Protein 2OMZ (pdb70)

Sequence (569 aa):
PLGSATITQDDTPINQIFTDTTALAEEKMKTVLGKTTNNVTDTVSQTDLDQVTTLQADRLGIKSIDGVVEYLNNLTQINFSNNQQLTDITPLKNLTKLVVDILMNNNQIADITTPLANLTNLTGLTLFNNQITDIDPLKNLTNLNNRLELSSNTISDISSALSGLTSLQQLSFGNQQVTTDLKPLANLTTLERLDISSNKKVSDISVLAKLTNLESLIATNNNQISDITPLGILTNNLDELSLNGNQLKDIGTLASLTNNLTDLDLANNNQISNLAPLSGLTKLTELKLGANQISNISPLAGLTALTNLELNENQQLEEDISPISNLKNLTYLTLYFNNISSDISPVSSLTKLQQRLFFANNKKVSSDVSSLANNLTTNINNWLSAGHNQISDLTPLANLTRITQLGLNDQAWTNAPVNYKANVSIPNTVKNVTGALIAPATISDGGSYTEPDITWNLPSYTNNEVSYTFSQPVTIGKGTTTFSGTVTQPLKGGPLGSWVIPPISCPENEKGPFPKKNLVQIIKSNKDKEGKKVFYSITGQGADTPPVVGVFIIERRETGWLKVTEPLDRREERRIATTYTLFSHAVSSNGNNAVEDPMEIILITVTD

Organism: Listeria monocytogenes serovar 1/2a (strain ATCC BAA-679 / EGD-e) (NCBI:txid169963)

Structure (mmCIF, N/CA/C/O backbone):
data_2OMZ
#
_entry.id   2OMZ
#
_cell.length_a   55.323
_cell.length_b   84.741
_cell.length_c   108.416
_cell.angle_alpha   90.000
_cell.angle_beta   90.000
_cell.angle_gamma   90.000
#
_symmetry.space_group_name_H-M   'P 21 21 21'
#
loop_
_entity.id
_entity.type
_entity.pdbx_description
1 polymer Internalin-A
2 polymer Epithelial-cadherin
3 water water
#
loop_
_atom_site.group_PDB
_atom_site.id
_atom_site.type_symbol
_atom_site.label_atom_id
_atom_site.label_alt_id
_atom_site.label_comp_id
_atom_site.label_asym_id
_atom_site.label_entity_id
_atom_site.label_seq_id
_atom_site.pdbx_PDB_ins_code
_atom_site.Cartn_x
_atom_site.Cartn_y
_atom_site.Cartn_z
_atom_site.occupancy
_atom_site.B_iso_or_equiv
_atom_site.auth_seq_id
_atom_site.auth_comp_id
_atom_site.auth_asym_id
_atom_site.auth_atom_id
_atom_site.pdbx_PDB_model_num
ATOM 1 N N . PRO A 1 1 ? 71.733 45.234 41.641 1.00 34.11 32 PRO A N 1
ATOM 2 C CA . PRO A 1 1 ? 72.769 44.946 42.715 1.00 31.48 32 PRO A CA 1
ATOM 3 C C . PRO A 1 1 ? 73.513 43.588 42.482 1.00 33.23 32 PRO A C 1
ATOM 4 O O . PRO A 1 1 ? 72.988 42.726 41.776 1.00 26.56 32 PRO A O 1
ATOM 8 N N . LEU A 1 2 ? 74.767 43.484 42.984 1.00 34.02 33 LEU A N 1
ATOM 9 C CA . LEU A 1 2 ? 75.631 42.269 42.805 1.00 37.94 33 LEU A CA 1
ATOM 10 C C . LEU A 1 2 ? 75.042 41.123 43.613 1.00 38.03 33 LEU A C 1
ATOM 11 O O . LEU A 1 2 ? 74.730 41.305 44.797 1.00 43.77 33 LEU A O 1
ATOM 16 N N . GLY A 1 3 ? 74.803 39.976 42.941 1.00 39.82 34 GLY A N 1
ATOM 17 C CA . GLY A 1 3 ? 74.172 38.802 43.552 1.00 40.14 34 GLY A CA 1
ATOM 18 C C . GLY A 1 3 ? 72.629 38.810 43.440 1.00 37.06 34 GLY A C 1
ATOM 19 O O . GLY A 1 3 ? 72.024 37.734 43.381 1.00 38.68 34 GLY A O 1
ATOM 20 N N . SER A 1 4 ? 72.011 40.015 43.410 1.00 31.00 35 SER A N 1
ATOM 21 C CA . SER A 1 4 ? 70.565 40.186 43.309 1.00 25.77 35 SER A CA 1
ATOM 22 C C . SER A 1 4 ? 69.939 39.713 41.987 1.00 21.07 35 SER A C 1
ATOM 23 O O . SER A 1 4 ? 70.583 39.752 40.927 1.00 25.92 35 SER A O 1
ATOM 26 N N . ALA A 1 5 ? 68.675 39.282 42.088 1.00 17.89 36 ALA A N 1
ATOM 27 C CA . ALA A 1 5 ? 67.868 38.830 40.946 1.00 15.02 36 ALA A CA 1
ATOM 28 C C . ALA A 1 5 ? 66.935 39.959 40.595 1.00 17.97 36 ALA A C 1
ATOM 29 O O . ALA A 1 5 ? 66.266 40.493 41.482 1.00 15.37 36 ALA A O 1
ATOM 31 N N . THR A 1 6 ? 66.963 40.412 39.332 1.00 13.11 37 THR A N 1
ATOM 32 C CA . THR A 1 6 ? 66.071 41.449 38.838 1.00 10.30 37 THR A CA 1
ATOM 33 C C . THR A 1 6 ? 65.472 41.128 37.473 1.00 11.71 37 THR A C 1
ATOM 34 O O . THR A 1 6 ? 66.090 40.464 36.661 1.00 15.66 37 THR A O 1
ATOM 38 N N . ILE A 1 7 ? 64.252 41.613 37.255 1.00 11.19 38 ILE A N 1
ATOM 39 C CA . ILE A 1 7 ? 63.556 41.516 35.978 1.00 10.13 38 ILE A CA 1
ATOM 40 C C . ILE A 1 7 ? 63.932 42.816 35.213 1.00 10.20 38 ILE A C 1
ATOM 41 O O . ILE A 1 7 ? 64.009 43.910 35.819 1.00 17.09 38 ILE A O 1
ATOM 46 N N . THR A 1 8 ? 64.320 42.660 33.965 1.00 11.71 39 THR A N 1
ATOM 47 C CA . THR A 1 8 ? 64.703 43.795 33.085 1.00 13.34 39 THR A CA 1
ATOM 48 C C . THR A 1 8 ? 63.519 44.349 32.281 1.00 11.91 39 THR A C 1
ATOM 49 O O . THR A 1 8 ? 63.554 45.494 31.842 1.00 13.38 39 THR A O 1
ATOM 53 N N . GLN A 1 9 ? 62.505 43.501 32.041 1.00 12.39 40 GLN A N 1
ATOM 54 C CA . GLN A 1 9 ? 61.269 43.866 31.336 1.00 10.11 40 GLN A CA 1
ATOM 55 C C . GLN A 1 9 ? 60.100 43.612 32.275 1.00 11.21 40 GLN A C 1
ATOM 56 O O . GLN A 1 9 ? 60.182 42.708 33.150 1.00 11.69 40 GLN A O 1
ATOM 62 N N A ASP A 1 10 ? 59.005 44.380 32.086 0.50 10.79 41 ASP A N 1
ATOM 63 N N B ASP A 1 10 ? 59.016 44.399 32.117 0.50 10.33 41 ASP A N 1
ATOM 64 C CA A ASP A 1 10 ? 57.780 44.250 32.893 0.50 10.57 41 ASP A CA 1
ATOM 65 C CA B ASP A 1 10 ? 57.802 44.255 32.932 0.50 9.61 41 ASP A CA 1
ATOM 66 C C A ASP A 1 10 ? 57.229 42.834 32.629 0.50 9.58 41 ASP A C 1
ATOM 67 C C B ASP A 1 10 ? 57.207 42.857 32.640 0.50 10.14 41 ASP A C 1
ATOM 68 O O A ASP A 1 10 ? 57.108 42.415 31.471 0.50 13.31 41 ASP A O 1
ATOM 69 O O B ASP A 1 10 ? 57.007 42.487 31.478 0.50 16.25 41 ASP A O 1
ATOM 78 N N . THR A 1 11 ? 57.013 42.096 33.711 1.00 7.76 42 THR A N 1
ATOM 79 C CA . THR A 1 11 ? 56.594 40.702 33.673 1.00 9.20 42 THR A CA 1
ATOM 80 C C . THR A 1 11 ? 55.365 40.433 34.468 1.00 9.30 42 THR A C 1
ATOM 81 O O . THR A 1 11 ? 55.229 40.995 35.561 1.00 8.54 42 THR A O 1
ATOM 85 N N . PRO A 1 12 ? 54.452 39.575 33.972 1.00 7.94 43 PRO A N 1
ATOM 86 C CA . PRO A 1 12 ? 53.280 39.195 34.777 1.00 8.44 43 PRO A CA 1
ATOM 87 C C . PRO A 1 12 ? 53.670 38.625 36.158 1.00 7.16 43 PRO A C 1
ATOM 88 O O . PRO A 1 12 ? 54.665 37.878 36.271 1.00 9.45 43 PRO A O 1
ATOM 92 N N . ILE A 1 13 ? 52.908 38.999 37.182 1.00 9.37 44 ILE A N 1
ATOM 93 C CA . ILE A 1 13 ? 53.115 38.547 38.570 1.00 7.37 44 ILE A CA 1
ATOM 94 C C . ILE A 1 13 ? 53.145 37.009 38.657 1.00 7.34 44 ILE A C 1
ATOM 95 O O . ILE A 1 13 ? 54.020 36.483 39.279 1.00 9.82 44 ILE A O 1
ATOM 100 N N . ASN A 1 14 ? 52.255 36.332 37.931 1.00 9.14 45 ASN A N 1
ATOM 101 C CA . ASN A 1 14 ? 52.160 34.847 37.941 1.00 9.02 45 ASN A CA 1
ATOM 102 C C . ASN A 1 14 ? 53.336 34.096 37.239 1.00 12.59 45 ASN A C 1
ATOM 103 O O . ASN A 1 14 ? 53.433 32.873 37.361 1.00 13.59 45 ASN A O 1
ATOM 108 N N . GLN A 1 15 ? 54.142 34.836 36.444 1.00 11.18 46 GLN A N 1
ATOM 109 C CA . GLN A 1 15 ? 55.380 34.315 35.818 1.00 10.23 46 GLN A CA 1
ATOM 110 C C . GLN A 1 15 ? 56.613 34.492 36.758 1.00 11.34 46 GLN A C 1
ATOM 111 O O . GLN A 1 15 ? 57.618 33.811 36.574 1.00 18.03 46 GLN A O 1
ATOM 117 N N . ILE A 1 16 ? 56.537 35.429 37.724 1.00 9.24 47 ILE A N 1
ATOM 118 C CA . ILE A 1 16 ? 57.607 35.658 38.735 1.00 9.25 47 ILE A CA 1
ATOM 119 C C . ILE A 1 16 ? 57.381 34.660 39.922 1.00 10.54 47 ILE A C 1
ATOM 120 O O . ILE A 1 16 ? 58.275 33.861 40.288 1.00 10.03 47 ILE A O 1
ATOM 125 N N . PHE A 1 17 ? 56.182 34.748 40.502 1.00 9.75 48 PHE A N 1
ATOM 126 C CA . PHE A 1 17 ? 55.717 33.947 41.642 1.00 7.77 48 PHE A CA 1
ATOM 127 C C . PHE A 1 17 ? 54.886 32.819 41.075 1.00 10.27 48 PHE A C 1
ATOM 128 O O . PHE A 1 17 ? 53.680 32.982 40.811 1.00 10.25 48 PHE A O 1
ATOM 136 N N . THR A 1 18 ? 55.557 31.689 40.820 1.00 9.02 49 THR A N 1
ATOM 137 C CA . THR A 1 18 ? 54.907 30.493 40.179 1.00 12.60 49 THR A CA 1
ATOM 138 C C . THR A 1 18 ? 53.921 29.708 41.041 1.00 14.37 49 THR A C 1
ATOM 139 O O . THR A 1 18 ? 53.126 28.953 40.510 1.00 14.07 49 THR A O 1
ATOM 143 N N . ASP A 1 19 ? 53.981 29.896 42.363 1.00 9.20 50 ASP A N 1
ATOM 144 C CA . ASP A 1 19 ? 53.069 29.258 43.315 1.00 9.81 50 ASP A CA 1
ATOM 145 C C . ASP A 1 19 ? 51.795 30.072 43.203 1.00 9.34 50 ASP A C 1
ATOM 146 O O . ASP A 1 19 ? 51.859 31.270 43.328 1.00 11.86 50 ASP A O 1
ATOM 151 N N A THR A 1 20 ? 50.655 29.391 43.072 0.50 7.64 51 THR A N 1
ATOM 152 N N B THR A 1 20 ? 50.635 29.418 43.010 0.50 7.97 51 THR A N 1
ATOM 153 C CA A THR A 1 20 ? 49.350 30.056 42.860 0.50 7.84 51 THR A CA 1
ATOM 154 C CA B THR A 1 20 ? 49.342 30.153 42.839 0.50 8.35 51 THR A CA 1
ATOM 155 C C A THR A 1 20 ? 48.884 30.921 44.051 0.50 11.76 51 THR A C 1
ATOM 156 C C B THR A 1 20 ? 48.904 30.969 44.058 0.50 11.89 51 THR A C 1
ATOM 157 O O A THR A 1 20 ? 48.396 32.045 43.851 0.50 10.92 51 THR A O 1
ATOM 158 O O B THR A 1 20 ? 48.437 32.112 43.891 0.50 9.21 51 THR A O 1
ATOM 165 N N . ALA A 1 21 ? 49.104 30.417 45.268 1.00 7.15 52 ALA A N 1
ATOM 166 C CA . ALA A 1 21 ? 48.754 31.137 46.518 1.00 8.71 52 ALA A CA 1
ATOM 167 C C . ALA A 1 21 ? 49.665 32.370 46.743 1.00 5.54 52 ALA A C 1
ATOM 168 O O . ALA A 1 21 ? 49.163 33.422 47.094 1.00 8.67 52 ALA A O 1
ATOM 170 N N . LEU A 1 22 ? 50.980 32.242 46.467 1.00 7.92 53 LEU A N 1
ATOM 171 C CA . LEU A 1 22 ? 51.904 33.363 46.618 1.00 5.44 53 LEU A CA 1
ATOM 172 C C . LEU A 1 22 ? 51.638 34.416 45.521 1.00 8.00 53 LEU A C 1
ATOM 173 O O . LEU A 1 22 ? 51.777 35.554 45.773 1.00 9.42 53 LEU A O 1
ATOM 178 N N . ALA A 1 23 ? 51.237 34.004 44.317 1.00 9.12 54 ALA A N 1
ATOM 179 C CA . ALA A 1 23 ? 50.926 34.973 43.202 1.00 9.25 54 ALA A CA 1
ATOM 180 C C . ALA A 1 23 ? 49.749 35.858 43.595 1.00 9.08 54 ALA A C 1
ATOM 181 O O . ALA A 1 23 ? 49.802 37.048 43.350 1.00 8.16 54 ALA A O 1
ATOM 183 N N A GLU A 1 24 ? 48.704 35.252 44.201 0.50 8.68 55 GLU A N 1
ATOM 184 N N B GLU A 1 24 ? 48.697 35.262 44.216 0.50 9.02 55 GLU A N 1
ATOM 185 C CA A GLU A 1 24 ? 47.483 35.979 44.689 0.50 8.29 55 GLU A CA 1
ATOM 186 C CA B GLU A 1 24 ? 47.495 36.026 44.700 0.50 9.47 55 GLU A CA 1
ATOM 187 C C A GLU A 1 24 ? 47.842 36.979 45.824 0.50 9.44 55 GLU A C 1
ATOM 188 C C B GLU A 1 24 ? 47.876 37.008 45.808 0.50 8.77 55 GLU A C 1
ATOM 189 O O A GLU A 1 24 ? 47.297 38.082 45.870 0.50 13.01 55 GLU A O 1
ATOM 190 O O B GLU A 1 24 ? 47.367 38.120 45.844 0.50 9.41 55 GLU A O 1
ATOM 201 N N . LYS A 1 25 ? 48.727 36.554 46.741 1.00 7.83 56 LYS A N 1
ATOM 202 C CA . LYS A 1 25 ? 49.222 37.399 47.865 1.00 6.53 56 LYS A CA 1
ATOM 203 C C . LYS A 1 25 ? 50.002 38.592 47.303 1.00 6.10 56 LYS A C 1
ATOM 204 O O . LYS A 1 25 ? 49.760 39.709 47.670 1.00 9.34 56 LYS A O 1
ATOM 210 N N . MET A 1 26 ? 50.908 38.315 46.370 1.00 8.90 57 MET A N 1
ATOM 211 C CA . MET A 1 26 ? 51.739 39.357 45.732 1.00 7.49 57 MET A CA 1
ATOM 212 C C . MET A 1 26 ? 50.955 40.329 44.886 1.00 8.77 57 MET A C 1
ATOM 213 O O . MET A 1 26 ? 51.317 41.468 44.813 1.00 8.53 57 MET A O 1
ATOM 218 N N . LYS A 1 27 ? 49.830 39.893 44.315 1.00 9.01 58 LYS A N 1
ATOM 219 C CA . LYS A 1 27 ? 48.935 40.777 43.549 1.00 7.21 58 LYS A CA 1
ATOM 220 C C . LYS A 1 27 ? 48.385 41.852 44.515 1.00 9.59 58 LYS A C 1
ATOM 221 O O . LYS A 1 27 ? 48.428 42.994 44.191 1.00 7.67 58 LYS A O 1
ATOM 227 N N . THR A 1 28 ? 47.934 41.449 45.709 1.00 9.53 59 THR A N 1
ATOM 228 C CA . THR A 1 28 ? 47.409 42.378 46.742 1.00 6.72 59 THR A CA 1
ATOM 229 C C . THR A 1 28 ? 48.516 43.316 47.287 1.00 7.71 59 THR A C 1
ATOM 230 O O . THR A 1 28 ? 48.298 44.514 47.437 1.00 10.55 59 THR A O 1
ATOM 234 N N . VAL A 1 29 ? 49.684 42.747 47.586 1.00 8.29 60 VAL A N 1
ATOM 235 C CA . VAL A 1 29 ? 50.829 43.500 48.111 1.00 4.99 60 VAL A CA 1
ATOM 236 C C . VAL A 1 29 ? 51.266 44.587 47.139 1.00 8.33 60 VAL A C 1
ATOM 237 O O . VAL A 1 29 ? 51.479 45.724 47.538 1.00 12.27 60 VAL A O 1
ATOM 241 N N . LEU A 1 30 ? 51.295 44.236 45.855 1.00 8.48 61 LEU A N 1
ATOM 242 C CA . LEU A 1 30 ? 51.716 45.116 44.778 1.00 5.10 61 LEU A CA 1
ATOM 243 C C . LEU A 1 30 ? 50.591 46.028 44.279 1.00 7.74 61 LEU A C 1
ATOM 244 O O . LEU A 1 30 ? 50.824 46.783 43.417 1.00 11.69 61 LEU A O 1
ATOM 249 N N . GLY A 1 31 ? 49.365 45.923 44.804 1.00 10.13 62 GLY A N 1
ATOM 250 C CA . GLY A 1 31 ? 48.268 46.804 44.385 1.00 7.44 62 GLY A CA 1
ATOM 251 C C . GLY A 1 31 ? 47.734 46.606 42.986 1.00 12.13 62 GLY A C 1
ATOM 252 O O . GLY A 1 31 ? 47.319 47.577 42.352 1.00 9.70 62 GLY A O 1
ATOM 253 N N . LYS A 1 32 ? 47.815 45.378 42.481 1.00 7.41 63 LYS A N 1
ATOM 254 C CA . LYS A 1 32 ? 47.302 44.991 41.181 1.00 6.94 63 LYS A CA 1
ATOM 255 C C . LYS A 1 32 ? 45.921 44.343 41.314 1.00 9.56 63 LYS A C 1
ATOM 256 O O . LYS A 1 32 ? 45.518 43.938 42.407 1.00 10.90 63 LYS A O 1
ATOM 262 N N A THR A 1 33 ? 45.257 44.177 40.166 0.50 10.81 64 THR A N 1
ATOM 263 N N B THR A 1 33 ? 45.168 44.266 40.220 0.50 14.33 64 THR A N 1
ATOM 264 C CA A THR A 1 33 ? 43.848 43.760 40.035 0.50 8.50 64 THR A CA 1
ATOM 265 C CA B THR A 1 33 ? 43.788 43.672 40.240 0.50 15.81 64 THR A CA 1
ATOM 266 C C A THR A 1 33 ? 43.800 42.269 39.726 0.50 6.52 64 THR A C 1
ATOM 267 C C B THR A 1 33 ? 43.725 42.316 39.579 0.50 10.94 64 THR A C 1
ATOM 268 O O A THR A 1 33 ? 42.970 41.527 40.259 0.50 2.90 64 THR A O 1
ATOM 269 O O B THR A 1 33 ? 42.685 41.691 39.535 0.50 11.48 64 THR A O 1
ATOM 276 N N A ASN A 1 34 ? 44.735 41.821 38.852 0.50 9.94 65 ASN A N 1
ATOM 277 N N B ASN A 1 34 ? 44.871 41.843 39.133 0.50 8.44 65 ASN A N 1
ATOM 278 C CA A ASN A 1 34 ? 44.856 40.413 38.499 0.50 8.52 65 ASN A CA 1
ATOM 279 C CA B ASN A 1 34 ? 44.959 40.525 38.470 0.50 8.60 65 ASN A CA 1
ATOM 280 C C A ASN A 1 34 ? 46.311 39.907 38.596 0.50 6.07 65 ASN A C 1
ATOM 281 C C B ASN A 1 34 ? 46.364 39.923 38.581 0.50 6.77 65 ASN A C 1
ATOM 282 O O A ASN A 1 34 ? 47.275 40.695 38.492 0.50 11.43 65 ASN A O 1
ATOM 283 O O B ASN A 1 34 ? 47.365 40.665 38.467 0.50 9.68 65 ASN A O 1
ATOM 292 N N . VAL A 1 35 ? 46.454 38.590 38.768 1.00 7.92 66 VAL A N 1
ATOM 293 C CA . VAL A 1 35 ? 47.789 37.909 38.860 1.00 8.08 66 VAL A CA 1
ATOM 294 C C . VAL A 1 35 ? 48.576 37.919 37.528 1.00 10.10 66 VAL A C 1
ATOM 295 O O . VAL A 1 35 ? 49.744 37.720 37.542 1.00 11.99 66 VAL A O 1
ATOM 299 N N . THR A 1 36 ? 47.890 38.130 36.402 1.00 9.54 67 THR A N 1
ATOM 300 C CA . THR A 1 36 ? 48.526 38.277 35.056 1.00 10.28 67 THR A CA 1
ATOM 301 C C . THR A 1 36 ? 49.089 39.706 34.771 1.00 11.28 67 THR A C 1
ATOM 302 O O . THR A 1 36 ? 49.761 39.902 33.763 1.00 14.56 67 THR A O 1
ATOM 306 N N . ASP A 1 37 ? 48.705 40.704 35.575 1.00 13.42 68 ASP A N 1
ATOM 307 C CA . ASP A 1 37 ? 49.193 42.096 35.406 1.00 9.80 68 ASP A CA 1
ATOM 308 C C . ASP A 1 37 ? 50.704 42.161 35.557 1.00 8.48 68 ASP A C 1
ATOM 309 O O . ASP A 1 37 ? 51.250 41.534 36.452 1.00 9.01 68 ASP A O 1
ATOM 314 N N . THR A 1 38 ? 51.343 42.922 34.684 1.00 9.54 69 THR A N 1
ATOM 315 C CA . THR A 1 38 ? 52.787 43.085 34.714 1.00 10.36 69 THR A CA 1
ATOM 316 C C . THR A 1 38 ? 53.212 44.077 35.782 1.00 10.17 69 THR A C 1
ATOM 317 O O . THR A 1 38 ? 52.465 45.018 36.110 1.00 10.58 69 THR A O 1
ATOM 321 N N . VAL A 1 39 ? 54.402 43.830 36.325 1.00 9.23 70 VAL A N 1
ATOM 322 C CA . VAL A 1 39 ? 55.111 44.700 37.275 1.00 7.45 70 VAL A CA 1
ATOM 323 C C . VAL A 1 39 ? 56.560 44.854 36.823 1.00 7.92 70 VAL A C 1
ATOM 324 O O . VAL A 1 39 ? 57.066 44.021 36.126 1.00 9.18 70 VAL A O 1
ATOM 328 N N . SER A 1 40 ? 57.200 45.932 37.239 1.00 9.91 71 SER A N 1
ATOM 329 C CA . SER A 1 40 ? 58.594 46.245 36.932 1.00 12.12 71 SER A CA 1
ATOM 330 C C . SER A 1 40 ? 59.409 45.932 38.140 1.00 7.13 71 SER A C 1
ATOM 331 O O . SER A 1 40 ? 58.890 45.698 39.191 1.00 7.57 71 SER A O 1
ATOM 334 N N . GLN A 1 41 ? 60.727 45.976 37.979 1.00 6.38 72 GLN A N 1
ATOM 335 C CA . GLN A 1 41 ? 61.624 45.781 39.093 1.00 5.93 72 GLN A CA 1
ATOM 336 C C . GLN A 1 41 ? 61.471 46.902 40.129 1.00 6.79 72 GLN A C 1
ATOM 337 O O . GLN A 1 41 ? 61.584 46.632 41.304 1.00 7.50 72 GLN A O 1
ATOM 343 N N . THR A 1 42 ? 61.176 48.142 39.683 1.00 7.19 73 THR A N 1
ATOM 344 C CA . THR A 1 42 ? 60.946 49.264 40.598 1.00 6.71 73 THR A CA 1
ATOM 345 C C . THR A 1 42 ? 59.761 48.914 41.533 1.00 5.99 73 THR A C 1
ATOM 346 O O . THR A 1 42 ? 59.850 49.176 42.724 1.00 9.58 73 THR A O 1
ATOM 350 N N . ASP A 1 43 ? 58.696 48.290 40.963 1.00 6.74 74 ASP A N 1
ATOM 351 C CA . ASP A 1 43 ? 57.518 47.855 41.750 1.00 8.53 74 ASP A CA 1
ATOM 352 C C . ASP A 1 43 ? 57.938 46.839 42.806 1.00 7.92 74 ASP A C 1
ATOM 353 O O . ASP A 1 43 ? 57.579 46.977 43.961 1.00 8.76 74 ASP A O 1
ATOM 358 N N . LEU A 1 44 ? 58.734 45.84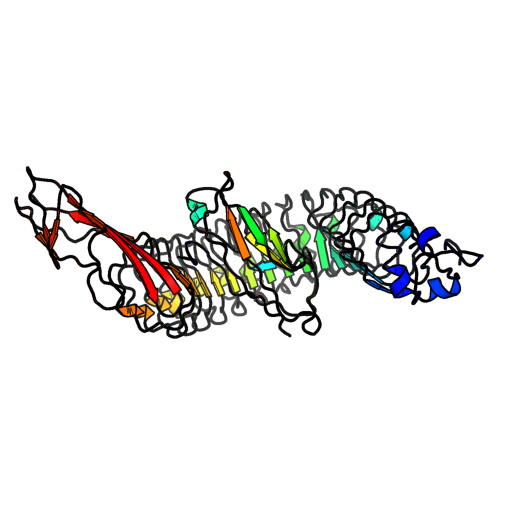1 42.392 1.00 6.21 75 LEU A N 1
ATOM 359 C CA . LEU A 1 44 ? 59.202 44.767 43.314 1.00 6.26 75 LEU A CA 1
ATOM 360 C C . LEU A 1 44 ? 60.146 45.292 44.396 1.00 6.88 75 LEU A C 1
ATOM 361 O O . LEU A 1 44 ? 60.111 44.805 45.544 1.00 8.76 75 LEU A O 1
ATOM 366 N N . ASP A 1 45 ? 60.913 46.362 44.081 1.00 7.87 76 ASP A N 1
ATOM 367 C CA . ASP A 1 45 ? 61.839 46.980 45.034 1.00 8.60 76 ASP A CA 1
ATOM 368 C C . ASP A 1 45 ? 61.157 47.717 46.189 1.00 8.51 76 ASP A C 1
ATOM 369 O O . ASP A 1 45 ? 61.825 48.037 47.168 1.00 9.54 76 ASP A O 1
ATOM 374 N N . GLN A 1 46 ? 59.848 48.026 46.052 1.00 10.60 77 GLN A N 1
ATOM 375 C CA . GLN A 1 46 ? 59.064 48.680 47.128 1.00 9.62 77 GLN A CA 1
ATOM 376 C C . GLN A 1 46 ? 58.684 47.762 48.274 1.00 8.42 77 GLN A C 1
ATOM 377 O O . GLN A 1 46 ? 58.318 48.256 49.332 1.00 10.90 77 GLN A O 1
ATOM 383 N N . VAL A 1 47 ? 58.770 46.432 48.071 1.00 8.26 78 VAL A N 1
ATOM 384 C CA . VAL A 1 47 ? 58.378 45.459 49.081 1.00 5.88 78 VAL A CA 1
ATOM 385 C C . VAL A 1 47 ? 59.545 45.203 50.063 1.00 8.59 78 VAL A C 1
ATOM 386 O O . VAL A 1 47 ? 60.522 44.610 49.702 1.00 10.70 78 VAL A O 1
ATOM 390 N N . THR A 1 48 ? 59.396 45.703 51.288 1.00 7.77 79 THR A N 1
ATOM 391 C CA . THR A 1 48 ? 60.392 45.526 52.391 1.00 9.40 79 THR A CA 1
ATOM 392 C C . THR A 1 48 ? 59.947 44.559 53.487 1.00 11.68 79 THR A C 1
ATOM 393 O O . THR A 1 48 ? 60.768 44.136 54.268 1.00 10.47 79 THR A O 1
ATOM 397 N N . THR A 1 49 ? 58.642 44.342 53.636 1.00 8.66 80 THR A N 1
ATOM 398 C CA . THR A 1 49 ? 58.079 43.360 54.575 1.00 8.48 80 THR A CA 1
ATOM 399 C C . THR A 1 49 ? 57.044 42.502 53.876 1.00 7.98 80 THR A C 1
ATOM 400 O O . THR A 1 49 ? 56.400 42.930 52.903 1.00 10.42 80 THR A O 1
ATOM 404 N N . LEU A 1 50 ? 56.849 41.289 54.376 1.00 10.56 81 LEU A N 1
ATOM 405 C CA . LEU A 1 50 ? 55.901 40.351 53.796 1.00 9.69 81 LEU A CA 1
ATOM 406 C C . LEU A 1 50 ? 55.333 39.422 54.877 1.00 14.01 81 LEU A C 1
ATOM 407 O O . LEU A 1 50 ? 56.090 38.708 55.504 1.00 13.27 81 LEU A O 1
ATOM 412 N N . GLN A 1 51 ? 54.026 39.542 55.173 1.00 11.59 82 GLN A N 1
ATOM 413 C CA . GLN A 1 51 ? 53.318 38.700 56.152 1.00 11.08 82 GLN A CA 1
ATOM 414 C C . GLN A 1 51 ? 52.474 37.728 55.308 1.00 15.93 82 GLN A C 1
ATOM 415 O O . GLN A 1 51 ? 51.353 38.044 54.896 1.00 14.99 82 GLN A O 1
ATOM 421 N N . ALA A 1 52 ? 53.117 36.621 54.932 1.00 11.58 83 ALA A N 1
ATOM 422 C CA . ALA A 1 52 ? 52.548 35.532 54.085 1.00 11.94 83 ALA A CA 1
ATOM 423 C C . ALA A 1 52 ? 52.346 34.168 54.784 1.00 9.96 83 ALA A C 1
ATOM 424 O O . ALA A 1 52 ? 52.429 33.093 54.152 1.00 11.72 83 ALA A O 1
ATOM 426 N N . ASP A 1 53 ? 52.084 34.230 56.093 1.00 9.84 84 ASP A N 1
ATOM 427 C CA . ASP A 1 53 ? 51.775 33.041 56.890 1.00 9.69 84 ASP A CA 1
ATOM 428 C C . ASP A 1 53 ? 50.369 32.495 56.610 1.00 13.77 84 ASP A C 1
ATOM 429 O O . ASP A 1 53 ? 49.486 33.259 56.279 1.00 11.66 84 ASP A O 1
ATOM 434 N N . ARG A 1 54 ? 50.210 31.162 56.723 1.00 11.95 85 ARG A N 1
ATOM 435 C CA . ARG A 1 54 ? 48.887 30.482 56.651 1.00 11.34 85 ARG A CA 1
ATOM 436 C C . ARG A 1 54 ? 48.130 30.686 55.318 1.00 10.30 85 ARG A C 1
ATOM 437 O O . ARG A 1 54 ? 46.916 30.942 55.307 1.00 13.22 85 ARG A O 1
ATOM 445 N N . LEU A 1 55 ? 48.867 30.552 54.222 1.00 9.31 86 LEU A N 1
ATOM 446 C CA . LEU A 1 55 ? 48.329 30.708 52.821 1.00 9.52 86 LEU A CA 1
ATOM 447 C C . LEU A 1 55 ? 48.435 29.475 51.884 1.00 14.21 86 LEU A C 1
ATOM 448 O O . LEU A 1 55 ? 48.087 29.584 50.724 1.00 15.46 86 LEU A O 1
ATOM 453 N N . GLY A 1 56 ? 48.904 28.322 52.380 1.00 14.05 87 GLY A N 1
ATOM 454 C CA . GLY A 1 56 ? 49.054 27.103 51.581 1.00 15.93 87 GLY A CA 1
ATOM 455 C C . GLY A 1 56 ? 50.126 27.182 50.476 1.00 13.08 87 GLY A C 1
ATOM 456 O O . GLY A 1 56 ? 49.981 26.546 49.427 1.00 17.30 87 GLY A O 1
ATOM 457 N N . ILE A 1 57 ? 51.190 27.953 50.741 1.00 13.08 88 ILE A N 1
ATOM 458 C CA . ILE A 1 57 ? 52.291 28.173 49.810 1.00 12.11 88 ILE A CA 1
ATOM 459 C C . ILE A 1 57 ? 53.254 26.995 49.846 1.00 12.84 88 ILE A C 1
ATOM 460 O O . ILE A 1 57 ? 53.745 26.659 50.888 1.00 11.77 88 ILE A O 1
ATOM 465 N N . LYS A 1 58 ? 53.503 26.381 48.697 1.00 10.70 89 LYS A N 1
ATOM 466 C CA . LYS A 1 58 ? 54.488 25.275 48.521 1.00 13.25 89 LYS A CA 1
ATOM 467 C C . LYS A 1 58 ? 55.853 25.725 47.991 1.00 14.17 89 LYS A C 1
ATOM 468 O O . LYS A 1 58 ? 56.842 25.000 48.160 1.00 16.52 89 LYS A O 1
ATOM 474 N N . SER A 1 59 ? 55.890 26.867 47.271 1.00 9.87 90 SER A N 1
ATOM 475 C CA . SER A 1 59 ? 57.104 27.426 46.702 1.00 13.62 90 SER A CA 1
ATOM 476 C C . SER A 1 59 ? 57.167 28.960 46.866 1.00 8.42 90 SER A C 1
ATOM 477 O O . SER A 1 59 ? 56.175 29.644 46.673 1.00 10.84 90 SER A O 1
ATOM 480 N N . ILE A 1 60 ? 58.334 29.444 47.305 1.00 7.71 91 ILE A N 1
ATOM 481 C CA . ILE A 1 60 ? 58.638 30.885 47.377 1.00 9.74 91 ILE A CA 1
ATOM 482 C C . ILE A 1 60 ? 59.442 31.336 46.151 1.00 10.59 91 ILE A C 1
ATOM 483 O O . ILE A 1 60 ? 60.064 32.344 46.204 1.00 8.89 91 ILE A O 1
ATOM 488 N N . ASP A 1 61 ? 59.431 30.573 45.034 1.00 8.57 92 ASP A N 1
ATOM 489 C CA . ASP A 1 61 ? 60.064 30.998 43.758 1.00 10.77 92 ASP A CA 1
ATOM 490 C C . ASP A 1 61 ? 59.475 32.392 43.421 1.00 10.46 92 ASP A C 1
ATOM 491 O O . ASP A 1 61 ? 58.273 32.611 43.563 1.00 11.17 92 ASP A O 1
ATOM 496 N N . GLY A 1 62 ? 60.358 33.319 43.054 1.00 10.27 93 GLY A N 1
ATOM 497 C CA . GLY A 1 62 ? 60.020 34.722 42.804 1.00 8.63 93 GLY A CA 1
ATOM 498 C C . GLY A 1 62 ? 60.404 35.715 43.913 1.00 5.80 93 GLY A C 1
ATOM 499 O O . GLY A 1 62 ? 60.599 36.891 43.610 1.00 9.00 93 GLY A O 1
ATOM 500 N N A VAL A 1 63 ? 60.481 35.249 45.170 0.50 7.99 94 VAL A N 1
ATOM 501 N N B VAL A 1 63 ? 60.491 35.272 45.193 0.50 6.28 94 VAL A N 1
ATOM 502 C CA A VAL A 1 63 ? 60.852 36.088 46.336 0.50 9.41 94 VAL A CA 1
ATOM 503 C CA B VAL A 1 63 ? 60.892 36.187 46.308 0.50 5.74 94 VAL A CA 1
ATOM 504 C C A VAL A 1 63 ? 62.318 36.640 46.213 0.50 8.67 94 VAL A C 1
ATOM 505 C C B VAL A 1 63 ? 62.321 36.702 46.159 0.50 5.62 94 VAL A C 1
ATOM 506 O O A VAL A 1 63 ? 62.658 37.635 46.854 0.50 11.94 94 VAL A O 1
ATOM 507 O O B VAL A 1 63 ? 62.673 37.700 46.768 0.50 3.08 94 VAL A O 1
ATOM 514 N N . GLU A 1 64 ? 63.153 35.986 45.383 1.00 6.69 95 GLU A N 1
ATOM 515 C CA . GLU A 1 64 ? 64.548 36.441 45.090 1.00 7.14 95 GLU A CA 1
ATOM 516 C C . GLU A 1 64 ? 64.599 37.850 44.414 1.00 7.19 95 GLU A C 1
ATOM 517 O O . GLU A 1 64 ? 65.586 38.547 44.527 1.00 9.58 95 GLU A O 1
ATOM 523 N N . TYR A 1 65 ? 63.522 38.193 43.682 1.00 8.31 96 TYR A N 1
ATOM 524 C CA . TYR A 1 65 ? 63.362 39.505 43.052 1.00 4.15 96 TYR A CA 1
ATOM 525 C C . TYR A 1 65 ? 62.990 40.635 44.018 1.00 6.62 96 TYR A C 1
ATOM 526 O O . TYR A 1 65 ? 63.014 41.772 43.625 1.00 7.41 96 TYR A O 1
ATOM 535 N N . LEU A 1 66 ? 62.519 40.282 45.222 1.00 7.02 97 LEU A N 1
ATOM 536 C CA . LEU A 1 66 ? 62.152 41.236 46.294 1.00 6.34 97 LEU A CA 1
ATOM 537 C C . LEU A 1 66 ? 63.468 41.504 47.048 1.00 6.56 97 LEU A C 1
ATOM 538 O O . LEU A 1 66 ? 63.586 41.200 48.214 1.00 6.82 97 LEU A O 1
ATOM 543 N N . ASN A 1 67 ? 64.378 42.225 46.377 1.00 7.86 98 ASN A N 1
ATOM 544 C CA . ASN A 1 67 ? 65.758 42.468 46.893 1.00 9.14 98 ASN A CA 1
ATOM 545 C C . ASN A 1 67 ? 65.827 43.239 48.190 1.00 11.08 98 ASN A C 1
ATOM 546 O O . ASN A 1 67 ? 66.772 43.070 48.947 1.00 8.59 98 ASN A O 1
ATOM 551 N N . ASN A 1 68 ? 64.841 44.120 48.404 1.00 7.94 99 ASN A N 1
ATOM 552 C CA . ASN A 1 68 ? 64.754 44.964 49.623 1.00 8.11 99 ASN A CA 1
ATOM 553 C C . ASN A 1 68 ? 64.027 44.411 50.834 1.00 5.65 99 ASN A C 1
ATOM 554 O O . ASN A 1 68 ? 63.820 45.141 51.822 1.00 8.89 99 ASN A O 1
ATOM 559 N N . LEU A 1 69 ? 63.695 43.102 50.817 1.00 6.18 100 LEU A N 1
ATOM 560 C CA . LEU A 1 69 ? 63.042 42.480 51.962 1.00 6.68 100 LEU A CA 1
ATOM 561 C C . LEU A 1 69 ? 63.960 42.475 53.207 1.00 7.84 100 LEU A C 1
ATOM 562 O O . LEU A 1 69 ? 65.130 42.129 53.117 1.00 8.14 100 LEU A O 1
ATOM 567 N N . THR A 1 70 ? 63.424 42.966 54.321 1.00 8.67 101 THR A N 1
ATOM 568 C CA . THR A 1 70 ? 64.068 42.945 55.650 1.00 7.08 101 THR A CA 1
ATOM 569 C C . THR A 1 70 ? 63.346 42.022 56.629 1.00 10.79 101 THR A C 1
ATOM 570 O O . THR A 1 70 ? 63.919 41.609 57.569 1.00 10.47 101 THR A O 1
ATOM 574 N N . GLN A 1 71 ? 62.059 41.782 56.456 1.00 7.10 102 GLN A N 1
ATOM 575 C CA . GLN A 1 71 ? 61.298 40.948 57.386 1.00 10.66 102 GLN A CA 1
ATOM 576 C C . GLN A 1 71 ? 60.260 40.136 56.633 1.00 8.70 102 GLN A C 1
ATOM 577 O O . GLN A 1 71 ? 59.532 40.681 55.847 1.00 11.36 102 GLN A O 1
ATOM 583 N N . ILE A 1 72 ? 60.303 38.803 56.789 1.00 7.50 103 ILE A N 1
ATOM 584 C CA . ILE A 1 72 ? 59.346 37.899 56.179 1.00 7.76 103 ILE A CA 1
ATOM 585 C C . ILE A 1 72 ? 58.727 36.980 57.195 1.00 9.56 103 ILE A C 1
ATOM 586 O O . ILE A 1 72 ? 59.378 36.585 58.178 1.00 8.50 103 ILE A O 1
ATOM 591 N N . ASN A 1 73 ? 57.510 36.564 56.900 1.00 8.20 104 ASN A N 1
ATOM 592 C CA . ASN A 1 73 ? 56.760 35.602 57.706 1.00 9.00 104 ASN A CA 1
ATOM 593 C C . ASN A 1 73 ? 56.105 34.622 56.725 1.00 9.70 104 ASN A C 1
ATOM 594 O O . ASN A 1 73 ? 55.173 34.993 56.039 1.00 10.60 104 ASN A O 1
ATOM 599 N N . PHE A 1 74 ? 56.744 33.461 56.540 1.00 8.82 105 PHE A N 1
ATOM 600 C CA . PHE A 1 74 ? 56.209 32.340 55.739 1.00 7.72 105 PHE A CA 1
ATOM 601 C C . PHE A 1 74 ? 55.884 31.133 56.651 1.00 8.40 105 PHE A C 1
ATOM 602 O O . PHE A 1 74 ? 55.850 29.990 56.193 1.00 9.03 105 PHE A O 1
ATOM 610 N N . SER A 1 75 ? 55.541 31.407 57.914 1.00 7.45 106 SER A N 1
ATOM 611 C CA . SER A 1 75 ? 55.208 30.344 58.889 1.00 8.69 106 SER A CA 1
ATOM 612 C C . SER A 1 75 ? 53.899 29.698 58.539 1.00 9.70 106 SER A C 1
ATOM 613 O O . SER A 1 75 ? 53.065 30.339 57.913 1.00 10.53 106 SER A O 1
ATOM 616 N N . ASN A 1 76 ? 53.712 28.448 58.937 1.00 8.71 107 ASN A N 1
ATOM 617 C CA . ASN A 1 76 ? 52.455 27.722 58.732 1.00 8.75 107 ASN A CA 1
ATOM 618 C C . ASN A 1 76 ? 52.057 27.597 57.243 1.00 10.74 107 ASN A C 1
ATOM 619 O O . ASN A 1 76 ? 50.990 27.999 56.850 1.00 12.89 107 ASN A O 1
ATOM 624 N N . ASN A 1 77 ? 53.020 27.172 56.434 1.00 11.44 108 ASN A N 1
ATOM 625 C CA . ASN A 1 77 ? 52.830 26.901 54.997 1.00 12.49 108 ASN A CA 1
ATOM 626 C C . ASN A 1 77 ? 53.317 25.427 54.758 1.00 12.60 108 ASN A C 1
ATOM 627 O O . ASN A 1 77 ? 53.332 24.633 55.701 1.00 12.06 108 ASN A O 1
ATOM 632 N N A GLN A 1 78 ? 53.602 25.088 53.503 0.70 12.09 109 GLN A N 1
ATOM 633 N N B GLN A 1 78 ? 53.574 25.068 53.501 0.30 13.33 109 GLN A N 1
ATOM 634 C CA A GLN A 1 78 ? 54.097 23.778 53.059 0.70 12.84 109 GLN A CA 1
ATOM 635 C CA B GLN A 1 78 ? 54.106 23.751 53.087 0.30 14.28 109 GLN A CA 1
ATOM 636 C C A GLN A 1 78 ? 55.464 23.904 52.309 0.70 11.19 109 GLN A C 1
ATOM 637 C C B GLN A 1 78 ? 55.458 23.903 52.303 0.30 12.75 109 GLN A C 1
ATOM 638 O O A GLN A 1 78 ? 55.729 23.185 51.337 0.70 12.64 109 GLN A O 1
ATOM 639 O O B GLN A 1 78 ? 55.696 23.214 51.296 0.30 13.51 109 GLN A O 1
ATOM 650 N N . LEU A 1 79 ? 56.346 24.789 52.799 1.00 11.56 110 LEU A N 1
ATOM 651 C CA . LEU A 1 79 ? 57.668 25.017 52.174 1.00 12.95 110 LEU A CA 1
ATOM 652 C C . LEU A 1 79 ? 58.637 23.893 52.472 1.00 12.02 110 LEU A C 1
ATOM 653 O O . LEU A 1 79 ? 58.628 23.354 53.554 1.00 12.19 110 LEU A O 1
ATOM 658 N N . THR A 1 80 ? 59.428 23.528 51.479 1.00 11.53 111 THR A N 1
ATOM 659 C CA . THR A 1 80 ? 60.509 22.553 51.589 1.00 9.82 111 THR A CA 1
ATOM 660 C C . THR A 1 80 ? 61.789 23.294 51.156 1.00 14.41 111 THR A C 1
ATOM 661 O O . THR A 1 80 ? 62.595 23.681 51.997 1.00 15.18 111 THR A O 1
ATOM 665 N N . ASP A 1 81 ? 61.875 23.611 49.869 1.00 14.23 112 ASP A N 1
ATOM 666 C CA . ASP A 1 81 ? 62.997 24.298 49.260 1.00 10.63 112 ASP A CA 1
ATOM 667 C C . ASP A 1 81 ? 62.880 25.805 49.560 1.00 14.16 112 ASP A C 1
ATOM 668 O O . ASP A 1 81 ? 61.870 26.414 49.240 1.00 16.71 112 ASP A O 1
ATOM 673 N N . ILE A 1 82 ? 63.924 26.374 50.175 1.00 12.67 113 ILE A N 1
ATOM 674 C CA . ILE A 1 82 ? 64.022 27.827 50.490 1.00 11.51 113 ILE A CA 1
ATOM 675 C C . ILE A 1 82 ? 65.218 28.492 49.790 1.00 10.94 113 ILE A C 1
ATOM 676 O O . ILE A 1 82 ? 65.644 29.551 50.185 1.00 10.74 113 ILE A O 1
ATOM 681 N N . THR A 1 83 ? 65.628 27.923 48.634 1.00 9.76 114 THR A N 1
ATOM 682 C CA . THR A 1 83 ? 66.717 28.436 47.813 1.00 9.16 114 THR A CA 1
ATOM 683 C C . THR A 1 83 ? 66.498 29.906 47.375 1.00 9.07 114 THR A C 1
ATOM 684 O O . THR A 1 83 ? 67.463 30.616 47.297 1.00 10.75 114 THR A O 1
ATOM 688 N N . PRO A 1 84 ? 65.244 30.343 47.071 1.00 9.12 115 PRO A N 1
ATOM 689 C CA . PRO A 1 84 ? 65.006 31.766 46.711 1.00 8.13 115 PRO A CA 1
ATOM 690 C C . PRO A 1 84 ? 65.452 32.836 47.738 1.00 7.14 115 PRO A C 1
ATOM 691 O O . PRO A 1 84 ? 65.591 33.976 47.333 1.00 8.80 115 PRO A O 1
ATOM 695 N N . LEU A 1 85 ? 65.611 32.462 49.016 1.00 7.22 116 LEU A N 1
ATOM 696 C CA . LEU A 1 85 ? 66.118 33.379 50.059 1.00 8.65 116 LEU A CA 1
ATOM 697 C C . LEU A 1 85 ? 67.652 33.600 50.038 1.00 9.56 116 LEU A C 1
ATOM 698 O O . LEU A 1 85 ? 68.100 34.478 50.700 1.00 8.97 116 LEU A O 1
ATOM 703 N N . LYS A 1 86 ? 68.413 32.801 49.262 1.00 9.13 117 LYS A N 1
ATOM 704 C CA . LYS A 1 86 ? 69.922 32.775 49.288 1.00 10.81 117 LYS A CA 1
ATOM 705 C C . LYS A 1 86 ? 70.661 34.098 49.236 1.00 7.31 117 LYS A C 1
ATOM 706 O O . LYS A 1 86 ? 71.618 34.318 50.001 1.00 12.60 117 LYS A O 1
ATOM 712 N N . ASN A 1 87 ? 70.188 34.983 48.364 1.00 8.85 118 ASN A N 1
ATOM 713 C CA . ASN A 1 87 ? 70.797 36.305 48.124 1.00 10.14 118 ASN A CA 1
ATOM 714 C C . ASN A 1 87 ? 70.049 37.537 48.703 1.00 10.58 118 ASN A C 1
ATOM 715 O O . ASN A 1 87 ? 70.403 38.663 48.387 1.00 10.50 118 ASN A O 1
ATOM 720 N N . LEU A 1 88 ? 69.047 37.306 49.561 1.00 9.83 119 LEU A N 1
ATOM 721 C CA . LEU A 1 88 ? 68.248 38.382 50.202 1.00 9.78 119 LEU A CA 1
ATOM 722 C C . LEU A 1 88 ? 69.004 38.756 51.484 1.00 7.34 119 LEU A C 1
ATOM 723 O O . LEU A 1 88 ? 68.530 38.560 52.602 1.00 8.21 119 LEU A O 1
ATOM 728 N N . THR A 1 89 ? 70.154 39.405 51.292 1.00 10.24 120 THR A N 1
ATOM 729 C CA . THR A 1 89 ? 71.058 39.735 52.411 1.00 9.62 120 THR A CA 1
ATOM 730 C C . THR A 1 89 ? 70.604 40.864 53.294 1.00 9.69 120 THR A C 1
ATOM 731 O O . THR A 1 89 ? 71.202 41.068 54.345 1.00 13.06 120 THR A O 1
ATOM 735 N N . LYS A 1 90 ? 69.568 41.609 52.878 1.00 7.79 121 LYS A N 1
ATOM 736 C CA . LYS A 1 90 ? 68.957 42.650 53.731 1.00 8.56 121 LYS A CA 1
ATOM 737 C C . LYS A 1 90 ? 67.993 42.073 54.811 1.00 8.43 121 LYS A C 1
ATOM 738 O O . LYS A 1 90 ? 67.535 42.818 55.676 1.00 11.37 121 LYS A O 1
ATOM 744 N N . LEU A 1 91 ? 67.710 40.735 54.767 1.00 7.38 122 LEU A N 1
ATOM 745 C CA . LEU A 1 91 ? 66.846 40.105 55.713 1.00 8.44 122 LEU A CA 1
ATOM 746 C C . LEU A 1 91 ? 67.458 40.134 57.124 1.00 6.66 122 LEU A C 1
ATOM 747 O O . LEU A 1 91 ? 68.613 39.734 57.320 1.00 7.83 122 LEU A O 1
ATOM 752 N N A VAL A 1 92 ? 66.685 40.691 58.043 0.50 8.43 123 VAL A N 1
ATOM 753 N N B VAL A 1 92 ? 66.699 40.714 58.059 0.50 8.18 123 VAL A N 1
ATOM 754 C CA A VAL A 1 92 ? 66.977 40.817 59.459 0.50 7.38 123 VAL A CA 1
ATOM 755 C CA B VAL A 1 92 ? 67.018 40.750 59.492 0.50 6.11 123 VAL A CA 1
ATOM 756 C C A VAL A 1 92 ? 66.131 39.823 60.295 0.50 8.29 123 VAL A C 1
ATOM 757 C C B VAL A 1 92 ? 66.130 39.814 60.324 0.50 7.80 123 VAL A C 1
ATOM 758 O O A VAL A 1 92 ? 66.608 39.345 61.282 0.50 8.88 123 VAL A O 1
ATOM 759 O O B VAL A 1 92 ? 66.548 39.402 61.368 0.50 7.80 123 VAL A O 1
ATOM 766 N N . ASP A 1 93 ? 64.894 39.523 59.882 1.00 7.25 124 ASP A N 1
ATOM 767 C CA . ASP A 1 93 ? 63.991 38.629 60.616 1.00 8.68 124 ASP A CA 1
ATOM 768 C C . ASP A 1 93 ? 63.217 37.705 59.709 1.00 9.71 124 ASP A C 1
ATOM 769 O O . ASP A 1 93 ? 62.654 38.141 58.761 1.00 7.97 124 ASP A O 1
ATOM 774 N N . ILE A 1 94 ? 63.215 36.420 60.038 1.00 6.94 125 ILE A N 1
ATOM 775 C CA . ILE A 1 94 ? 62.519 35.382 59.311 1.00 7.73 125 ILE A CA 1
ATOM 776 C C . ILE A 1 94 ? 61.693 34.546 60.288 1.00 8.68 125 ILE A C 1
ATOM 777 O O . ILE A 1 94 ? 62.231 33.983 61.184 1.00 8.65 125 ILE A O 1
ATOM 782 N N . LEU A 1 95 ? 60.388 34.456 60.032 1.00 8.33 126 LEU A N 1
ATOM 783 C CA . LEU A 1 95 ? 59.451 33.612 60.786 1.00 8.54 126 LEU A CA 1
ATOM 784 C C . LEU A 1 95 ? 59.069 32.545 59.768 1.00 8.44 126 LEU A C 1
ATOM 785 O O . LEU A 1 95 ? 58.480 32.838 58.744 1.00 8.40 126 LEU A O 1
ATOM 790 N N . MET A 1 96 ? 59.509 31.315 60.002 1.00 8.44 127 MET A N 1
ATOM 791 C CA . MET A 1 96 ? 59.308 30.184 59.088 1.00 9.46 127 MET A CA 1
ATOM 792 C C . MET A 1 96 ? 59.057 28.842 59.775 1.00 8.41 127 MET A C 1
ATOM 793 O O . MET A 1 96 ? 59.333 27.779 59.225 1.00 9.91 127 MET A O 1
ATOM 798 N N . ASN A 1 97 ? 58.509 28.913 61.000 1.00 8.12 128 ASN A N 1
ATOM 799 C CA . ASN A 1 97 ? 58.068 27.720 61.747 1.00 7.30 128 ASN A CA 1
ATOM 800 C C . ASN A 1 97 ? 56.925 27.046 61.027 1.00 11.63 128 ASN A C 1
ATOM 801 O O . ASN A 1 97 ? 56.277 27.669 60.229 1.00 10.57 128 ASN A O 1
ATOM 806 N N . ASN A 1 98 ? 56.678 25.778 61.331 1.00 9.91 129 ASN A N 1
ATOM 807 C CA . ASN A 1 98 ? 55.548 25.021 60.762 1.00 10.23 129 ASN A CA 1
ATOM 808 C C . ASN A 1 98 ? 55.518 24.906 59.232 1.00 9.95 129 ASN A C 1
ATOM 809 O O . ASN A 1 98 ? 54.605 25.383 58.574 1.00 11.15 129 ASN A O 1
ATOM 814 N N . ASN A 1 99 ? 56.616 24.406 58.708 1.00 7.55 130 ASN A N 1
ATOM 815 C CA . ASN A 1 99 ? 56.791 24.075 57.299 1.00 12.39 130 ASN A CA 1
ATOM 816 C C . ASN A 1 99 ? 57.378 22.636 57.229 1.00 9.88 130 ASN A C 1
ATOM 817 O O . ASN A 1 99 ? 57.280 21.881 58.221 1.00 12.39 130 ASN A O 1
ATOM 822 N N . GLN A 1 100 ? 57.878 22.247 56.072 1.00 11.66 131 GLN A N 1
ATOM 823 C CA . GLN A 1 100 ? 58.511 20.926 55.812 1.00 10.64 131 GLN A CA 1
ATOM 824 C C . GLN A 1 100 ? 59.989 21.077 55.338 1.00 9.01 131 GLN A C 1
ATOM 825 O O . GLN A 1 100 ? 60.492 20.325 54.510 1.00 12.49 131 GLN A O 1
ATOM 831 N N . ILE A 1 101 ? 60.701 22.029 55.958 1.00 9.63 132 ILE A N 1
ATOM 832 C CA . ILE A 1 101 ? 62.066 22.371 55.595 1.00 8.53 132 ILE A CA 1
ATOM 833 C C . ILE A 1 101 ? 63.066 21.449 56.270 1.00 7.98 132 ILE A C 1
ATOM 834 O O . ILE A 1 101 ? 63.074 21.348 57.467 1.00 11.56 132 ILE A O 1
ATOM 839 N N . ALA A 1 102 ? 63.971 20.887 55.479 1.00 11.31 133 ALA A N 1
ATOM 840 C CA . ALA A 1 102 ? 65.078 20.041 55.953 1.00 14.20 133 ALA A CA 1
ATOM 841 C C . ALA A 1 102 ? 66.461 20.681 55.682 1.00 13.21 133 ALA A C 1
ATOM 842 O O . ALA A 1 102 ? 67.341 20.619 56.521 1.00 17.57 133 ALA A O 1
ATOM 844 N N . ASP A 1 103 ? 66.626 21.285 54.501 1.00 11.94 134 ASP A N 1
ATOM 845 C CA . ASP A 1 103 ? 67.845 21.893 54.017 1.00 10.11 134 ASP A CA 1
ATOM 846 C C . ASP A 1 103 ? 67.830 23.426 54.228 1.00 10.93 134 ASP A C 1
ATOM 847 O O . ASP A 1 103 ? 67.168 24.144 53.483 1.00 12.19 134 ASP A O 1
ATOM 852 N N . ILE A 1 104 ? 68.546 23.898 55.273 1.00 12.12 135 ILE A N 1
ATOM 853 C CA . ILE A 1 104 ? 68.681 25.358 55.571 1.00 10.04 135 ILE A CA 1
ATOM 854 C C . ILE A 1 104 ? 69.977 26.009 55.050 1.00 7.56 135 ILE A C 1
ATOM 855 O O . ILE A 1 104 ? 70.346 27.106 55.494 1.00 10.70 135 ILE A O 1
ATOM 860 N N A THR A 1 105 ? 70.679 25.324 54.093 0.70 9.62 136 THR A N 1
ATOM 861 N N B THR A 1 105 ? 70.627 25.347 54.076 0.30 10.92 136 THR A N 1
ATOM 862 C CA A THR A 1 105 ? 71.860 25.890 53.443 0.70 10.96 136 THR A CA 1
ATOM 863 C CA B THR A 1 105 ? 71.831 25.840 53.404 0.30 10.56 136 THR A CA 1
ATOM 864 C C A THR A 1 105 ? 71.624 27.263 52.793 0.70 6.33 136 THR A C 1
ATOM 865 C C B THR A 1 105 ? 71.627 27.237 52.767 0.30 9.36 136 THR A C 1
ATOM 866 O O A THR A 1 105 ? 72.521 28.059 52.821 0.70 9.18 136 THR A O 1
ATOM 867 O O B THR A 1 105 ? 72.564 28.010 52.770 0.30 11.83 136 THR A O 1
ATOM 874 N N . PRO A 1 106 ? 70.416 27.550 52.215 1.00 9.58 137 PRO A N 1
ATOM 875 C CA . PRO A 1 106 ? 70.142 28.891 51.662 1.00 10.26 137 PRO A CA 1
ATOM 876 C C . PRO A 1 106 ? 70.184 30.065 52.700 1.00 8.33 137 PRO A C 1
ATOM 877 O O . PRO A 1 106 ? 70.255 31.177 52.290 1.00 10.01 137 PRO A O 1
ATOM 881 N N . LEU A 1 107 ? 70.148 29.784 54.008 1.00 7.84 138 LEU A N 1
ATOM 882 C CA . LEU A 1 107 ? 70.269 30.842 55.043 1.00 6.28 138 LEU A CA 1
ATOM 883 C C . LEU A 1 107 ? 71.704 31.220 55.417 1.00 9.14 138 LEU A C 1
ATOM 884 O O . LEU A 1 107 ? 71.889 32.193 56.079 1.00 9.07 138 LEU A O 1
ATOM 889 N N . ALA A 1 108 ? 72.702 30.546 54.865 1.00 8.59 139 ALA A N 1
ATOM 890 C CA . ALA A 1 108 ? 74.105 30.676 55.338 1.00 8.55 139 ALA A CA 1
ATOM 891 C C . ALA A 1 108 ? 74.783 32.000 55.228 1.00 10.44 139 ALA A C 1
ATOM 892 O O . ALA A 1 108 ? 75.537 32.377 56.100 1.00 10.63 139 ALA A O 1
ATOM 894 N N . ASN A 1 109 ? 74.490 32.703 54.154 1.00 10.04 140 ASN A N 1
ATOM 895 C CA . ASN A 1 109 ? 75.045 34.032 53.848 1.00 10.79 140 ASN A CA 1
ATOM 896 C C . ASN A 1 109 ? 74.124 35.239 54.237 1.00 9.00 140 ASN A C 1
ATOM 897 O O . ASN A 1 109 ? 74.403 36.351 53.839 1.00 13.77 140 ASN A O 1
ATOM 902 N N . LEU A 1 110 ? 73.124 35.012 55.120 1.00 8.63 141 LEU A N 1
ATOM 903 C CA . LEU A 1 110 ? 72.170 36.060 55.555 1.00 8.50 141 LEU A CA 1
ATOM 904 C C . LEU A 1 110 ? 72.722 36.598 56.866 1.00 9.94 141 LEU A C 1
ATOM 905 O O . LEU A 1 110 ? 72.101 36.485 57.904 1.00 9.06 141 LEU A O 1
ATOM 910 N N . THR A 1 111 ? 73.860 37.289 56.749 1.00 12.33 142 THR A N 1
ATOM 911 C CA . THR A 1 111 ? 74.625 37.812 57.936 1.00 20.73 142 THR A CA 1
ATOM 912 C C . THR A 1 111 ? 73.955 38.843 58.773 1.00 14.25 142 THR A C 1
ATOM 913 O O . THR A 1 111 ? 74.320 39.006 59.914 1.00 13.80 142 THR A O 1
ATOM 917 N N . ASN A 1 112 ? 73.023 39.580 58.180 1.00 11.56 143 ASN A N 1
ATOM 918 C CA . ASN A 1 112 ? 72.229 40.604 58.895 1.00 9.02 143 ASN A CA 1
ATOM 919 C C . ASN A 1 112 ? 71.074 40.052 59.721 1.00 7.33 143 ASN A C 1
ATOM 920 O O . ASN A 1 112 ? 70.424 40.815 60.410 1.00 10.26 143 ASN A O 1
ATOM 925 N N . LEU A 1 113 ? 70.836 38.716 59.672 1.00 6.41 144 LEU A N 1
ATOM 926 C CA . LEU A 1 113 ? 69.787 38.103 60.473 1.00 7.14 144 LEU A CA 1
ATOM 927 C C . LEU A 1 113 ? 70.035 38.220 61.993 1.00 8.32 144 LEU A C 1
ATOM 928 O O . LEU A 1 113 ? 71.098 37.858 62.482 1.00 10.13 144 LEU A O 1
ATOM 933 N N . THR A 1 114 ? 69.124 38.907 62.643 1.00 7.76 145 THR A N 1
ATOM 934 C CA . THR A 1 114 ? 69.046 39.014 64.118 1.00 6.95 145 THR A CA 1
ATOM 935 C C . THR A 1 114 ? 67.896 38.123 64.715 1.00 9.97 145 THR A C 1
ATOM 936 O O . THR A 1 114 ? 67.865 37.911 65.891 1.00 10.63 145 THR A O 1
ATOM 940 N N . GLY A 1 115 ? 66.974 37.608 63.889 1.00 7.56 146 GLY A N 1
ATOM 941 C CA . GLY A 1 115 ? 65.855 36.772 64.344 1.00 6.85 146 GLY A CA 1
ATOM 942 C C . GLY A 1 115 ? 65.579 35.668 63.348 1.00 6.01 146 GLY A C 1
ATOM 943 O O . GLY A 1 115 ? 65.375 35.953 62.192 1.00 7.90 146 GLY A O 1
ATOM 944 N N . LEU A 1 116 ? 65.486 34.418 63.820 1.00 6.46 147 LEU A N 1
ATOM 945 C CA . LEU A 1 116 ? 65.275 33.266 62.963 1.00 6.03 147 LEU A CA 1
ATOM 946 C C . LEU A 1 116 ? 64.435 32.209 63.699 1.00 8.78 147 LEU A C 1
ATOM 947 O O . LEU A 1 116 ? 64.901 31.606 64.604 1.00 6.94 147 LEU A O 1
ATOM 952 N N . THR A 1 117 ? 63.212 32.004 63.238 1.00 7.07 148 THR A N 1
ATOM 953 C CA . THR A 1 117 ? 62.220 31.092 63.811 1.00 5.98 148 THR A CA 1
ATOM 954 C C . THR A 1 117 ? 62.004 29.943 62.818 1.00 8.07 148 THR A C 1
ATOM 955 O O . THR A 1 117 ? 61.507 30.146 61.735 1.00 8.44 148 THR A O 1
ATOM 959 N N . LEU A 1 118 ? 62.433 28.753 63.202 1.00 7.07 149 LEU A N 1
ATOM 960 C CA . LEU A 1 118 ? 62.370 27.527 62.387 1.00 7.41 149 LEU A CA 1
ATOM 961 C C . LEU A 1 118 ? 61.845 26.312 63.136 1.00 6.74 149 LEU A C 1
ATOM 962 O O . LEU A 1 118 ? 62.045 25.171 62.663 1.00 7.46 149 LEU A O 1
ATOM 967 N N . PHE A 1 119 ? 61.124 26.530 64.257 1.00 7.76 150 PHE A N 1
ATOM 968 C CA . PHE A 1 119 ? 60.576 25.396 65.023 1.00 6.86 150 PHE A CA 1
ATOM 969 C C . PHE A 1 119 ? 59.496 24.659 64.203 1.00 10.30 150 PHE A C 1
ATOM 970 O O . PHE A 1 119 ? 58.906 25.215 63.343 1.00 8.36 150 PHE A O 1
ATOM 978 N N . ASN A 1 120 ? 59.322 23.381 64.447 1.00 9.87 151 ASN A N 1
ATOM 979 C CA . ASN A 1 120 ? 58.355 22.548 63.705 1.00 13.44 151 ASN A CA 1
ATOM 980 C C . ASN A 1 120 ? 58.643 22.429 62.185 1.00 11.30 151 ASN A C 1
ATOM 981 O O . ASN A 1 120 ? 57.893 22.927 61.328 1.00 10.65 151 ASN A O 1
ATOM 986 N N . ASN A 1 121 ? 59.815 21.929 61.909 1.00 11.83 152 ASN A N 1
ATOM 987 C CA . ASN A 1 121 ? 60.287 21.636 60.565 1.00 10.85 152 ASN A CA 1
ATOM 988 C C . ASN A 1 121 ? 60.890 20.208 60.603 1.00 12.85 152 ASN A C 1
ATOM 989 O O . ASN A 1 121 ? 60.478 19.391 61.437 1.00 14.87 152 ASN A O 1
ATOM 994 N N . GLN A 1 122 ? 61.745 19.893 59.652 1.00 11.07 153 GLN A N 1
ATOM 995 C CA . GLN A 1 122 ? 62.423 18.591 59.537 1.00 12.77 153 GLN A CA 1
ATOM 996 C C . GLN A 1 122 ? 63.940 18.781 59.408 1.00 10.43 153 GLN A C 1
ATOM 997 O O . GLN A 1 122 ? 64.620 18.131 58.614 1.00 12.00 153 GLN A O 1
ATOM 1003 N N . ILE A 1 123 ? 64.473 19.657 60.272 1.00 9.74 154 ILE A N 1
ATOM 1004 C CA . ILE A 1 123 ? 65.870 20.017 60.283 1.00 6.67 154 ILE A CA 1
ATOM 1005 C C . ILE A 1 123 ? 66.648 19.104 61.233 1.00 7.73 154 ILE A C 1
ATOM 1006 O O . ILE A 1 123 ? 66.282 18.956 62.361 1.00 9.90 154 ILE A O 1
ATOM 1011 N N . THR A 1 124 ? 67.723 18.531 60.724 1.00 10.40 155 THR A N 1
ATOM 1012 C CA . THR A 1 124 ? 68.700 17.758 61.487 1.00 11.19 155 THR A CA 1
ATOM 1013 C C . THR A 1 124 ? 69.999 18.589 61.523 1.00 10.32 155 THR A C 1
ATOM 1014 O O . THR A 1 124 ? 70.576 18.810 62.580 1.00 13.35 155 THR A O 1
ATOM 1018 N N . ASP A 1 125 ? 70.464 18.995 60.334 1.00 12.13 156 ASP A N 1
ATOM 1019 C CA . ASP A 1 125 ? 71.713 19.719 60.130 1.00 10.62 156 ASP A CA 1
ATOM 1020 C C . ASP A 1 125 ? 71.590 21.243 60.241 1.00 8.93 156 ASP A C 1
ATOM 1021 O O . ASP A 1 125 ? 71.022 21.887 59.363 1.00 10.62 156 ASP A O 1
ATOM 1026 N N . ILE A 1 126 ? 72.077 21.796 61.368 1.00 9.95 157 ILE A N 1
ATOM 1027 C CA . ILE A 1 126 ? 72.132 23.268 61.576 1.00 7.23 157 ILE A CA 1
ATOM 1028 C C . ILE A 1 126 ? 73.496 23.932 61.285 1.00 9.56 157 ILE A C 1
ATOM 1029 O O . ILE A 1 126 ? 73.683 25.091 61.589 1.00 10.17 157 ILE A O 1
ATOM 1034 N N . ASP A 1 127 ? 74.433 23.195 60.642 1.00 9.07 158 ASP A N 1
ATOM 1035 C CA . ASP A 1 127 ? 75.722 23.747 60.199 1.00 9.16 158 ASP A CA 1
ATOM 1036 C C . ASP A 1 127 ? 75.568 25.082 59.423 1.00 10.11 158 ASP A C 1
ATOM 1037 O O . ASP A 1 127 ? 76.387 25.970 59.647 1.00 12.90 158 ASP A O 1
ATOM 1042 N N . PRO A 1 128 ? 74.538 25.243 58.523 1.00 9.43 159 PRO A N 1
ATOM 1043 C CA . PRO A 1 128 ? 74.365 26.548 57.819 1.00 11.17 159 PRO A CA 1
ATOM 1044 C C . PRO A 1 128 ? 74.136 27.815 58.688 1.00 15.10 159 PRO A C 1
ATOM 1045 O O . PRO A 1 128 ? 74.227 28.920 58.174 1.00 13.78 159 PRO A O 1
ATOM 1049 N N . LEU A 1 129 ? 73.771 27.629 59.951 1.00 8.11 160 LEU A N 1
ATOM 1050 C CA . LEU A 1 129 ? 73.580 28.734 60.904 1.00 10.63 160 LEU A CA 1
ATOM 1051 C C . LEU A 1 129 ? 74.841 29.210 61.598 1.00 8.15 160 LEU A C 1
ATOM 1052 O O . LEU A 1 129 ? 74.790 30.222 62.247 1.00 10.82 160 LEU A O 1
ATOM 1057 N N . LYS A 1 130 ? 75.974 28.512 61.417 1.00 8.38 161 LYS A N 1
ATOM 1058 C CA . LYS A 1 130 ? 77.200 28.790 62.171 1.00 8.48 161 LYS A CA 1
ATOM 1059 C C . LYS A 1 130 ? 77.835 30.162 62.089 1.00 9.93 161 LYS A C 1
ATOM 1060 O O . LYS A 1 130 ? 78.503 30.590 63.044 1.00 12.05 161 LYS A O 1
ATOM 1066 N N . ASN A 1 131 ? 77.636 30.828 60.954 1.00 12.53 162 ASN A N 1
ATOM 1067 C CA . ASN A 1 131 ? 78.151 32.175 60.671 1.00 12.66 162 ASN A CA 1
ATOM 1068 C C . ASN A 1 131 ? 77.102 33.297 60.702 1.00 16.40 162 ASN A C 1
ATOM 1069 O O . ASN A 1 131 ? 77.372 34.405 60.244 1.00 17.10 162 ASN A O 1
ATOM 1074 N N . LEU A 1 132 ? 75.951 33.047 61.359 1.00 10.59 163 LEU A N 1
ATOM 1075 C CA . LEU A 1 132 ?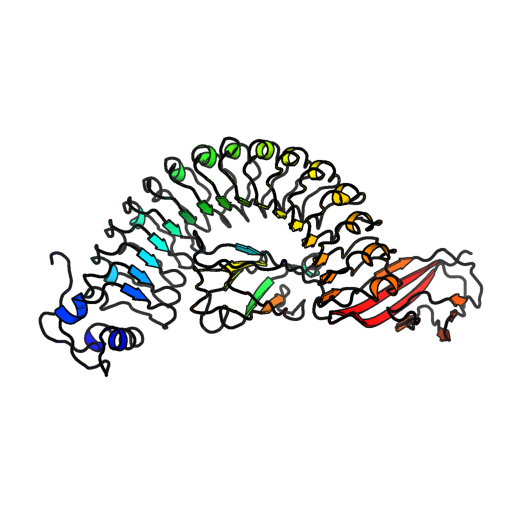 74.886 34.034 61.519 1.00 11.00 163 LEU A CA 1
ATOM 1076 C C . LEU A 1 132 ? 75.139 34.640 62.897 1.00 11.24 163 LEU A C 1
ATOM 1077 O O . LEU A 1 132 ? 74.280 34.651 63.755 1.00 8.89 163 LEU A O 1
ATOM 1082 N N . THR A 1 133 ? 76.336 35.230 63.046 1.00 12.66 164 THR A N 1
ATOM 1083 C CA . THR A 1 133 ? 76.842 35.766 64.327 1.00 11.07 164 THR A CA 1
ATOM 1084 C C . THR A 1 133 ? 76.086 36.938 64.914 1.00 9.73 164 THR A C 1
ATOM 1085 O O . THR A 1 133 ? 76.297 37.266 66.071 1.00 11.80 164 THR A O 1
ATOM 1089 N N . ASN A 1 134 ? 75.227 37.587 64.114 1.00 11.27 165 ASN A N 1
ATOM 1090 C CA . ASN A 1 134 ? 74.367 38.691 64.590 1.00 11.54 165 ASN A CA 1
ATOM 1091 C C . ASN A 1 134 ? 72.994 38.245 65.133 1.00 8.81 165 ASN A C 1
ATOM 1092 O O . ASN A 1 134 ? 72.261 39.054 65.612 1.00 10.41 165 ASN A O 1
ATOM 1097 N N . LEU A 1 135 ? 72.753 36.918 65.222 1.00 8.19 166 LEU A N 1
ATOM 1098 C CA . LEU A 1 135 ? 71.491 36.410 65.710 1.00 9.17 166 LEU A CA 1
ATOM 1099 C C . LEU A 1 135 ? 71.323 36.635 67.216 1.00 8.29 166 LEU A C 1
ATOM 1100 O O . LEU A 1 135 ? 72.240 36.335 67.991 1.00 10.55 166 LEU A O 1
ATOM 1105 N N A ASN A 1 136 ? 70.235 37.318 67.583 0.30 9.06 167 ASN A N 1
ATOM 1106 N N B ASN A 1 136 ? 70.220 37.278 67.564 0.70 9.40 167 ASN A N 1
ATOM 1107 C CA A ASN A 1 136 ? 69.793 37.512 68.992 0.30 7.54 167 ASN A CA 1
ATOM 1108 C CA B ASN A 1 136 ? 69.769 37.486 68.950 0.70 8.69 167 ASN A CA 1
ATOM 1109 C C A ASN A 1 136 ? 68.571 36.610 69.394 0.30 11.07 167 ASN A C 1
ATOM 1110 C C B ASN A 1 136 ? 68.706 36.457 69.361 0.70 8.22 167 ASN A C 1
ATOM 1111 O O A ASN A 1 136 ? 68.153 36.655 70.548 0.30 17.09 167 ASN A O 1
ATOM 1112 O O B ASN A 1 136 ? 68.573 36.172 70.523 0.70 6.47 167 ASN A O 1
ATOM 1121 N N . ARG A 1 137 ? 67.898 35.984 68.403 1.00 8.20 168 ARG A N 1
ATOM 1122 C CA . ARG A 1 137 ? 66.778 35.043 68.637 1.00 7.62 168 ARG A CA 1
ATOM 1123 C C . ARG A 1 137 ? 66.873 33.896 67.636 1.00 6.74 168 ARG A C 1
ATOM 1124 O O . ARG A 1 137 ? 66.900 34.129 66.454 1.00 7.96 168 ARG A O 1
ATOM 1132 N N . LEU A 1 138 ? 66.815 32.669 68.123 1.00 7.24 169 LEU A N 1
ATOM 1133 C CA . LEU A 1 138 ? 66.898 31.468 67.289 1.00 5.67 169 LEU A CA 1
ATOM 1134 C C . LEU A 1 138 ? 66.033 30.381 67.915 1.00 7.50 169 LEU A C 1
ATOM 1135 O O . LEU A 1 138 ? 66.310 29.973 69.004 1.00 8.00 169 LEU A O 1
ATOM 1140 N N . GLU A 1 139 ? 64.992 29.934 67.216 1.00 8.25 170 GLU A N 1
ATOM 1141 C CA . GLU A 1 139 ? 64.062 28.916 67.708 1.00 8.01 170 GLU A CA 1
ATOM 1142 C C . GLU A 1 139 ? 64.099 27.725 66.791 1.00 9.16 170 GLU A C 1
ATOM 1143 O O . GLU A 1 139 ? 63.766 27.838 65.628 1.00 8.04 170 GLU A O 1
ATOM 1149 N N . LEU A 1 140 ? 64.476 26.583 67.331 1.00 7.75 171 LEU A N 1
ATOM 1150 C CA . LEU A 1 140 ? 64.685 25.329 66.593 1.00 9.34 171 LEU A CA 1
ATOM 1151 C C . LEU A 1 140 ? 64.028 24.089 67.235 1.00 7.18 171 LEU A C 1
ATOM 1152 O O . LEU A 1 140 ? 64.355 22.954 66.847 1.00 8.81 171 LEU A O 1
ATOM 1157 N N . SER A 1 141 ? 63.081 24.283 68.165 1.00 7.87 172 SER A N 1
ATOM 1158 C CA . SER A 1 141 ? 62.407 23.132 68.808 1.00 9.31 172 SER A CA 1
ATOM 1159 C C . SER A 1 141 ? 61.550 22.376 67.764 1.00 8.72 172 SER A C 1
ATOM 1160 O O . SER A 1 141 ? 61.344 22.857 66.659 1.00 8.72 172 SER A O 1
ATOM 1163 N N . SER A 1 142 ? 61.107 21.174 68.107 1.00 9.45 173 SER A N 1
ATOM 1164 C CA . SER A 1 142 ? 60.300 20.339 67.186 1.00 12.65 173 SER A CA 1
ATOM 1165 C C . SER A 1 142 ? 60.988 20.086 65.805 1.00 12.10 173 SER A C 1
ATOM 1166 O O . SER A 1 142 ? 60.415 20.295 64.748 1.00 13.23 173 SER A O 1
ATOM 1169 N N . ASN A 1 143 ? 62.277 19.803 65.883 1.00 10.47 174 ASN A N 1
ATOM 1170 C CA . ASN A 1 143 ? 63.101 19.381 64.767 1.00 8.10 174 ASN A CA 1
ATOM 1171 C C . ASN A 1 143 ? 63.799 18.070 65.220 1.00 8.50 174 ASN A C 1
ATOM 1172 O O . ASN A 1 143 ? 63.375 17.470 66.232 1.00 11.53 174 ASN A O 1
ATOM 1177 N N . THR A 1 144 ? 64.698 17.547 64.412 1.00 11.80 175 THR A N 1
ATOM 1178 C CA . THR A 1 144 ? 65.476 16.292 64.737 1.00 14.83 175 THR A CA 1
ATOM 1179 C C . THR A 1 144 ? 66.972 16.561 64.847 1.00 12.11 175 THR A C 1
ATOM 1180 O O . THR A 1 144 ? 67.810 15.800 64.379 1.00 13.93 175 THR A O 1
ATOM 1184 N N . ILE A 1 145 ? 67.296 17.658 65.537 1.00 10.71 176 ILE A N 1
ATOM 1185 C CA . ILE A 1 145 ? 68.658 18.080 65.751 1.00 8.46 176 ILE A CA 1
ATOM 1186 C C . ILE A 1 145 ? 69.267 17.291 66.921 1.00 10.37 176 ILE A C 1
ATOM 1187 O O . ILE A 1 145 ? 68.710 17.244 67.942 1.00 10.98 176 ILE A O 1
ATOM 1192 N N . SER A 1 146 ? 70.401 16.682 66.688 1.00 12.82 177 SER A N 1
ATOM 1193 C CA . SER A 1 146 ? 71.200 15.964 67.721 1.00 14.86 177 SER A CA 1
ATOM 1194 C C . SER A 1 146 ? 72.558 16.604 67.989 1.00 18.11 177 SER A C 1
ATOM 1195 O O . SER A 1 146 ? 73.163 16.278 68.990 1.00 27.70 177 SER A O 1
ATOM 1198 N N . ASP A 1 147 ? 72.977 17.568 67.155 1.00 11.24 178 ASP A N 1
ATOM 1199 C CA . ASP A 1 147 ? 74.290 18.206 67.212 1.00 10.84 178 ASP A CA 1
ATOM 1200 C C . ASP A 1 147 ? 74.134 19.734 67.097 1.00 11.53 178 ASP A C 1
ATOM 1201 O O . ASP A 1 147 ? 73.722 20.237 66.056 1.00 13.30 178 ASP A O 1
ATOM 1206 N N . ILE A 1 148 ? 74.408 20.425 68.211 1.00 8.89 179 ILE A N 1
ATOM 1207 C CA . ILE A 1 148 ? 74.380 21.888 68.291 1.00 8.02 179 ILE A CA 1
ATOM 1208 C C . ILE A 1 148 ? 75.762 22.590 68.200 1.00 9.28 179 ILE A C 1
ATOM 1209 O O . ILE A 1 148 ? 75.873 23.730 68.593 1.00 9.39 179 ILE A O 1
ATOM 1214 N N A SER A 1 149 ? 76.785 21.897 67.658 0.60 11.09 180 SER A N 1
ATOM 1215 N N B SER A 1 149 ? 76.765 21.903 67.603 0.40 9.32 180 SER A N 1
ATOM 1216 C CA A SER A 1 149 ? 78.143 22.471 67.464 0.60 10.55 180 SER A CA 1
ATOM 1217 C CA B SER A 1 149 ? 78.139 22.435 67.394 0.40 5.53 180 SER A CA 1
ATOM 1218 C C A SER A 1 149 ? 78.106 23.809 66.674 0.60 10.26 180 SER A C 1
ATOM 1219 C C B SER A 1 149 ? 78.124 23.785 66.642 0.40 9.94 180 SER A C 1
ATOM 1220 O O A SER A 1 149 ? 78.840 24.705 66.984 0.60 11.17 180 SER A O 1
ATOM 1221 O O B SER A 1 149 ? 78.935 24.648 66.912 0.40 15.24 180 SER A O 1
ATOM 1226 N N . ALA A 1 150 ? 77.155 23.932 65.711 1.00 10.18 181 ALA A N 1
ATOM 1227 C CA . ALA A 1 150 ? 76.967 25.150 64.898 1.00 9.69 181 ALA A CA 1
ATOM 1228 C C . ALA A 1 150 ? 76.585 26.395 65.697 1.00 8.41 181 ALA A C 1
ATOM 1229 O O . ALA A 1 150 ? 76.713 27.474 65.211 1.00 13.56 181 ALA A O 1
ATOM 1231 N N . LEU A 1 151 ? 76.034 26.212 66.922 1.00 5.52 182 LEU A N 1
ATOM 1232 C CA . LEU A 1 151 ? 75.662 27.339 67.779 1.00 7.94 182 LEU A CA 1
ATOM 1233 C C . LEU A 1 151 ? 76.827 27.995 68.524 1.00 8.98 182 LEU A C 1
ATOM 1234 O O . LEU A 1 151 ? 76.649 29.070 69.047 1.00 10.00 182 LEU A O 1
ATOM 1239 N N . SER A 1 152 ? 78.014 27.370 68.505 1.00 7.66 183 SER A N 1
ATOM 1240 C CA . SER A 1 152 ? 79.153 27.781 69.334 1.00 8.18 183 SER A CA 1
ATOM 1241 C C . SER A 1 152 ? 79.665 29.186 69.220 1.00 7.93 183 SER A C 1
ATOM 1242 O O . SER A 1 152 ? 80.106 29.747 70.204 1.00 9.58 183 SER A O 1
ATOM 1245 N N . GLY A 1 153 ? 79.611 29.740 68.017 1.00 10.27 184 GLY A N 1
ATOM 1246 C CA . GLY A 1 153 ? 80.028 31.128 67.741 1.00 8.73 184 GLY A CA 1
ATOM 1247 C C . GLY A 1 153 ? 78.910 32.178 67.664 1.00 9.36 184 GLY A C 1
ATOM 1248 O O . GLY A 1 153 ? 79.186 33.309 67.290 1.00 11.34 184 GLY A O 1
ATOM 1249 N N . LEU A 1 154 ? 77.668 31.824 68.052 1.00 9.27 185 LEU A N 1
ATOM 1250 C CA . LEU A 1 154 ? 76.489 32.754 67.972 1.00 7.67 185 LEU A CA 1
ATOM 1251 C C . LEU A 1 154 ? 76.446 33.495 69.287 1.00 9.51 185 LEU A C 1
ATOM 1252 O O . LEU A 1 154 ? 75.489 33.424 70.070 1.00 9.18 185 LEU A O 1
ATOM 1257 N N . THR A 1 155 ? 77.458 34.332 69.458 1.00 8.95 186 THR A N 1
ATOM 1258 C CA . THR A 1 155 ? 77.733 35.046 70.736 1.00 9.85 186 THR A CA 1
ATOM 1259 C C . THR A 1 155 ? 76.887 36.292 71.036 1.00 10.36 186 THR A C 1
ATOM 1260 O O . THR A 1 155 ? 77.194 37.043 71.996 1.00 15.99 186 THR A O 1
ATOM 1264 N N . SER A 1 156 ? 75.897 36.578 70.186 1.00 11.00 187 SER A N 1
ATOM 1265 C CA . SER A 1 156 ? 74.902 37.623 70.415 1.00 8.60 187 SER A CA 1
ATOM 1266 C C . SER A 1 156 ? 73.510 37.038 70.788 1.00 5.52 187 SER A C 1
ATOM 1267 O O . SER A 1 156 ? 72.595 37.789 71.039 1.00 9.80 187 SER A O 1
ATOM 1270 N N . LEU A 1 157 ? 73.383 35.695 70.898 1.00 7.53 188 LEU A N 1
ATOM 1271 C CA . LEU A 1 157 ? 72.097 35.075 71.208 1.00 7.14 188 LEU A CA 1
ATOM 1272 C C . LEU A 1 157 ? 71.628 35.412 72.617 1.00 7.73 188 LEU A C 1
ATOM 1273 O O . LEU A 1 157 ? 72.393 35.319 73.570 1.00 9.35 188 LEU A O 1
ATOM 1278 N N . GLN A 1 158 ? 70.428 35.968 72.687 1.00 8.20 189 GLN A N 1
ATOM 1279 C CA . GLN A 1 158 ? 69.697 36.265 73.924 1.00 6.83 189 GLN A CA 1
ATOM 1280 C C . GLN A 1 158 ? 68.553 35.236 74.173 1.00 6.94 189 GLN A C 1
ATOM 1281 O O . GLN A 1 158 ? 68.312 34.899 75.277 1.00 6.99 189 GLN A O 1
ATOM 1287 N N . GLN A 1 159 ? 67.902 34.737 73.122 1.00 8.68 190 GLN A N 1
ATOM 1288 C CA . GLN A 1 159 ? 66.755 33.789 73.204 1.00 6.06 190 GLN A CA 1
ATOM 1289 C C . GLN A 1 159 ? 67.082 32.598 72.295 1.00 7.70 190 GLN A C 1
ATOM 1290 O O . GLN A 1 159 ? 67.385 32.784 71.118 1.00 8.22 190 GLN A O 1
ATOM 1296 N N . LEU A 1 160 ? 67.001 31.394 72.837 1.00 7.80 191 LEU A N 1
ATOM 1297 C CA . LEU A 1 160 ? 67.360 30.165 72.126 1.00 5.83 191 LEU A CA 1
ATOM 1298 C C . LEU A 1 160 ? 66.547 28.975 72.544 1.00 5.52 191 LEU A C 1
ATOM 1299 O O . LEU A 1 160 ? 66.342 28.753 73.722 1.00 6.50 191 LEU A O 1
ATOM 1304 N N . SER A 1 161 ? 66.116 28.203 71.566 1.00 7.38 192 SER A N 1
ATOM 1305 C CA . SER A 1 161 ? 65.457 26.925 71.760 1.00 7.70 192 SER A CA 1
ATOM 1306 C C . SER A 1 161 ? 65.922 25.941 70.651 1.00 8.64 192 SER A C 1
ATOM 1307 O O . SER A 1 161 ? 66.360 26.356 69.552 1.00 8.01 192 SER A O 1
ATOM 1310 N N . PHE A 1 162 ? 65.943 24.666 70.995 1.00 8.66 193 PHE A N 1
ATOM 1311 C CA . PHE A 1 162 ? 66.280 23.619 70.028 1.00 5.91 193 PHE A CA 1
ATOM 1312 C C . PHE A 1 162 ? 65.765 22.260 70.464 1.00 10.01 193 PHE A C 1
ATOM 1313 O O . PHE A 1 162 ? 65.527 22.004 71.666 1.00 10.80 193 PHE A O 1
ATOM 1321 N N . GLY A 1 163 ? 65.663 21.381 69.488 1.00 11.18 194 GLY A N 1
ATOM 1322 C CA . GLY A 1 163 ? 65.260 20.009 69.721 1.00 8.73 194 GLY A CA 1
ATOM 1323 C C . GLY A 1 163 ? 65.323 19.091 68.510 1.00 11.17 194 GLY A C 1
ATOM 1324 O O . GLY A 1 163 ? 65.533 19.565 67.385 1.00 9.19 194 GLY A O 1
ATOM 1325 N N . ASN A 1 164 ? 65.063 17.787 68.677 1.00 9.70 195 ASN A N 1
ATOM 1326 C CA . ASN A 1 164 ? 64.636 17.109 69.961 1.00 9.78 195 ASN A CA 1
ATOM 1327 C C . ASN A 1 164 ? 65.504 15.860 70.406 1.00 9.81 195 ASN A C 1
ATOM 1328 O O . ASN A 1 164 ? 65.049 15.067 71.239 1.00 12.60 195 ASN A O 1
ATOM 1333 N N A GLN A 1 165 ? 66.716 15.746 69.846 0.60 10.30 196 GLN A N 1
ATOM 1334 N N B GLN A 1 165 ? 66.715 15.737 69.860 0.40 10.91 196 GLN A N 1
ATOM 1335 C CA A GLN A 1 165 ? 67.673 14.629 70.084 0.60 11.50 196 GLN A CA 1
ATOM 1336 C CA B GLN A 1 165 ? 67.656 14.612 70.127 0.40 12.01 196 GLN A CA 1
ATOM 1337 C C A GLN A 1 165 ? 69.056 15.066 70.671 0.60 9.86 196 GLN A C 1
ATOM 1338 C C B GLN A 1 165 ? 69.053 15.055 70.684 0.40 10.65 196 GLN A C 1
ATOM 1339 O O A GLN A 1 165 ? 70.019 14.301 70.613 0.60 13.55 196 GLN A O 1
ATOM 1340 O O B GLN A 1 165 ? 70.018 14.285 70.630 0.40 13.45 196 GLN A O 1
ATOM 1351 N N . VAL A 1 166 ? 69.136 16.274 71.244 1.00 11.57 197 VAL A N 1
ATOM 1352 C CA . VAL A 1 166 ? 70.383 16.815 71.799 1.00 12.42 197 VAL A CA 1
ATOM 1353 C C . VAL A 1 166 ? 70.727 16.214 73.166 1.00 9.35 197 VAL A C 1
ATOM 1354 O O . VAL A 1 166 ? 69.904 16.198 74.054 1.00 11.31 197 VAL A O 1
ATOM 1358 N N A THR A 1 167 ? 71.910 15.629 73.253 0.60 10.50 198 THR A N 1
ATOM 1359 N N B THR A 1 167 ? 71.913 15.626 73.264 0.40 10.63 198 THR A N 1
ATOM 1360 C CA A THR A 1 167 ? 72.469 15.096 74.513 0.60 11.49 198 THR A CA 1
ATOM 1361 C CA B THR A 1 167 ? 72.467 15.089 74.533 0.40 10.98 198 THR A CA 1
ATOM 1362 C C A THR A 1 167 ? 73.580 16.021 75.046 0.60 10.71 198 THR A C 1
ATOM 1363 C C B THR A 1 167 ? 73.630 15.958 75.051 0.40 10.82 198 THR A C 1
ATOM 1364 O O A THR A 1 167 ? 73.627 16.296 76.240 0.60 11.46 198 THR A O 1
ATOM 1365 O O B THR A 1 167 ? 73.799 16.081 76.257 0.40 9.25 198 THR A O 1
ATOM 1372 N N . ASP A 1 168 ? 74.415 16.538 74.128 1.00 9.94 199 ASP A N 1
ATOM 1373 C CA . ASP A 1 168 ? 75.597 17.338 74.413 1.00 9.16 199 ASP A CA 1
ATOM 1374 C C . ASP A 1 168 ? 75.400 18.863 74.272 1.00 6.92 199 ASP A C 1
ATOM 1375 O O . ASP A 1 168 ? 75.342 19.381 73.180 1.00 9.04 199 ASP A O 1
ATOM 1380 N N . LEU A 1 169 ? 75.381 19.545 75.413 1.00 7.63 200 LEU A N 1
ATOM 1381 C CA . LEU A 1 169 ? 75.201 20.993 75.495 1.00 7.32 200 LEU A CA 1
ATOM 1382 C C . LEU A 1 169 ? 76.526 21.800 75.498 1.00 4.81 200 LEU A C 1
ATOM 1383 O O . LEU A 1 169 ? 76.475 23.004 75.553 1.00 8.09 200 LEU A O 1
ATOM 1388 N N . LYS A 1 170 ? 77.696 21.130 75.421 1.00 8.25 201 LYS A N 1
ATOM 1389 C CA . LYS A 1 170 ? 79.020 21.793 75.435 1.00 8.37 201 LYS A CA 1
ATOM 1390 C C . LYS A 1 170 ? 79.149 22.993 74.474 1.00 5.84 201 LYS A C 1
ATOM 1391 O O . LYS A 1 170 ? 79.772 23.964 74.868 1.00 8.84 201 LYS A O 1
ATOM 1397 N N . PRO A 1 171 ? 78.546 22.945 73.243 1.00 7.83 202 PRO A N 1
ATOM 1398 C CA . PRO A 1 171 ? 78.604 24.106 72.328 1.00 7.75 202 PRO A CA 1
ATOM 1399 C C . PRO A 1 171 ? 78.018 25.447 72.838 1.00 7.66 202 PRO A C 1
ATOM 1400 O O . PRO A 1 171 ? 78.315 26.446 72.269 1.00 9.79 202 PRO A O 1
ATOM 1404 N N . LEU A 1 172 ? 77.229 25.423 73.903 1.00 5.90 203 LEU A N 1
ATOM 1405 C CA . LEU A 1 172 ? 76.679 26.634 74.526 1.00 5.14 203 LEU A CA 1
ATOM 1406 C C . LEU A 1 172 ? 77.654 27.401 75.423 1.00 6.85 203 LEU A C 1
ATOM 1407 O O . LEU A 1 172 ? 77.337 28.486 75.794 1.00 7.65 203 LEU A O 1
ATOM 1412 N N . ALA A 1 173 ? 78.857 26.881 75.684 1.00 6.34 204 ALA A N 1
ATOM 1413 C CA . ALA A 1 173 ? 79.797 27.452 76.688 1.00 7.19 204 ALA A CA 1
ATOM 1414 C C . ALA A 1 173 ? 80.102 28.940 76.635 1.00 5.41 204 ALA A C 1
ATOM 1415 O O . ALA A 1 173 ? 80.162 29.575 77.658 1.00 10.05 204 ALA A O 1
ATOM 1417 N N . ASN A 1 174 ? 80.390 29.433 75.430 1.00 8.68 205 ASN A N 1
ATOM 1418 C CA . ASN A 1 174 ? 80.721 30.864 75.200 1.00 7.66 205 ASN A CA 1
ATOM 1419 C C . ASN A 1 174 ? 79.539 31.802 74.913 1.00 9.75 205 ASN A C 1
ATOM 1420 O O . ASN A 1 174 ? 79.749 32.988 74.716 1.00 10.21 205 ASN A O 1
ATOM 1425 N N . LEU A 1 175 ? 78.301 31.299 75.001 1.00 8.19 206 LEU A N 1
ATOM 1426 C CA . LEU A 1 175 ? 77.089 32.061 74.700 1.00 7.72 206 LEU A CA 1
ATOM 1427 C C . LEU A 1 175 ? 76.576 32.742 75.939 1.00 8.67 206 LEU A C 1
ATOM 1428 O O . LEU A 1 175 ? 75.388 32.618 76.275 1.00 8.73 206 LEU A O 1
ATOM 1433 N N . THR A 1 176 ? 77.442 33.568 76.563 1.00 11.16 207 THR A N 1
ATOM 1434 C CA . THR A 1 176 ? 77.132 34.250 77.826 1.00 9.38 207 THR A CA 1
ATOM 1435 C C . THR A 1 176 ? 76.088 35.337 77.736 1.00 5.81 207 THR A C 1
ATOM 1436 O O . THR A 1 176 ? 75.597 35.769 78.766 1.00 9.95 207 THR A O 1
ATOM 1440 N N . THR A 1 177 ? 75.758 35.809 76.515 1.00 8.06 208 THR A N 1
ATOM 1441 C CA . THR A 1 177 ? 74.676 36.773 76.329 1.00 7.74 208 THR A CA 1
ATOM 1442 C C . THR A 1 177 ? 73.276 36.153 76.532 1.00 8.86 208 THR A C 1
ATOM 1443 O O . THR A 1 177 ? 72.297 36.898 76.651 1.00 9.10 208 THR A O 1
ATOM 1447 N N . LEU A 1 178 ? 73.178 34.804 76.553 1.00 8.09 209 LEU A N 1
ATOM 1448 C CA . LEU A 1 178 ? 71.907 34.118 76.697 1.00 6.29 209 LEU A CA 1
ATOM 1449 C C . LEU A 1 178 ? 71.152 34.493 77.957 1.00 7.33 209 LEU A C 1
ATOM 1450 O O . LEU A 1 178 ? 71.694 34.447 79.051 1.00 8.33 209 LEU A O 1
ATOM 1455 N N . GLU A 1 179 ? 69.911 34.911 77.744 1.00 7.51 210 GLU A N 1
ATOM 1456 C CA . GLU A 1 179 ? 68.961 35.294 78.778 1.00 6.89 210 GLU A CA 1
ATOM 1457 C C . GLU A 1 179 ? 67.778 34.311 78.900 1.00 9.23 210 GLU A C 1
ATOM 1458 O O . GLU A 1 179 ? 67.286 34.120 79.967 1.00 7.40 210 GLU A O 1
ATOM 1464 N N . ARG A 1 180 ? 67.332 33.709 77.805 1.00 5.47 211 ARG A N 1
ATOM 1465 C CA . ARG A 1 180 ? 66.125 32.846 77.789 1.00 6.08 211 ARG A CA 1
ATOM 1466 C C . ARG A 1 180 ? 66.437 31.630 76.960 1.00 8.74 211 ARG A C 1
ATOM 1467 O O . ARG A 1 180 ? 66.609 31.740 75.790 1.00 8.93 211 ARG A O 1
ATOM 1475 N N . LEU A 1 181 ? 66.569 30.476 77.610 1.00 6.09 212 LEU A N 1
ATOM 1476 C CA . LEU A 1 181 ? 66.910 29.217 76.994 1.00 6.18 212 LEU A CA 1
ATOM 1477 C C . LEU A 1 181 ? 65.804 28.205 77.210 1.00 8.25 212 LEU A C 1
ATOM 1478 O O . LEU A 1 181 ? 65.332 28.070 78.311 1.00 6.93 212 LEU A O 1
ATOM 1483 N N . ASP A 1 182 ? 65.504 27.423 76.191 1.00 7.36 213 ASP A N 1
ATOM 1484 C CA . ASP A 1 182 ? 64.493 26.370 76.234 1.00 7.90 213 ASP A CA 1
ATOM 1485 C C . ASP A 1 182 ? 65.098 25.111 75.570 1.00 9.26 213 ASP A C 1
ATOM 1486 O O . ASP A 1 182 ? 65.243 25.062 74.367 1.00 9.01 213 ASP A O 1
ATOM 1491 N N . ILE A 1 183 ? 65.542 24.176 76.407 1.00 10.22 214 ILE A N 1
ATOM 1492 C CA . ILE A 1 183 ? 66.099 22.864 76.000 1.00 6.66 214 ILE A CA 1
ATOM 1493 C C . ILE A 1 183 ? 65.140 21.677 76.288 1.00 8.81 214 ILE A C 1
ATOM 1494 O O . ILE A 1 183 ? 65.581 20.508 76.358 1.00 9.21 214 ILE A O 1
ATOM 1499 N N . SER A 1 184 ? 63.843 21.973 76.370 1.00 8.18 215 SER A N 1
ATOM 1500 C CA . SER A 1 184 ? 62.813 20.954 76.664 1.00 9.51 215 SER A CA 1
ATOM 1501 C C . SER A 1 184 ? 62.734 19.871 75.608 1.00 11.19 215 SER A C 1
ATOM 1502 O O . SER A 1 184 ? 63.030 20.124 74.448 1.00 11.19 215 SER A O 1
ATOM 1505 N N . SER A 1 185 ? 62.408 18.658 76.045 1.00 12.10 216 SER A N 1
ATOM 1506 C CA . SER A 1 185 ? 62.177 17.497 75.171 1.00 11.61 216 SER A CA 1
ATOM 1507 C C . SER A 1 185 ? 63.360 17.095 74.319 1.00 9.95 216 SER A C 1
ATOM 1508 O O . SER A 1 185 ? 63.247 16.940 73.107 1.00 16.86 216 SER A O 1
ATOM 1511 N N . ASN A 1 186 ? 64.518 17.055 74.962 1.00 9.05 217 ASN A N 1
ATOM 1512 C CA . ASN A 1 186 ? 65.754 16.571 74.373 1.00 10.54 217 ASN A CA 1
ATOM 1513 C C . ASN A 1 186 ? 66.124 15.292 75.163 1.00 11.05 217 ASN A C 1
ATOM 1514 O O . ASN A 1 186 ? 65.238 14.696 75.811 1.00 13.64 217 ASN A O 1
ATOM 1519 N N A LYS A 1 187 ? 67.366 14.837 75.009 0.50 9.48 218 LYS A N 1
ATOM 1520 N N B LYS A 1 187 ? 67.360 14.814 74.992 0.50 12.18 218 LYS A N 1
ATOM 1521 C CA A LYS A 1 187 ? 67.924 13.661 75.717 0.50 11.41 218 LYS A CA 1
ATOM 1522 C CA B LYS A 1 187 ? 67.914 13.639 75.727 0.50 13.99 218 LYS A CA 1
ATOM 1523 C C A LYS A 1 187 ? 69.076 14.127 76.661 0.50 11.80 218 LYS A C 1
ATOM 1524 C C B LYS A 1 187 ? 69.080 14.124 76.663 0.50 13.18 218 LYS A C 1
ATOM 1525 O O A LYS A 1 187 ? 70.103 13.434 76.808 0.50 14.58 218 LYS A O 1
ATOM 1526 O O B LYS A 1 187 ? 70.122 13.450 76.798 0.50 15.39 218 LYS A O 1
ATOM 1537 N N . VAL A 1 188 ? 68.856 15.256 77.355 1.00 10.57 219 VAL A N 1
ATOM 1538 C CA . VAL A 1 188 ? 69.869 15.863 78.245 1.00 7.53 219 VAL A CA 1
ATOM 1539 C C . VAL A 1 188 ? 69.830 15.391 79.708 1.00 8.53 219 VAL A C 1
ATOM 1540 O O . VAL A 1 188 ? 68.809 15.416 80.321 1.00 10.07 219 VAL A O 1
ATOM 1544 N N . SER A 1 189 ? 70.971 14.950 80.217 1.00 8.36 220 SER A N 1
ATOM 1545 C CA . SER A 1 189 ? 71.173 14.677 81.658 1.00 8.69 220 SER A CA 1
ATOM 1546 C C . SER A 1 189 ? 72.183 15.708 82.228 1.00 8.89 220 SER A C 1
ATOM 1547 O O . SER A 1 189 ? 71.960 16.279 83.271 1.00 11.85 220 SER A O 1
ATOM 1550 N N . ASP A 1 190 ? 73.249 15.978 81.481 1.00 9.14 221 ASP A N 1
ATOM 1551 C CA . ASP A 1 190 ? 74.348 16.867 81.889 1.00 7.01 221 ASP A CA 1
ATOM 1552 C C . ASP A 1 190 ? 74.107 18.322 81.464 1.00 5.14 221 ASP A C 1
ATOM 1553 O O . ASP A 1 190 ? 74.291 18.673 80.320 1.00 7.93 221 ASP A O 1
ATOM 1558 N N . ILE A 1 191 ? 73.741 19.144 82.450 1.00 7.48 222 ILE A N 1
ATOM 1559 C CA . ILE A 1 191 ? 73.552 20.606 82.289 1.00 6.86 222 ILE A CA 1
ATOM 1560 C C . ILE A 1 191 ? 74.704 21.412 82.921 1.00 6.53 222 ILE A C 1
ATOM 1561 O O . ILE A 1 191 ? 74.549 22.588 83.182 1.00 5.16 222 ILE A O 1
ATOM 1566 N N . SER A 1 192 ? 75.899 20.796 83.087 1.00 5.86 223 SER A N 1
ATOM 1567 C CA . SER A 1 192 ? 77.077 21.481 83.678 1.00 5.70 223 SER A CA 1
ATOM 1568 C C . SER A 1 192 ? 77.502 22.766 82.935 1.00 2.96 223 SER A C 1
ATOM 1569 O O . SER A 1 192 ? 77.940 23.731 83.557 1.00 6.70 223 SER A O 1
ATOM 1572 N N . VAL A 1 193 ? 77.325 22.775 81.616 1.00 6.47 224 VAL A N 1
ATOM 1573 C CA . VAL A 1 193 ? 77.653 23.944 80.784 1.00 6.16 224 VAL A CA 1
ATOM 1574 C C . VAL A 1 193 ? 76.835 25.152 81.142 1.00 5.65 224 VAL A C 1
ATOM 1575 O O . VAL A 1 193 ? 77.273 26.259 80.942 1.00 8.03 224 VAL A O 1
ATOM 1579 N N . LEU A 1 194 ? 75.614 24.943 81.628 1.00 4.12 225 LEU A N 1
ATOM 1580 C CA . LEU A 1 194 ? 74.722 26.057 82.011 1.00 5.28 225 LEU A CA 1
ATOM 1581 C C . LEU A 1 194 ? 75.283 26.969 83.104 1.00 8.17 225 LEU A C 1
ATOM 1582 O O . LEU A 1 194 ? 74.889 28.074 83.180 1.00 6.50 225 LEU A O 1
ATOM 1587 N N . ALA A 1 195 ? 76.213 26.471 83.934 1.00 5.48 226 ALA A N 1
ATOM 1588 C CA . ALA A 1 195 ? 76.912 27.291 84.965 1.00 6.15 226 ALA A CA 1
ATOM 1589 C C . ALA A 1 195 ? 77.644 28.501 84.341 1.00 6.03 226 ALA A C 1
ATOM 1590 O O . ALA A 1 195 ? 77.857 29.492 85.007 1.00 8.05 226 ALA A O 1
ATOM 1592 N N . LYS A 1 196 ? 78.076 28.360 83.075 1.00 8.69 227 LYS A N 1
ATOM 1593 C CA . LYS A 1 196 ? 78.721 29.439 82.346 1.00 5.94 227 LYS A CA 1
ATOM 1594 C C . LYS A 1 196 ? 77.773 30.558 81.900 1.00 6.29 227 LYS A C 1
ATOM 1595 O O . LYS A 1 196 ? 78.235 31.679 81.619 1.00 7.77 227 LYS A O 1
ATOM 1601 N N . LEU A 1 197 ? 76.479 30.244 81.790 1.00 7.35 228 LEU A N 1
ATOM 1602 C CA . LEU A 1 197 ? 75.434 31.149 81.278 1.00 7.12 228 LEU A CA 1
ATOM 1603 C C . LEU A 1 197 ? 74.827 31.939 82.417 1.00 8.10 228 LEU A C 1
ATOM 1604 O O . LEU A 1 197 ? 73.631 31.877 82.683 1.00 6.27 228 LEU A O 1
ATOM 1609 N N . THR A 1 198 ? 75.668 32.769 83.037 1.00 8.02 229 THR A N 1
ATOM 1610 C CA . THR A 1 198 ? 75.276 33.557 84.247 1.00 7.02 229 THR A CA 1
ATOM 1611 C C . THR A 1 198 ? 74.288 34.674 84.045 1.00 5.04 229 THR A C 1
ATOM 1612 O O . THR A 1 198 ? 73.775 35.190 85.026 1.00 7.96 229 THR A O 1
ATOM 1616 N N . ASN A 1 199 ? 74.030 35.046 82.785 1.00 7.74 230 ASN A N 1
ATOM 1617 C CA . ASN A 1 199 ? 72.982 36.041 82.438 1.00 7.76 230 ASN A CA 1
ATOM 1618 C C . ASN A 1 199 ? 71.585 35.438 82.211 1.00 6.68 230 ASN A C 1
ATOM 1619 O O . ASN A 1 199 ? 70.650 36.182 81.935 1.00 9.22 230 ASN A O 1
ATOM 1624 N N . LEU A 1 200 ? 71.422 34.119 82.422 1.00 6.22 231 LEU A N 1
ATOM 1625 C CA . LEU A 1 200 ? 70.121 33.470 82.242 1.00 6.04 231 LEU A CA 1
ATOM 1626 C C . LEU A 1 200 ? 69.100 33.985 83.264 1.00 8.70 231 LEU A C 1
ATOM 1627 O O . LEU A 1 200 ? 69.381 34.116 84.439 1.00 7.67 231 LEU A O 1
ATOM 1632 N N . GLU A 1 201 ? 67.962 34.412 82.719 1.00 6.90 232 GLU A N 1
ATOM 1633 C CA . GLU A 1 201 ? 66.787 34.856 83.441 1.00 7.17 232 GLU A CA 1
ATOM 1634 C C . GLU A 1 201 ? 65.673 33.801 83.404 1.00 9.37 232 GLU A C 1
ATOM 1635 O O . GLU A 1 201 ? 64.903 33.722 84.315 1.00 7.20 232 GLU A O 1
ATOM 1641 N N . SER A 1 202 ? 65.590 33.016 82.337 1.00 4.89 233 SER A N 1
ATOM 1642 C CA . SER A 1 202 ? 64.576 31.963 82.151 1.00 6.56 233 SER A CA 1
ATOM 1643 C C . SER A 1 202 ? 65.220 30.706 81.590 1.00 8.16 233 SER A C 1
ATOM 1644 O O . SER A 1 202 ? 65.923 30.788 80.594 1.00 6.97 233 SER A O 1
ATOM 1647 N N . LEU A 1 203 ? 65.016 29.556 82.256 1.00 6.39 234 LEU A N 1
ATOM 1648 C CA . LEU A 1 203 ? 65.512 28.258 81.823 1.00 5.81 234 LEU A CA 1
ATOM 1649 C C . LEU A 1 203 ? 64.356 27.292 81.830 1.00 5.99 234 LEU A C 1
ATOM 1650 O O . LEU A 1 203 ? 63.812 27.021 82.880 1.00 7.21 234 LEU A O 1
ATOM 1655 N N . ILE A 1 204 ? 63.951 26.819 80.669 1.00 5.03 235 ILE A N 1
ATOM 1656 C CA . ILE A 1 204 ? 62.875 25.827 80.507 1.00 7.50 235 ILE A CA 1
ATOM 1657 C C . ILE A 1 204 ? 63.611 24.572 80.033 1.00 8.39 235 ILE A C 1
ATOM 1658 O O . ILE A 1 204 ? 64.255 24.581 79.008 1.00 7.67 235 ILE A O 1
ATOM 1663 N N . ALA A 1 205 ? 63.489 23.490 80.789 1.00 7.57 236 ALA A N 1
ATOM 1664 C CA . ALA A 1 205 ? 64.211 22.220 80.543 1.00 8.04 236 ALA A CA 1
ATOM 1665 C C . ALA A 1 205 ? 63.351 21.020 80.905 1.00 7.12 236 ALA A C 1
ATOM 1666 O O . ALA A 1 205 ? 63.825 20.035 81.447 1.00 9.78 236 ALA A O 1
ATOM 1668 N N . THR A 1 206 ? 62.085 21.086 80.502 1.00 7.45 237 THR A N 1
ATOM 1669 C CA . THR A 1 206 ? 61.121 20.009 80.804 1.00 7.06 237 THR A CA 1
ATOM 1670 C C . THR A 1 206 ? 61.390 18.779 79.956 1.00 8.32 237 THR A C 1
ATOM 1671 O O . THR A 1 206 ? 61.955 18.895 78.920 1.00 9.11 237 THR A O 1
ATOM 1675 N N A ASN A 1 207 ? 61.002 17.600 80.460 0.50 6.63 238 ASN A N 1
ATOM 1676 N N B ASN A 1 207 ? 60.916 17.607 80.396 0.50 9.95 238 ASN A N 1
ATOM 1677 C CA A ASN A 1 207 ? 61.063 16.332 79.728 0.50 5.20 238 ASN A CA 1
ATOM 1678 C CA B ASN A 1 207 ? 61.041 16.358 79.651 0.50 8.06 238 ASN A CA 1
ATOM 1679 C C A ASN A 1 207 ? 62.439 15.908 79.234 0.50 7.64 238 ASN A C 1
ATOM 1680 C C B ASN A 1 207 ? 62.482 16.016 79.193 0.50 6.68 238 ASN A C 1
ATOM 1681 O O A ASN A 1 207 ? 62.628 15.536 78.055 0.50 11.20 238 ASN A O 1
ATOM 1682 O O B ASN A 1 207 ? 62.771 15.952 77.996 0.50 8.68 238 ASN A O 1
ATOM 1691 N N . ASN A 1 208 ? 63.396 15.988 80.165 1.00 7.38 239 ASN A N 1
ATOM 1692 C CA . ASN A 1 208 ? 64.785 15.598 79.936 1.00 6.94 239 ASN A CA 1
ATOM 1693 C C . ASN A 1 208 ? 65.084 14.458 80.974 1.00 6.60 239 ASN A C 1
ATOM 1694 O O . ASN A 1 208 ? 64.163 13.803 81.463 1.00 8.72 239 ASN A O 1
ATOM 1699 N N . GLN A 1 209 ? 66.347 14.168 81.206 1.00 7.43 240 GLN A N 1
ATOM 1700 C CA . GLN A 1 209 ? 66.818 13.126 82.136 1.00 9.35 240 GLN A CA 1
ATOM 1701 C C . GLN A 1 209 ? 67.762 13.746 83.180 1.00 5.95 240 GLN A C 1
ATOM 1702 O O . GLN A 1 209 ? 68.748 13.150 83.576 1.00 8.93 240 GLN A O 1
ATOM 1708 N N . ILE A 1 210 ? 67.388 14.929 83.688 1.00 6.50 241 ILE A N 1
ATOM 1709 C CA . ILE A 1 210 ? 68.229 15.679 84.612 1.00 6.70 241 ILE A CA 1
ATOM 1710 C C . ILE A 1 210 ? 68.024 15.268 86.054 1.00 7.26 241 ILE A C 1
ATOM 1711 O O . ILE A 1 210 ? 66.942 15.292 86.562 1.00 7.79 241 ILE A O 1
ATOM 1716 N N . SER A 1 211 ? 69.104 14.903 86.706 1.00 7.14 242 SER A N 1
ATOM 1717 C CA . SER A 1 211 ? 69.116 14.610 88.153 1.00 5.99 242 SER A CA 1
ATOM 1718 C C . SER A 1 211 ? 70.024 15.520 88.985 1.00 6.10 242 SER A C 1
ATOM 1719 O O . SER A 1 211 ? 69.808 15.645 90.162 1.00 10.71 242 SER A O 1
ATOM 1722 N N . ASP A 1 212 ? 70.985 16.203 88.339 1.00 7.16 243 ASP A N 1
ATOM 1723 C CA . ASP A 1 212 ? 71.981 17.049 88.990 1.00 7.40 243 ASP A CA 1
ATOM 1724 C C . ASP A 1 212 ? 71.775 18.505 88.535 1.00 5.06 243 ASP A C 1
ATOM 1725 O O . ASP A 1 212 ? 72.059 18.837 87.374 1.00 6.71 243 ASP A O 1
ATOM 1730 N N . ILE A 1 213 ? 71.239 19.322 89.441 1.00 6.16 244 ILE A N 1
ATOM 1731 C CA . ILE A 1 213 ? 71.018 20.757 89.213 1.00 4.53 244 ILE A CA 1
ATOM 1732 C C . ILE A 1 213 ? 72.055 21.672 89.892 1.00 4.27 244 ILE A C 1
ATOM 1733 O O . ILE A 1 213 ? 71.918 22.871 89.848 1.00 5.63 244 ILE A O 1
ATOM 1738 N N . THR A 1 214 ? 73.163 21.102 90.392 1.00 6.10 245 THR A N 1
ATOM 1739 C CA . THR A 1 214 ? 74.241 21.906 90.991 1.00 6.75 245 THR A CA 1
ATOM 1740 C C . THR A 1 214 ? 74.828 22.945 90.045 1.00 8.19 245 THR A C 1
ATOM 1741 O O . THR A 1 214 ? 75.231 24.003 90.546 1.00 6.76 245 THR A O 1
ATOM 1745 N N . PRO A 1 215 ? 74.851 22.710 88.698 1.00 5.44 246 PRO A N 1
ATOM 1746 C CA . PRO A 1 215 ? 75.327 23.765 87.786 1.00 4.29 246 PRO A CA 1
ATOM 1747 C C . PRO A 1 215 ? 74.539 25.113 87.835 1.00 5.98 246 PRO A C 1
ATOM 1748 O O . PRO A 1 215 ? 75.066 26.129 87.483 1.00 6.68 246 PRO A O 1
ATOM 1752 N N . LEU A 1 216 ? 73.292 25.069 88.275 1.00 7.75 247 LEU A N 1
ATOM 1753 C CA . LEU A 1 216 ? 72.452 26.270 88.407 1.00 5.99 247 LEU A CA 1
ATOM 1754 C C . LEU A 1 216 ? 72.819 27.194 89.563 1.00 5.44 247 LEU A C 1
ATOM 1755 O O . LEU A 1 216 ? 72.309 28.280 89.608 1.00 6.89 247 LEU A O 1
ATOM 1760 N N . GLY A 1 217 ? 73.688 26.787 90.493 1.00 6.41 248 GLY A N 1
ATOM 1761 C CA . GLY A 1 217 ? 73.993 27.567 91.700 1.00 5.28 248 GLY A CA 1
ATOM 1762 C C . GLY A 1 217 ? 74.349 29.021 91.570 1.00 6.08 248 GLY A C 1
ATOM 1763 O O . GLY A 1 217 ? 73.865 29.833 92.351 1.00 8.50 248 GLY A O 1
ATOM 1764 N N . ILE A 1 218 ? 75.162 29.356 90.563 1.00 8.93 249 ILE A N 1
ATOM 1765 C CA . ILE A 1 218 ? 75.586 30.750 90.340 1.00 7.29 249 ILE A CA 1
ATOM 1766 C C . ILE A 1 218 ? 74.721 31.524 89.345 1.00 7.28 249 ILE A C 1
ATOM 1767 O O . ILE A 1 218 ? 75.059 32.642 89.014 1.00 7.76 249 ILE A O 1
ATOM 1772 N N . LEU A 1 219 ? 73.611 30.930 88.872 1.00 7.62 250 LEU A N 1
ATOM 1773 C CA . LEU A 1 219 ? 72.670 31.567 87.910 1.00 8.82 250 LEU A CA 1
ATOM 1774 C C . LEU A 1 219 ? 71.657 32.348 88.733 1.00 6.76 250 LEU A C 1
ATOM 1775 O O . LEU A 1 219 ? 70.423 32.172 88.616 1.00 7.18 250 LEU A O 1
ATOM 1780 N N . THR A 1 220 ? 72.177 33.343 89.443 1.00 7.83 251 THR A N 1
ATOM 1781 C CA . THR A 1 220 ? 71.391 34.121 90.413 1.00 9.79 251 THR A CA 1
ATOM 1782 C C . THR A 1 220 ? 70.350 35.070 89.816 1.00 10.03 251 THR A C 1
ATOM 1783 O O . THR A 1 220 ? 69.476 35.528 90.558 1.00 11.26 251 THR A O 1
ATOM 1787 N N A ASN A 1 221 ? 70.494 35.376 88.511 0.70 6.64 252 ASN A N 1
ATOM 1788 N N B ASN A 1 221 ? 70.472 35.442 88.534 0.30 10.44 252 ASN A N 1
ATOM 1789 C CA A ASN A 1 221 ? 69.524 36.197 87.748 0.70 5.64 252 ASN A CA 1
ATOM 1790 C CA B ASN A 1 221 ? 69.422 36.269 87.878 0.30 9.34 252 ASN A CA 1
ATOM 1791 C C A ASN A 1 221 ? 68.237 35.426 87.311 0.70 7.27 252 ASN A C 1
ATOM 1792 C C B ASN A 1 221 ? 68.205 35.452 87.340 0.30 8.56 252 ASN A C 1
ATOM 1793 O O A ASN A 1 221 ? 67.313 36.039 86.782 0.70 7.10 252 ASN A O 1
ATOM 1794 O O B ASN A 1 221 ? 67.300 36.046 86.749 0.30 8.29 252 ASN A O 1
ATOM 1803 N N . LEU A 1 222 ? 68.166 34.114 87.567 1.00 7.62 253 LEU A N 1
ATOM 1804 C CA . LEU A 1 222 ? 67.003 33.285 87.143 1.00 6.47 253 LEU A CA 1
ATOM 1805 C C . LEU A 1 222 ? 65.745 33.686 87.900 1.00 6.63 253 LEU A C 1
ATOM 1806 O O . LEU A 1 222 ? 65.782 33.791 89.114 1.00 8.53 253 LEU A O 1
ATOM 1811 N N . ASP A 1 223 ? 64.745 34.107 87.154 1.00 6.19 254 ASP A N 1
ATOM 1812 C CA . ASP A 1 223 ? 63.409 34.415 87.667 1.00 9.69 254 ASP A CA 1
ATOM 1813 C C . ASP A 1 223 ? 62.371 33.335 87.304 1.00 9.28 254 ASP A C 1
ATOM 1814 O O . ASP A 1 223 ? 61.343 33.268 87.930 1.00 7.15 254 ASP A O 1
ATOM 1819 N N . GLU A 1 224 ? 62.634 32.524 86.270 1.00 5.66 255 GLU A N 1
ATOM 1820 C CA . GLU A 1 224 ? 61.748 31.475 85.776 1.00 6.61 255 GLU A CA 1
ATOM 1821 C C . GLU A 1 224 ? 62.593 30.218 85.544 1.00 6.96 255 GLU A C 1
ATOM 1822 O O . GLU A 1 224 ? 63.593 30.290 84.874 1.00 8.55 255 GLU A O 1
ATOM 1828 N N . LEU A 1 225 ? 62.161 29.096 86.099 1.00 5.80 256 LEU A N 1
ATOM 1829 C CA . LEU A 1 225 ? 62.827 27.805 85.997 1.00 4.81 256 LEU A CA 1
ATOM 1830 C C . LEU A 1 225 ? 61.806 26.692 85.906 1.00 7.90 256 LEU A C 1
ATOM 1831 O O . LEU A 1 225 ? 60.956 26.579 86.761 1.00 6.27 256 LEU A O 1
ATOM 1836 N N . SER A 1 226 ? 61.898 25.856 84.877 1.00 7.52 257 SER A N 1
ATOM 1837 C CA . SER A 1 226 ? 61.018 24.706 84.708 1.00 5.64 257 SER A CA 1
ATOM 1838 C C . SER A 1 226 ? 61.848 23.453 84.468 1.00 7.57 257 SER A C 1
ATOM 1839 O O . SER A 1 226 ? 62.607 23.408 83.533 1.00 7.07 257 SER A O 1
ATOM 1842 N N . LEU A 1 227 ? 61.827 22.564 85.436 1.00 7.72 258 LEU A N 1
ATOM 1843 C CA . LEU A 1 227 ? 62.462 21.236 85.398 1.00 6.81 258 LEU A CA 1
ATOM 1844 C C . LEU A 1 227 ? 61.393 20.121 85.499 1.00 5.48 258 LEU A C 1
ATOM 1845 O O . LEU A 1 227 ? 61.687 18.994 85.907 1.00 5.56 258 LEU A O 1
ATOM 1850 N N . ASN A 1 228 ? 60.172 20.431 85.037 1.00 5.54 259 ASN A N 1
ATOM 1851 C CA . ASN A 1 228 ? 59.029 19.489 84.992 1.00 7.31 259 ASN A CA 1
ATOM 1852 C C . ASN A 1 228 ? 59.436 18.244 84.208 1.00 7.38 259 ASN A C 1
ATOM 1853 O O . ASN A 1 228 ? 59.982 18.397 83.197 1.00 8.36 259 ASN A O 1
ATOM 1858 N N . GLY A 1 229 ? 59.242 17.041 84.731 1.00 6.72 260 GLY A N 1
ATOM 1859 C CA . GLY A 1 229 ? 59.527 15.803 83.987 1.00 7.16 260 GLY A CA 1
ATOM 1860 C C . GLY A 1 229 ? 60.987 15.457 83.840 1.00 6.12 260 GLY A C 1
ATOM 1861 O O . GLY A 1 229 ? 61.482 15.274 82.729 1.00 9.31 260 GLY A O 1
ATOM 1862 N N . ASN A 1 230 ? 61.666 15.392 84.953 1.00 7.40 261 ASN A N 1
ATOM 1863 C CA . ASN A 1 230 ? 63.083 15.010 85.008 1.00 7.91 261 ASN A CA 1
ATOM 1864 C C . ASN A 1 230 ? 63.251 13.902 86.085 1.00 7.20 261 ASN A C 1
ATOM 1865 O O . ASN A 1 230 ? 62.289 13.158 86.355 1.00 7.98 261 ASN A O 1
ATOM 1870 N N . GLN A 1 231 ? 64.448 13.768 86.659 1.00 7.88 262 GLN A N 1
ATOM 1871 C CA . GLN A 1 231 ? 64.772 12.812 87.714 1.00 5.83 262 GLN A CA 1
ATOM 1872 C C . GLN A 1 231 ? 65.379 13.521 88.941 1.00 8.35 262 GLN A C 1
ATOM 1873 O O . GLN A 1 231 ? 66.316 13.006 89.571 1.00 9.15 262 GLN A O 1
ATOM 1879 N N . LEU A 1 232 ? 64.809 14.663 89.318 1.00 9.31 263 LEU A N 1
ATOM 1880 C CA . LEU A 1 232 ? 65.287 15.431 90.471 1.00 5.98 263 LEU A CA 1
ATOM 1881 C C . LEU A 1 232 ? 64.863 14.855 91.824 1.00 7.48 263 LEU A C 1
ATOM 1882 O O . LEU A 1 232 ? 63.797 14.296 91.954 1.00 8.41 263 LEU A O 1
ATOM 1887 N N . LYS A 1 233 ? 65.752 14.923 92.790 1.00 9.42 264 LYS A N 1
ATOM 1888 C CA . LYS A 1 233 ? 65.456 14.602 94.195 1.00 6.10 264 LYS A CA 1
ATOM 1889 C C . LYS A 1 233 ? 66.074 15.728 95.059 1.00 8.58 264 LYS A C 1
ATOM 1890 O O . LYS A 1 233 ? 65.368 16.462 95.733 1.00 10.11 264 LYS A O 1
ATOM 1896 N N . ASP A 1 234 ? 67.382 15.866 94.975 1.00 9.58 265 ASP A N 1
ATOM 1897 C CA . ASP A 1 234 ? 68.127 16.893 95.703 1.00 7.02 265 ASP A CA 1
ATOM 1898 C C . ASP A 1 234 ? 67.987 18.237 94.995 1.00 7.24 265 ASP A C 1
ATOM 1899 O O . ASP A 1 234 ? 68.571 18.442 93.928 1.00 8.40 265 ASP A O 1
ATOM 1904 N N . ILE A 1 235 ? 67.195 19.138 95.608 1.00 7.06 266 ILE A N 1
ATOM 1905 C CA . ILE A 1 235 ? 66.990 20.502 95.137 1.00 5.93 266 ILE A CA 1
ATOM 1906 C C . ILE A 1 235 ? 67.666 21.590 96.020 1.00 6.95 266 ILE A C 1
ATOM 1907 O O . ILE A 1 235 ? 67.303 22.750 95.950 1.00 6.08 266 ILE A O 1
ATOM 1912 N N . GLY A 1 236 ? 68.709 21.201 96.759 1.00 6.48 267 GLY A N 1
ATOM 1913 C CA . GLY A 1 236 ? 69.476 22.104 97.635 1.00 6.61 267 GLY A CA 1
ATOM 1914 C C . GLY A 1 236 ? 69.997 23.369 96.942 1.00 6.76 267 GLY A C 1
ATOM 1915 O O . GLY A 1 236 ? 69.942 24.465 97.490 1.00 5.46 267 GLY A O 1
ATOM 1916 N N . THR A 1 237 ? 70.418 23.212 95.687 1.00 6.59 268 THR A N 1
ATOM 1917 C CA . THR A 1 237 ? 70.941 24.296 94.853 1.00 5.54 268 THR A CA 1
ATOM 1918 C C . THR A 1 237 ? 69.941 25.451 94.678 1.00 5.83 268 THR A C 1
ATOM 1919 O O . THR A 1 237 ? 70.353 26.602 94.571 1.00 8.16 268 THR A O 1
ATOM 1923 N N . LEU A 1 238 ? 68.645 25.133 94.640 1.00 5.72 269 LEU A N 1
ATOM 1924 C CA . LEU A 1 238 ? 67.579 26.149 94.454 1.00 6.89 269 LEU A CA 1
ATOM 1925 C C . LEU A 1 238 ? 67.539 27.254 95.488 1.00 5.54 269 LEU A C 1
ATOM 1926 O O . LEU A 1 238 ? 67.035 28.322 95.188 1.00 6.97 269 LEU A O 1
ATOM 1931 N N . ALA A 1 239 ? 68.041 26.998 96.698 1.00 7.52 270 ALA A N 1
ATOM 1932 C CA . ALA A 1 239 ? 68.130 28.035 97.773 1.00 6.43 270 ALA A CA 1
ATOM 1933 C C . ALA A 1 239 ? 68.938 29.285 97.345 1.00 6.07 270 ALA A C 1
ATOM 1934 O O . ALA A 1 239 ? 68.727 30.379 97.864 1.00 9.87 270 ALA A O 1
ATOM 1936 N N . SER A 1 240 ? 69.884 29.077 96.448 1.00 7.32 271 SER A N 1
ATOM 1937 C CA . SER A 1 240 ? 70.711 30.177 95.907 1.00 7.43 271 SER A CA 1
ATOM 1938 C C . SER A 1 240 ? 69.944 31.095 94.917 1.00 12.42 271 SER A C 1
ATOM 1939 O O . SER A 1 240 ? 70.367 32.233 94.704 1.00 11.64 271 SER A O 1
ATOM 1942 N N . LEU A 1 241 ? 68.854 30.588 94.322 1.00 8.61 272 LEU A N 1
ATOM 1943 C CA . LEU A 1 241 ? 68.056 31.273 93.264 1.00 7.30 272 LEU A CA 1
ATOM 1944 C C . LEU A 1 241 ? 66.905 32.101 93.825 1.00 7.13 272 LEU A C 1
ATOM 1945 O O . LEU A 1 241 ? 65.757 31.917 93.483 1.00 8.31 272 LEU A O 1
ATOM 1950 N N . THR A 1 242 ? 67.300 33.122 94.564 1.00 9.80 273 THR A N 1
ATOM 1951 C CA . THR A 1 242 ? 66.359 34.010 95.306 1.00 10.58 273 THR A CA 1
ATOM 1952 C C . THR A 1 242 ? 65.487 34.953 94.457 1.00 12.45 273 THR A C 1
ATOM 1953 O O . THR A 1 242 ? 64.527 35.555 94.991 1.00 13.48 273 THR A O 1
ATOM 1957 N N A ASN A 1 243 ? 65.886 35.150 93.195 0.60 9.90 274 ASN A N 1
ATOM 1958 N N B ASN A 1 243 ? 65.867 35.169 93.196 0.40 9.77 274 ASN A N 1
ATOM 1959 C CA A ASN A 1 243 ? 65.132 35.951 92.202 0.60 9.11 274 ASN A CA 1
ATOM 1960 C CA B ASN A 1 243 ? 65.049 35.963 92.240 0.40 7.92 274 ASN A CA 1
ATOM 1961 C C A ASN A 1 243 ? 63.945 35.169 91.549 0.60 8.24 274 ASN A C 1
ATOM 1962 C C B ASN A 1 243 ? 63.922 35.170 91.556 0.40 7.36 274 ASN A C 1
ATOM 1963 O O A ASN A 1 243 ? 63.166 35.765 90.809 0.60 10.79 274 ASN A O 1
ATOM 1964 O O B ASN A 1 243 ? 63.150 35.760 90.796 0.40 9.48 274 ASN A O 1
ATOM 1973 N N . LEU A 1 244 ? 63.813 33.846 91.836 1.00 8.06 275 LEU A N 1
ATOM 1974 C CA . LEU A 1 244 ? 62.750 33.014 91.262 1.00 7.80 275 LEU A CA 1
ATOM 1975 C C . LEU A 1 244 ? 61.331 33.452 91.685 1.00 8.30 275 LEU A C 1
ATOM 1976 O O . LEU A 1 244 ? 61.092 33.693 92.858 1.00 9.01 275 LEU A O 1
ATOM 1981 N N . THR A 1 245 ? 60.509 33.741 90.678 1.00 8.17 276 THR A N 1
ATOM 1982 C CA . THR A 1 245 ? 59.077 34.010 90.831 1.00 8.27 276 THR A CA 1
ATOM 1983 C C . THR A 1 245 ? 58.201 32.861 90.277 1.00 7.29 276 THR A C 1
ATOM 1984 O O . THR A 1 245 ? 57.051 32.752 90.652 1.00 8.28 276 THR A O 1
ATOM 1988 N N . ASP A 1 246 ? 58.722 32.021 89.378 1.00 6.89 277 ASP A N 1
ATOM 1989 C CA . ASP A 1 246 ? 57.945 30.942 88.724 1.00 8.17 277 ASP A CA 1
ATOM 1990 C C . ASP A 1 246 ? 58.843 29.705 88.682 1.00 10.26 277 ASP A C 1
ATOM 1991 O O . ASP A 1 246 ? 59.836 29.715 88.030 1.00 8.82 277 ASP A O 1
ATOM 1996 N N . LEU A 1 247 ? 58.445 28.659 89.383 1.00 6.26 278 LEU A N 1
ATOM 1997 C CA . LEU A 1 247 ? 59.222 27.434 89.527 1.00 3.31 278 LEU A CA 1
ATOM 1998 C C . LEU A 1 247 ? 58.344 26.229 89.319 1.00 7.20 278 LEU A C 1
ATOM 1999 O O . LEU A 1 247 ? 57.366 26.093 89.988 1.00 7.77 278 LEU A O 1
ATOM 2004 N N . ASP A 1 248 ? 58.721 25.362 88.407 1.00 5.73 279 ASP A N 1
ATOM 2005 C CA . ASP A 1 248 ? 57.990 24.156 88.082 1.00 6.03 279 ASP A CA 1
ATOM 2006 C C . ASP A 1 248 ? 58.910 22.954 88.232 1.00 7.28 279 ASP A C 1
ATOM 2007 O O . ASP A 1 248 ? 59.856 22.802 87.481 1.00 7.00 279 ASP A O 1
ATOM 2012 N N . LEU A 1 249 ? 58.674 22.176 89.276 1.00 5.40 280 LEU A N 1
ATOM 2013 C CA . LEU A 1 249 ? 59.397 20.937 89.588 1.00 6.36 280 LEU A CA 1
ATOM 2014 C C . LEU A 1 249 ? 58.479 19.696 89.580 1.00 4.67 280 LEU A C 1
ATOM 2015 O O . LEU A 1 249 ? 58.780 18.695 90.186 1.00 5.58 280 LEU A O 1
ATOM 2020 N N . ALA A 1 250 ? 57.345 19.772 88.857 1.00 8.06 281 ALA A N 1
ATOM 2021 C CA . ALA A 1 250 ? 56.407 18.635 88.789 1.00 8.89 281 ALA A CA 1
ATOM 2022 C C . ALA A 1 250 ? 57.037 17.420 88.089 1.00 6.71 281 ALA A C 1
ATOM 2023 O O . ALA A 1 250 ? 57.930 17.583 87.300 1.00 10.01 281 ALA A O 1
ATOM 2025 N N A ASN A 1 251 ? 56.531 16.217 88.377 0.15 6.78 282 ASN A N 1
ATOM 2026 N N B ASN A 1 251 ? 56.595 16.224 88.476 0.70 3.27 282 ASN A N 1
ATOM 2027 C CA A ASN A 1 251 ? 56.980 14.941 87.781 0.15 4.46 282 ASN A CA 1
ATOM 2028 C CA B ASN A 1 251 ? 56.991 14.968 87.851 0.70 3.13 282 ASN A CA 1
ATOM 2029 C C A ASN A 1 251 ? 58.474 14.603 88.005 0.15 5.68 282 ASN A C 1
ATOM 2030 C C B ASN A 1 251 ? 58.484 14.680 88.019 0.70 3.58 282 ASN A C 1
ATOM 2031 O O A ASN A 1 251 ? 59.231 14.378 87.044 0.15 6.92 282 ASN A O 1
ATOM 2032 O O B ASN A 1 251 ? 59.238 14.635 87.049 0.70 4.84 282 ASN A O 1
ATOM 2041 N N . ASN A 1 252 ? 58.881 14.645 89.286 1.00 6.49 283 ASN A N 1
ATOM 2042 C CA . ASN A 1 252 ? 60.235 14.313 89.718 1.00 5.97 283 ASN A CA 1
ATOM 2043 C C . ASN A 1 252 ? 60.132 13.313 90.921 1.00 5.50 283 ASN A C 1
ATOM 2044 O O . ASN A 1 252 ? 59.136 12.574 91.029 1.00 7.05 283 ASN A O 1
ATOM 2049 N N . GLN A 1 253 ? 61.164 13.243 91.761 1.00 6.12 284 GLN A N 1
ATOM 2050 C CA . GLN A 1 253 ? 61.254 12.363 92.943 1.00 7.04 284 GLN A CA 1
ATOM 2051 C C . GLN A 1 253 ? 61.687 13.181 94.196 1.00 6.61 284 GLN A C 1
ATOM 2052 O O . GLN A 1 253 ? 62.341 12.674 95.087 1.00 8.29 284 GLN A O 1
ATOM 2058 N N . ILE A 1 254 ? 61.138 14.384 94.321 1.00 6.92 285 ILE A N 1
ATOM 2059 C CA . ILE A 1 254 ? 61.523 15.321 95.386 1.00 5.03 285 ILE A CA 1
ATOM 2060 C C . ILE A 1 254 ? 60.722 15.060 96.655 1.00 4.07 285 ILE A C 1
ATOM 2061 O O . ILE A 1 254 ? 59.512 14.876 96.602 1.00 7.16 285 ILE A O 1
ATOM 2066 N N . SER A 1 255 ? 61.417 15.054 97.799 1.00 5.76 286 SER A N 1
ATOM 2067 C CA . SER A 1 255 ? 60.792 14.945 99.126 1.00 6.87 286 SER A CA 1
ATOM 2068 C C . SER A 1 255 ? 61.116 16.136 100.069 1.00 7.52 286 SER A C 1
ATOM 2069 O O . SER A 1 255 ? 60.280 16.571 100.805 1.00 9.81 286 SER A O 1
ATOM 2072 N N . ASN A 1 256 ? 62.342 16.662 99.984 1.00 7.40 287 ASN A N 1
ATOM 2073 C CA . ASN A 1 256 ? 62.838 17.723 100.871 1.00 6.53 287 ASN A CA 1
ATOM 2074 C C . ASN A 1 256 ? 62.693 19.114 100.244 1.00 7.17 287 ASN A C 1
ATOM 2075 O O . ASN A 1 256 ? 63.437 19.484 99.334 1.00 8.19 287 ASN A O 1
ATOM 2080 N N . LEU A 1 257 ? 61.690 19.845 100.731 1.00 7.20 288 LEU A N 1
ATOM 2081 C CA . LEU A 1 257 ? 61.364 21.201 100.283 1.00 5.77 288 LEU A CA 1
ATOM 2082 C C . LEU A 1 257 ? 62.038 22.306 101.040 1.00 5.54 288 LEU A C 1
ATOM 2083 O O . LEU A 1 257 ? 61.846 23.466 100.700 1.00 7.00 288 LEU A O 1
ATOM 2088 N N . ALA A 1 258 ? 62.860 21.985 102.054 1.00 4.87 289 ALA A N 1
ATOM 2089 C CA . ALA A 1 258 ? 63.599 23.013 102.826 1.00 8.25 289 ALA A CA 1
ATOM 2090 C C . ALA A 1 258 ? 64.365 24.020 101.955 1.00 5.27 289 ALA A C 1
ATOM 2091 O O . ALA A 1 258 ? 64.376 25.179 102.306 1.00 7.92 289 ALA A O 1
ATOM 2093 N N . PRO A 1 259 ? 64.985 23.603 100.822 1.00 5.42 290 PRO A N 1
ATOM 2094 C CA . PRO A 1 259 ? 65.683 24.581 99.948 1.00 6.03 290 PRO A CA 1
ATOM 2095 C C . PRO A 1 259 ? 64.811 25.696 99.313 1.00 6.71 290 PRO A C 1
ATOM 2096 O O . PRO A 1 259 ? 65.349 26.684 98.888 1.00 7.53 290 PRO A O 1
ATOM 2100 N N . LEU A 1 260 ? 63.494 25.510 99.281 1.00 6.02 291 LEU A N 1
ATOM 2101 C CA . LEU A 1 260 ? 62.551 26.499 98.731 1.00 6.78 291 LEU A CA 1
ATOM 2102 C C . LEU A 1 260 ? 62.065 27.518 99.745 1.00 5.43 291 LEU A C 1
ATOM 2103 O O . LEU A 1 260 ? 61.423 28.468 99.355 1.00 6.88 291 LEU A O 1
ATOM 2108 N N . SER A 1 261 ? 62.394 27.319 101.038 1.00 7.75 292 SER A N 1
ATOM 2109 C CA . SER A 1 261 ? 61.840 28.142 102.143 1.00 9.52 292 SER A CA 1
ATOM 2110 C C . SER A 1 261 ? 62.042 29.638 102.115 1.00 6.76 292 SER A C 1
ATOM 2111 O O . SER A 1 261 ? 61.171 30.359 102.583 1.00 9.42 292 SER A O 1
ATOM 2114 N N . GLY A 1 262 ? 63.171 30.078 101.552 1.00 10.71 293 GLY A N 1
ATOM 2115 C CA . GLY A 1 262 ? 63.547 31.471 101.442 1.00 8.27 293 GLY A CA 1
ATOM 2116 C C . GLY A 1 262 ? 63.298 32.120 100.090 1.00 9.60 293 GLY A C 1
ATOM 2117 O O . GLY A 1 262 ? 63.661 33.283 99.933 1.00 11.32 293 GLY A O 1
ATOM 2118 N N . LEU A 1 263 ? 62.598 31.434 99.162 1.00 6.81 294 LEU A N 1
ATOM 2119 C CA . LEU A 1 263 ? 62.316 31.933 97.810 1.00 9.35 294 LEU A CA 1
ATOM 2120 C C . LEU A 1 263 ? 60.970 32.628 97.884 1.00 8.84 294 LEU A C 1
ATOM 2121 O O . LEU A 1 263 ? 60.022 32.252 97.220 1.00 7.63 294 LEU A O 1
ATOM 2126 N N . THR A 1 264 ? 60.946 33.734 98.627 1.00 10.11 295 THR A N 1
ATOM 2127 C CA . THR A 1 264 ? 59.710 34.477 98.923 1.00 10.37 295 THR A CA 1
ATOM 2128 C C . THR A 1 264 ? 59.133 35.295 97.780 1.00 9.02 295 THR A C 1
ATOM 2129 O O . THR A 1 264 ? 58.006 35.808 97.907 1.00 11.19 295 THR A O 1
ATOM 2133 N N . LYS A 1 265 ? 59.894 35.457 96.682 1.00 8.48 296 LYS A N 1
ATOM 2134 C CA . LYS A 1 265 ? 59.354 36.096 95.448 1.00 7.69 296 LYS A CA 1
ATOM 2135 C C . LYS A 1 265 ? 58.472 35.130 94.624 1.00 5.73 296 LYS A C 1
ATOM 2136 O O . LYS A 1 265 ? 57.793 35.581 93.663 1.00 9.45 296 LYS A O 1
ATOM 2142 N N . LEU A 1 266 ? 58.426 33.833 94.993 1.00 8.04 297 LEU A N 1
ATOM 2143 C CA . LEU A 1 266 ? 57.603 32.871 94.281 1.00 5.88 297 LEU A CA 1
ATOM 2144 C C . LEU A 1 266 ? 56.121 33.183 94.313 1.00 7.01 297 LEU A C 1
ATOM 2145 O O . LEU A 1 266 ? 55.570 33.425 95.389 1.00 8.73 297 LEU A O 1
ATOM 2150 N N . THR A 1 267 ? 55.537 33.324 93.123 1.00 7.29 298 THR A N 1
ATOM 2151 C CA . THR A 1 267 ? 54.091 33.467 92.915 1.00 5.52 298 THR A CA 1
ATOM 2152 C C . THR A 1 267 ? 53.459 32.197 92.313 1.00 9.27 298 THR A C 1
ATOM 2153 O O . THR A 1 267 ? 52.271 32.014 92.435 1.00 7.25 298 THR A O 1
ATOM 2157 N N . GLU A 1 268 ? 54.220 31.378 91.581 1.00 7.78 299 GLU A N 1
ATOM 2158 C CA . GLU A 1 268 ? 53.735 30.107 91.007 1.00 5.83 299 GLU A CA 1
ATOM 2159 C C . GLU A 1 268 ? 54.734 29.023 91.340 1.00 6.60 299 GLU A C 1
ATOM 2160 O O . GLU A 1 268 ? 55.908 29.190 91.116 1.00 6.58 299 GLU A O 1
ATOM 2166 N N . LEU A 1 269 ? 54.247 27.920 91.905 1.00 6.51 300 LEU A N 1
ATOM 2167 C CA . LEU A 1 269 ? 55.071 26.783 92.324 1.00 5.57 300 LEU A CA 1
ATOM 2168 C C . LEU A 1 269 ? 54.352 25.484 92.016 1.00 8.49 300 LEU A C 1
ATOM 2169 O O . LEU A 1 269 ? 53.268 25.253 92.567 1.00 7.43 300 LEU A O 1
ATOM 2174 N N . LYS A 1 270 ? 54.930 24.653 91.145 1.00 7.32 301 LYS A N 1
ATOM 2175 C CA . LYS A 1 270 ? 54.379 23.357 90.785 1.00 6.51 301 LYS A CA 1
ATOM 2176 C C . LYS A 1 270 ? 55.279 22.275 91.383 1.00 7.14 301 LYS A C 1
ATOM 2177 O O . LYS A 1 270 ? 56.438 22.192 91.065 1.00 6.77 301 LYS A O 1
ATOM 2183 N N . LEU A 1 271 ? 54.706 21.474 92.258 1.00 6.55 302 LEU A N 1
ATOM 2184 C CA . LEU A 1 271 ? 55.355 20.346 92.948 1.00 5.41 302 LEU A CA 1
ATOM 2185 C C . LEU A 1 271 ? 54.564 19.031 92.841 1.00 6.94 302 LEU A C 1
ATOM 2186 O O . LEU A 1 271 ? 54.843 18.078 93.546 1.00 5.67 302 LEU A O 1
ATOM 2191 N N . GLY A 1 272 ? 53.625 18.958 91.885 1.00 6.37 303 GLY A N 1
ATOM 2192 C CA . GLY A 1 272 ? 52.828 17.767 91.695 1.00 6.03 303 GLY A CA 1
ATOM 2193 C C . GLY A 1 272 ? 53.655 16.576 91.229 1.00 5.49 303 GLY A C 1
ATOM 2194 O O . GLY A 1 272 ? 54.649 16.781 90.634 1.00 9.25 303 GLY A O 1
ATOM 2195 N N . ALA A 1 273 ? 53.267 15.348 91.572 1.00 5.82 304 ALA A N 1
ATOM 2196 C CA . ALA A 1 273 ? 53.943 14.119 91.157 1.00 4.65 304 ALA A CA 1
ATOM 2197 C C . ALA A 1 273 ? 55.391 14.024 91.646 1.00 7.25 304 ALA A C 1
ATOM 2198 O O . ALA A 1 273 ? 56.338 14.006 90.850 1.00 5.60 304 ALA A O 1
ATOM 2200 N N . ASN A 1 274 ? 55.519 14.103 92.959 1.00 6.27 305 ASN A N 1
ATOM 2201 C CA . ASN A 1 274 ? 56.759 13.989 93.693 1.00 6.35 305 ASN A CA 1
ATOM 2202 C C . ASN A 1 274 ? 56.548 13.011 94.894 1.00 7.07 305 ASN A C 1
ATOM 2203 O O . ASN A 1 274 ? 55.657 12.163 94.827 1.00 7.32 305 ASN A O 1
ATOM 2208 N N . GLN A 1 275 ? 57.430 13.063 95.888 1.00 6.49 306 GLN A N 1
ATOM 2209 C CA . GLN A 1 275 ? 57.397 12.237 97.113 1.00 6.32 306 GLN A CA 1
ATOM 2210 C C . GLN A 1 275 ? 57.386 13.119 98.385 1.00 7.07 306 GLN A C 1
ATOM 2211 O O . GLN A 1 275 ? 58.026 12.806 99.394 1.00 7.30 306 GLN A O 1
ATOM 2217 N N . ILE A 1 276 ? 56.497 14.102 98.383 1.00 8.17 307 ILE A N 1
ATOM 2218 C CA . ILE A 1 276 ? 56.402 15.103 99.450 1.00 6.78 307 ILE A CA 1
ATOM 2219 C C . ILE A 1 276 ? 55.363 14.709 100.493 1.00 4.52 307 ILE A C 1
ATOM 2220 O O . ILE A 1 276 ? 54.210 14.522 100.168 1.00 7.67 307 ILE A O 1
ATOM 2225 N N . SER A 1 277 ? 55.771 14.709 101.747 1.00 7.87 308 SER A N 1
ATOM 2226 C CA . SER A 1 277 ? 54.891 14.500 102.919 1.00 6.66 308 SER A CA 1
ATOM 2227 C C . SER A 1 277 ? 54.917 15.682 103.899 1.00 6.91 308 SER A C 1
ATOM 2228 O O . SER A 1 277 ? 54.077 15.738 104.761 1.00 9.60 308 SER A O 1
ATOM 2231 N N . ASN A 1 278 ? 55.895 16.600 103.766 1.00 7.41 309 ASN A N 1
ATOM 2232 C CA . ASN A 1 278 ? 56.093 17.736 104.653 1.00 5.73 309 ASN A CA 1
ATOM 2233 C C . ASN A 1 278 ? 56.156 19.043 103.860 1.00 7.72 309 ASN A C 1
ATOM 2234 O O . ASN A 1 278 ? 57.134 19.285 103.127 1.00 6.94 309 ASN A O 1
ATOM 2239 N N . ILE A 1 279 ? 55.110 19.872 104.013 1.00 7.46 310 ILE A N 1
ATOM 2240 C CA . ILE A 1 279 ? 55.019 21.192 103.382 1.00 4.41 310 ILE A CA 1
ATOM 2241 C C . ILE A 1 279 ? 55.301 22.350 104.326 1.00 5.44 310 ILE A C 1
ATOM 2242 O O . ILE A 1 279 ? 55.076 23.474 103.973 1.00 7.00 310 ILE A O 1
ATOM 2247 N N . SER A 1 280 ? 55.771 2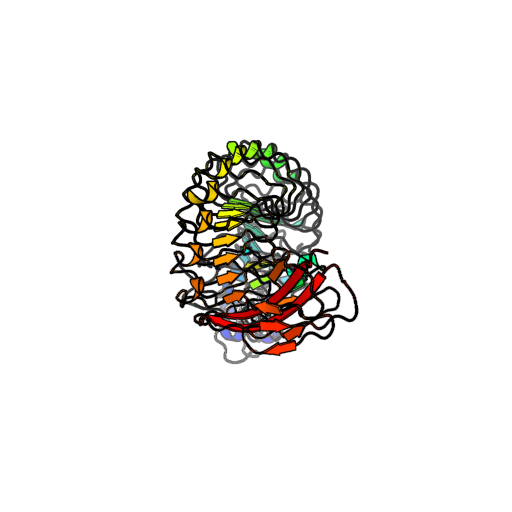2.076 105.576 1.00 6.42 311 SER A N 1
ATOM 2248 C CA . SER A 1 280 ? 56.185 23.165 106.504 1.00 6.60 311 SER A CA 1
ATOM 2249 C C . SER A 1 280 ? 57.174 24.157 105.848 1.00 4.69 311 SER A C 1
ATOM 2250 O O . SER A 1 280 ? 57.042 25.358 106.114 1.00 6.99 311 SER A O 1
ATOM 2253 N N . PRO A 1 281 ? 58.153 23.705 105.007 1.00 6.50 312 PRO A N 1
ATOM 2254 C CA . PRO A 1 281 ? 59.027 24.664 104.308 1.00 5.30 312 PRO A CA 1
ATOM 2255 C C . PRO A 1 281 ? 58.343 25.693 103.402 1.00 8.62 312 PRO A C 1
ATOM 2256 O O . PRO A 1 281 ? 58.974 26.674 103.069 1.00 8.59 312 PRO A O 1
ATOM 2260 N N . LEU A 1 282 ? 57.105 25.421 102.965 1.00 5.21 313 LEU A N 1
ATOM 2261 C CA . LEU A 1 282 ? 56.323 26.349 102.122 1.00 8.12 313 LEU A CA 1
ATOM 2262 C C . LEU A 1 282 ? 55.587 27.439 102.878 1.00 6.29 313 LEU A C 1
ATOM 2263 O O . LEU A 1 282 ? 55.092 28.329 102.269 1.00 7.28 313 LEU A O 1
ATOM 2268 N N . ALA A 1 283 ? 55.622 27.403 104.208 1.00 7.83 314 ALA A N 1
ATOM 2269 C CA . ALA A 1 283 ? 54.863 28.334 105.088 1.00 7.99 314 ALA A CA 1
ATOM 2270 C C . ALA A 1 283 ? 55.083 29.828 104.880 1.00 5.54 314 ALA A C 1
ATOM 2271 O O . ALA A 1 283 ? 54.141 30.587 105.009 1.00 9.87 314 ALA A O 1
ATOM 2273 N N . GLY A 1 284 ? 56.301 30.219 104.580 1.00 7.54 315 GLY A N 1
ATOM 2274 C CA . GLY A 1 284 ? 56.677 31.617 104.325 1.00 7.93 315 GLY A CA 1
ATOM 2275 C C . GLY A 1 284 ? 56.557 32.149 102.913 1.00 9.66 315 GLY A C 1
ATOM 2276 O O . GLY A 1 284 ? 56.899 33.334 102.678 1.00 9.40 315 GLY A O 1
ATOM 2277 N N . LEU A 1 285 ? 56.028 31.343 101.974 1.00 8.44 316 LEU A N 1
ATOM 2278 C CA . LEU A 1 285 ? 55.920 31.704 100.547 1.00 6.80 316 LEU A CA 1
ATOM 2279 C C . LEU A 1 285 ? 54.552 32.324 100.336 1.00 7.83 316 LEU A C 1
ATOM 2280 O O . LEU A 1 285 ? 53.782 31.908 99.497 1.00 8.39 316 LEU A O 1
ATOM 2285 N N . THR A 1 286 ? 54.326 33.436 101.025 1.00 8.36 317 THR A N 1
ATOM 2286 C CA . THR A 1 286 ? 53.006 34.099 101.047 1.00 8.89 317 THR A CA 1
ATOM 2287 C C . THR A 1 286 ? 52.601 34.824 99.777 1.00 8.53 317 THR A C 1
ATOM 2288 O O . THR A 1 286 ? 51.437 35.219 99.651 1.00 10.26 317 THR A O 1
ATOM 2292 N N . ALA A 1 287 ? 53.552 35.052 98.851 1.00 8.29 318 ALA A N 1
ATOM 2293 C CA . ALA A 1 287 ? 53.214 35.637 97.529 1.00 6.01 318 ALA A CA 1
ATOM 2294 C C . ALA A 1 287 ? 52.617 34.627 96.521 1.00 6.13 318 ALA A C 1
ATOM 2295 O O . ALA A 1 287 ? 52.142 35.038 95.456 1.00 8.65 318 ALA A O 1
ATOM 2297 N N . LEU A 1 288 ? 52.545 33.320 96.896 1.00 6.96 319 LEU A N 1
ATOM 2298 C CA . LEU A 1 288 ? 52.010 32.293 96.023 1.00 8.17 319 LEU A CA 1
ATOM 2299 C C . LEU A 1 288 ? 50.535 32.498 95.679 1.00 10.13 319 LEU A C 1
ATOM 2300 O O . LEU A 1 288 ? 49.715 32.711 96.573 1.00 7.50 319 LEU A O 1
ATOM 2305 N N . THR A 1 289 ? 50.252 32.560 94.376 1.00 7.11 320 THR A N 1
ATOM 2306 C CA . THR A 1 289 ? 48.876 32.586 93.825 1.00 7.22 320 THR A CA 1
ATOM 2307 C C . THR A 1 289 ? 48.484 31.205 93.268 1.00 6.23 320 THR A C 1
ATOM 2308 O O . THR A 1 289 ? 47.342 30.887 93.249 1.00 6.72 320 THR A O 1
ATOM 2312 N N . ASN A 1 290 ? 49.446 30.434 92.761 1.00 7.10 321 ASN A N 1
ATOM 2313 C CA . ASN A 1 290 ? 49.250 29.096 92.162 1.00 7.33 321 ASN A CA 1
ATOM 2314 C C . ASN A 1 290 ? 50.175 28.129 92.885 1.00 7.07 321 ASN A C 1
ATOM 2315 O O . ASN A 1 290 ? 51.376 28.364 92.933 1.00 7.76 321 ASN A O 1
ATOM 2320 N N . LEU A 1 291 ? 49.632 27.046 93.408 1.00 6.08 322 LEU A N 1
ATOM 2321 C CA . LEU A 1 291 ? 50.393 25.985 94.064 1.00 4.40 322 LEU A CA 1
ATOM 2322 C C . LEU A 1 291 ? 49.832 24.623 93.656 1.00 5.78 322 LEU A C 1
ATOM 2323 O O . LEU A 1 291 ? 48.651 24.397 93.809 1.00 5.80 322 LEU A O 1
ATOM 2328 N N . GLU A 1 292 ? 50.681 23.733 93.156 1.00 5.33 323 GLU A N 1
ATOM 2329 C CA . GLU A 1 292 ? 50.311 22.375 92.780 1.00 4.82 323 GLU A CA 1
ATOM 2330 C C . GLU A 1 292 ? 51.064 21.375 93.663 1.00 6.96 323 GLU A C 1
ATOM 2331 O O . GLU A 1 292 ? 52.262 21.356 93.693 1.00 6.49 323 GLU A O 1
ATOM 2337 N N . LEU A 1 293 ? 50.302 20.600 94.428 1.00 5.32 324 LEU A N 1
ATOM 2338 C CA . LEU A 1 293 ? 50.792 19.560 95.377 1.00 6.93 324 LEU A CA 1
ATOM 2339 C C . LEU A 1 293 ? 50.149 18.189 95.195 1.00 7.52 324 LEU A C 1
ATOM 2340 O O . LEU A 1 293 ? 50.255 17.319 96.063 1.00 7.26 324 LEU A O 1
ATOM 2345 N N . ASN A 1 294 ? 49.473 18.005 94.062 1.00 7.03 325 ASN A N 1
ATOM 2346 C CA . ASN A 1 294 ? 48.867 16.735 93.668 1.00 5.35 325 ASN A CA 1
ATOM 2347 C C . ASN A 1 294 ? 49.862 15.598 93.573 1.00 7.14 325 ASN A C 1
ATOM 2348 O O . ASN A 1 294 ? 51.009 15.829 93.423 1.00 6.56 325 ASN A O 1
ATOM 2353 N N . GLU A 1 295 ? 49.412 14.373 93.743 1.00 4.74 326 GLU A N 1
ATOM 2354 C CA . GLU A 1 295 ? 50.248 13.167 93.537 1.00 5.14 326 GLU A CA 1
ATOM 2355 C C . GLU A 1 295 ? 51.522 13.148 94.387 1.00 7.00 326 GLU A C 1
ATOM 2356 O O . GLU A 1 295 ? 52.643 13.095 93.885 1.00 6.12 326 GLU A O 1
ATOM 2362 N N . ASN A 1 296 ? 51.305 13.304 95.670 1.00 6.38 327 ASN A N 1
ATOM 2363 C CA . ASN A 1 296 ? 52.359 13.284 96.666 1.00 6.99 327 ASN A CA 1
ATOM 2364 C C . ASN A 1 296 ? 51.935 12.284 97.783 1.00 6.32 327 ASN A C 1
ATOM 2365 O O . ASN A 1 296 ? 51.148 11.341 97.508 1.00 8.81 327 ASN A O 1
ATOM 2370 N N A GLN A 1 297 ? 52.513 12.440 98.958 0.70 6.68 328 GLN A N 1
ATOM 2371 N N B GLN A 1 297 ? 52.557 12.404 98.953 0.30 8.28 328 GLN A N 1
ATOM 2372 C CA A GLN A 1 297 ? 52.218 11.620 100.159 0.70 7.11 328 GLN A CA 1
ATOM 2373 C CA B GLN A 1 297 ? 52.262 11.603 100.174 0.30 7.68 328 GLN A CA 1
ATOM 2374 C C A GLN A 1 297 ? 51.763 12.538 101.335 0.70 6.95 328 GLN A C 1
ATOM 2375 C C B GLN A 1 297 ? 51.782 12.538 101.343 0.30 7.70 328 GLN A C 1
ATOM 2376 O O A GLN A 1 297 ? 52.178 12.358 102.490 0.70 9.29 328 GLN A O 1
ATOM 2377 O O B GLN A 1 297 ? 52.177 12.346 102.512 0.30 9.26 328 GLN A O 1
ATOM 2388 N N . LEU A 1 298 ? 50.897 13.497 101.032 1.00 7.43 329 LEU A N 1
ATOM 2389 C CA . LEU A 1 298 ? 50.404 14.467 102.010 1.00 7.13 329 LEU A CA 1
ATOM 2390 C C . LEU A 1 298 ? 49.235 13.989 102.872 1.00 8.68 329 LEU A C 1
ATOM 2391 O O . LEU A 1 298 ? 48.371 13.309 102.380 1.00 9.07 329 LEU A O 1
ATOM 2396 N N A GLU A 1 299 ? 49.301 14.292 104.159 0.50 6.95 330 GLU A N 1
ATOM 2397 N N B GLU A 1 299 ? 49.326 14.248 104.182 0.50 10.15 330 GLU A N 1
ATOM 2398 C CA A GLU A 1 299 ? 48.215 14.055 105.117 0.50 5.41 330 GLU A CA 1
ATOM 2399 C CA B GLU A 1 299 ? 48.259 13.984 105.176 0.50 10.71 330 GLU A CA 1
ATOM 2400 C C A GLU A 1 299 ? 47.983 15.380 105.844 0.50 9.64 330 GLU A C 1
ATOM 2401 C C B GLU A 1 299 ? 47.980 15.321 105.886 0.50 11.52 330 GLU A C 1
ATOM 2402 O O A GLU A 1 299 ? 46.927 15.998 105.690 0.50 12.24 330 GLU A O 1
ATOM 2403 O O B GLU A 1 299 ? 46.912 15.899 105.729 0.50 13.99 330 GLU A O 1
ATOM 2414 N N . ASP A 1 300 ? 48.999 15.825 106.598 1.00 10.10 331 ASP A N 1
ATOM 2415 C CA . ASP A 1 300 ? 48.947 17.071 107.352 1.00 9.75 331 ASP A CA 1
ATOM 2416 C C . ASP A 1 300 ? 49.309 18.206 106.383 1.00 9.96 331 ASP A C 1
ATOM 2417 O O . ASP A 1 300 ? 50.487 18.385 106.028 1.00 9.53 331 ASP A O 1
ATOM 2422 N N . ILE A 1 301 ? 48.269 18.881 105.878 1.00 7.26 332 ILE A N 1
ATOM 2423 C CA . ILE A 1 301 ? 48.415 20.076 105.018 1.00 5.22 332 ILE A CA 1
ATOM 2424 C C . ILE A 1 301 ? 48.174 21.393 105.785 1.00 7.31 332 ILE A C 1
ATOM 2425 O O . ILE A 1 301 ? 47.987 22.409 105.166 1.00 8.86 332 ILE A O 1
ATOM 2430 N N . SER A 1 302 ? 48.224 21.360 107.142 1.00 6.74 333 SER A N 1
ATOM 2431 C CA . SER A 1 302 ? 48.051 22.548 107.980 1.00 4.74 333 SER A CA 1
ATOM 2432 C C . SER A 1 302 ? 48.918 23.766 107.587 1.00 4.00 333 SER A C 1
ATOM 2433 O O . SER A 1 302 ? 48.407 24.865 107.648 1.00 6.90 333 SER A O 1
ATOM 2436 N N . PRO A 1 303 ? 50.205 23.593 107.134 1.00 6.06 334 PRO A N 1
ATOM 2437 C CA . PRO A 1 303 ? 51.003 24.770 106.734 1.00 6.54 334 PRO A CA 1
ATOM 2438 C C . PRO A 1 303 ? 50.467 25.585 105.523 1.00 5.62 334 PRO A C 1
ATOM 2439 O O . PRO A 1 303 ? 50.878 26.731 105.326 1.00 7.96 334 PRO A O 1
ATOM 2443 N N . ILE A 1 304 ? 49.604 24.978 104.729 1.00 6.58 335 ILE A N 1
ATOM 2444 C CA . ILE A 1 304 ? 48.956 25.629 103.596 1.00 6.60 335 ILE A CA 1
ATOM 2445 C C . ILE A 1 304 ? 48.073 26.833 104.011 1.00 5.69 335 ILE A C 1
ATOM 2446 O O . ILE A 1 304 ? 47.833 27.681 103.204 1.00 6.26 335 ILE A O 1
ATOM 2451 N N . SER A 1 305 ? 47.609 26.886 105.280 1.00 6.76 336 SER A N 1
ATOM 2452 C CA . SER A 1 305 ? 46.775 28.008 105.788 1.00 5.22 336 SER A CA 1
ATOM 2453 C C . SER A 1 305 ? 47.456 29.387 105.726 1.00 4.94 336 SER A C 1
ATOM 2454 O O . SER A 1 305 ? 46.797 30.396 105.738 1.00 9.40 336 SER A O 1
ATOM 2457 N N . ASN A 1 306 ? 48.799 29.381 105.688 1.00 6.65 337 ASN A N 1
ATOM 2458 C CA . ASN A 1 306 ? 49.614 30.607 105.544 1.00 6.46 337 ASN A CA 1
ATOM 2459 C C . ASN A 1 306 ? 49.534 31.297 104.158 1.00 9.47 337 ASN A C 1
ATOM 2460 O O . ASN A 1 306 ? 49.814 32.481 104.052 1.00 8.99 337 ASN A O 1
ATOM 2465 N N . LEU A 1 307 ? 49.101 30.561 103.134 1.00 7.55 338 LEU A N 1
ATOM 2466 C CA . LEU A 1 307 ? 49.172 31.001 101.725 1.00 7.23 338 LEU A CA 1
ATOM 2467 C C . LEU A 1 307 ? 47.915 31.698 101.299 1.00 6.67 338 LEU A C 1
ATOM 2468 O O . LEU A 1 307 ? 47.219 31.267 100.369 1.00 6.57 338 LEU A O 1
ATOM 2473 N N . LYS A 1 308 ? 47.699 32.868 101.904 1.00 8.20 339 LYS A N 1
ATOM 2474 C CA . LYS A 1 308 ? 46.451 33.624 101.749 1.00 12.49 339 LYS A CA 1
ATOM 2475 C C . LYS A 1 308 ? 46.171 34.242 100.389 1.00 7.92 339 LYS A C 1
ATOM 2476 O O . LYS A 1 308 ? 45.066 34.683 100.169 1.00 9.67 339 LYS A O 1
ATOM 2482 N N . ASN A 1 309 ? 47.189 34.315 99.521 1.00 8.85 340 ASN A N 1
ATOM 2483 C CA . ASN A 1 309 ? 47.040 34.840 98.153 1.00 6.25 340 ASN A CA 1
ATOM 2484 C C . ASN A 1 309 ? 46.718 33.769 97.107 1.00 5.89 340 ASN A C 1
ATOM 2485 O O . ASN A 1 309 ? 46.539 34.104 95.951 1.00 7.86 340 ASN A O 1
ATOM 2490 N N . LEU A 1 310 ? 46.552 32.504 97.529 1.00 5.97 341 LEU A N 1
ATOM 2491 C CA . LEU A 1 310 ? 46.252 31.437 96.597 1.00 7.61 341 LEU A CA 1
ATOM 2492 C C . LEU A 1 310 ? 44.875 31.575 95.963 1.00 4.64 341 LEU A C 1
ATOM 2493 O O . LEU A 1 310 ? 43.884 31.796 96.661 1.00 6.21 341 LEU A O 1
ATOM 2498 N N . THR A 1 311 ? 44.864 31.580 94.640 1.00 4.10 342 THR A N 1
ATOM 2499 C CA . THR A 1 311 ? 43.653 31.529 93.792 1.00 6.37 342 THR A CA 1
ATOM 2500 C C . THR A 1 311 ? 43.507 30.168 93.074 1.00 6.00 342 THR A C 1
ATOM 2501 O O . THR A 1 311 ? 42.460 29.867 92.595 1.00 6.84 342 THR A O 1
ATOM 2505 N N . TYR A 1 312 ? 44.576 29.384 92.980 1.00 5.78 343 TYR A N 1
ATOM 2506 C CA . TYR A 1 312 ? 44.609 28.074 92.316 1.00 5.24 343 TYR A CA 1
ATOM 2507 C C . TYR A 1 312 ? 45.390 27.096 93.197 1.00 4.52 343 TYR A C 1
ATOM 2508 O O . TYR A 1 312 ? 46.507 27.360 93.530 1.00 6.03 343 TYR A O 1
ATOM 2517 N N . LEU A 1 313 ? 44.792 25.932 93.498 1.00 4.93 344 LEU A N 1
ATOM 2518 C CA . LEU A 1 313 ? 45.429 24.925 94.348 1.00 4.24 344 LEU A CA 1
ATOM 2519 C C . LEU A 1 313 ? 45.039 23.527 93.947 1.00 6.93 344 LEU A C 1
ATOM 2520 O O . LEU A 1 313 ? 43.829 23.249 93.798 1.00 4.87 344 LEU A O 1
ATOM 2525 N N . THR A 1 314 ? 46.034 22.651 93.776 1.00 4.64 345 THR A N 1
ATOM 2526 C CA . THR A 1 314 ? 45.790 21.212 93.516 1.00 4.52 345 THR A CA 1
ATOM 2527 C C . THR A 1 314 ? 46.411 20.380 94.689 1.00 7.06 345 THR A C 1
ATOM 2528 O O . THR A 1 314 ? 47.468 20.670 95.203 1.00 5.48 345 THR A O 1
ATOM 2532 N N . LEU A 1 315 ? 45.643 19.425 95.142 1.00 6.19 346 LEU A N 1
ATOM 2533 C CA . LEU A 1 315 ? 45.932 18.486 96.199 1.00 2.62 346 LEU A CA 1
ATOM 2534 C C . LEU A 1 315 ? 45.435 17.072 95.892 1.00 4.73 346 LEU A C 1
ATOM 2535 O O . LEU A 1 315 ? 45.482 16.208 96.771 1.00 5.50 346 LEU A O 1
ATOM 2540 N N . TYR A 1 316 ? 44.955 16.830 94.655 1.00 5.80 347 TYR A N 1
ATOM 2541 C CA . TYR A 1 316 ? 44.408 15.518 94.273 1.00 5.54 347 TYR A CA 1
ATOM 2542 C C . TYR A 1 316 ? 45.440 14.404 94.333 1.00 8.72 347 TYR A C 1
ATOM 2543 O O . TYR A 1 316 ? 46.591 14.652 94.107 1.00 8.15 347 TYR A O 1
ATOM 2552 N N . PHE A 1 317 ? 45.019 13.205 94.722 1.00 5.66 348 PHE A N 1
ATOM 2553 C CA . PHE A 1 317 ? 45.868 12.003 94.815 1.00 4.93 348 PHE A CA 1
ATOM 2554 C C . PHE A 1 317 ? 46.896 12.129 95.962 1.00 8.60 348 PHE A C 1
ATOM 2555 O O . PHE A 1 317 ? 48.093 12.202 95.750 1.00 8.22 348 PHE A O 1
ATOM 2563 N N . ASN A 1 318 ? 46.376 12.309 97.156 1.00 8.06 349 ASN A N 1
ATOM 2564 C CA . ASN A 1 318 ? 47.166 12.342 98.391 1.00 7.48 349 ASN A CA 1
ATOM 2565 C C . ASN A 1 318 ? 46.424 11.458 99.444 1.00 5.68 349 ASN A C 1
ATOM 2566 O O . ASN A 1 318 ? 45.607 10.602 99.076 1.00 7.34 349 ASN A O 1
ATOM 2571 N N . ASN A 1 319 ? 46.765 11.617 100.716 1.00 7.25 350 ASN A N 1
ATOM 2572 C CA . ASN A 1 319 ? 46.139 10.888 101.847 1.00 8.36 350 ASN A CA 1
ATOM 2573 C C . ASN A 1 319 ? 45.568 11.893 102.898 1.00 6.98 350 ASN A C 1
ATOM 2574 O O . ASN A 1 319 ? 45.633 11.694 104.117 1.00 7.37 350 ASN A O 1
ATOM 2579 N N . ILE A 1 320 ? 44.919 12.928 102.395 1.00 6.20 351 ILE A N 1
ATOM 2580 C CA . ILE A 1 320 ? 44.375 14.008 103.213 1.00 8.37 351 ILE A CA 1
ATOM 2581 C C . ILE A 1 320 ? 42.970 13.699 103.719 1.00 5.46 351 ILE A C 1
ATOM 2582 O O . ILE A 1 320 ? 42.091 13.447 102.937 1.00 6.90 351 ILE A O 1
ATOM 2587 N N A SER A 1 321 ? 42.807 13.679 105.029 0.50 6.78 352 SER A N 1
ATOM 2588 N N B SER A 1 321 ? 42.796 13.673 105.027 0.50 7.14 352 SER A N 1
ATOM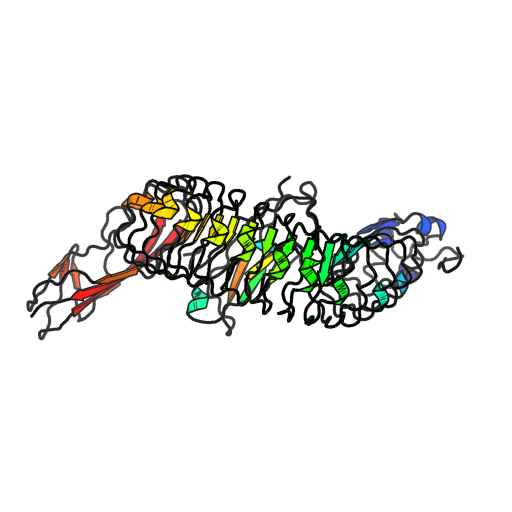 2589 C CA A SER A 1 321 ? 41.484 13.504 105.691 0.50 8.47 352 SER A CA 1
ATOM 2590 C CA B SER A 1 321 ? 41.458 13.484 105.666 0.50 8.55 352 SER A CA 1
ATOM 2591 C C A SER A 1 321 ? 40.845 14.868 106.064 0.50 7.46 352 SER A C 1
ATOM 2592 C C B SER A 1 321 ? 40.847 14.808 106.195 0.50 8.32 352 SER A C 1
ATOM 2593 O O A SER A 1 321 ? 39.626 15.031 105.934 0.50 11.63 352 SER A O 1
ATOM 2594 O O B SER A 1 321 ? 39.645 14.851 106.403 0.50 14.54 352 SER A O 1
ATOM 2599 N N . ASP A 1 322 ? 41.681 15.850 106.427 1.00 6.73 353 ASP A N 1
ATOM 2600 C CA . ASP A 1 322 ? 41.247 17.172 106.927 1.00 8.47 353 ASP A CA 1
ATOM 2601 C C . ASP A 1 322 ? 41.592 18.252 105.927 1.00 9.38 353 ASP A C 1
ATOM 2602 O O . ASP A 1 322 ? 42.732 18.688 105.842 1.00 8.89 353 ASP A O 1
ATOM 2607 N N . ILE A 1 323 ? 40.569 18.658 105.160 1.00 7.26 354 ILE A N 1
ATOM 2608 C CA . ILE A 1 323 ? 40.694 19.710 104.169 1.00 7.15 354 ILE A CA 1
ATOM 2609 C C . ILE A 1 323 ? 40.596 21.111 104.745 1.00 7.94 354 ILE A C 1
ATOM 2610 O O . ILE A 1 323 ? 40.844 22.054 104.023 1.00 8.21 354 ILE A O 1
ATOM 2615 N N . SER A 1 324 ? 40.201 21.256 106.039 1.00 7.73 355 SER A N 1
ATOM 2616 C CA . SER A 1 324 ? 40.006 22.578 106.674 1.00 7.22 355 SER A CA 1
ATOM 2617 C C . SER A 1 324 ? 41.129 23.599 106.596 1.00 7.32 355 SER A C 1
ATOM 2618 O O . SER A 1 324 ? 40.814 24.770 106.660 1.00 10.65 355 SER A O 1
ATOM 2621 N N . PRO A 1 325 ? 42.427 23.203 106.508 1.00 6.13 356 PRO A N 1
ATOM 2622 C CA . PRO A 1 325 ? 43.470 24.225 106.317 1.00 7.20 356 PRO A CA 1
ATOM 2623 C C . PRO A 1 325 ? 43.322 25.108 105.043 1.00 9.07 356 PRO A C 1
ATOM 2624 O O . PRO A 1 325 ? 43.831 26.224 105.044 1.00 11.13 356 PRO A O 1
ATOM 2628 N N . VAL A 1 326 ? 42.609 24.623 104.014 1.00 6.04 357 VAL A N 1
ATOM 2629 C CA . VAL A 1 326 ? 42.366 25.444 102.800 1.00 9.51 357 VAL A CA 1
ATOM 2630 C C . VAL A 1 326 ? 41.239 26.466 102.988 1.00 8.20 357 VAL A C 1
ATOM 2631 O O . VAL A 1 326 ? 41.078 27.336 102.154 1.00 8.25 357 VAL A O 1
ATOM 2635 N N . SER A 1 327 ? 40.404 26.280 104.027 1.00 8.25 358 SER A N 1
ATOM 2636 C CA . SER A 1 327 ? 39.233 27.120 104.277 1.00 5.79 358 SER A CA 1
ATOM 2637 C C . SER A 1 327 ? 39.432 28.594 104.538 1.00 8.86 358 SER A C 1
ATOM 2638 O O . SER A 1 327 ? 38.496 29.362 104.295 1.00 10.39 358 SER A O 1
ATOM 2641 N N . SER A 1 328 ? 40.591 28.983 105.101 0.60 5.16 359 SER A N 1
ATOM 2642 C CA . SER A 1 328 ? 40.925 30.414 105.335 0.60 7.35 359 SER A CA 1
ATOM 2643 C C . SER A 1 328 ? 41.571 31.097 104.075 0.60 5.14 359 SER A C 1
ATOM 2644 O O . SER A 1 328 ? 41.892 32.274 104.131 0.60 4.73 359 SER A O 1
ATOM 2647 N N . LEU A 1 329 ? 41.769 30.331 102.981 1.00 8.68 360 LEU A N 1
ATOM 2648 C CA . LEU A 1 329 ? 42.355 30.836 101.689 1.00 8.44 360 LEU A CA 1
ATOM 2649 C C . LEU A 1 329 ? 41.138 31.297 100.905 1.00 9.38 360 LEU A C 1
ATOM 2650 O O . LEU A 1 329 ? 40.757 30.692 99.892 1.00 7.60 360 LEU A O 1
ATOM 2655 N N . THR A 1 330 ? 40.604 32.457 101.300 1.00 7.35 361 THR A N 1
ATOM 2656 C CA . THR A 1 330 ? 39.325 32.955 100.737 1.00 8.10 361 THR A CA 1
ATOM 2657 C C . THR A 1 330 ? 39.355 33.491 99.329 1.00 8.18 361 THR A C 1
ATOM 2658 O O . THR A 1 330 ? 38.298 33.770 98.785 1.00 8.67 361 THR A O 1
ATOM 2662 N N . LYS A 1 331 ? 40.550 33.703 98.766 1.00 8.05 362 LYS A N 1
ATOM 2663 C CA . LYS A 1 331 ? 40.684 34.107 97.351 1.00 7.48 362 LYS A CA 1
ATOM 2664 C C . LYS A 1 331 ? 40.611 32.895 96.392 1.00 6.44 362 LYS A C 1
ATOM 2665 O O . LYS A 1 331 ? 40.533 33.110 95.186 1.00 7.57 362 LYS A O 1
ATOM 2671 N N . LEU A 1 332 ? 40.532 31.659 96.903 1.00 6.53 363 LEU A N 1
ATOM 2672 C CA . LEU A 1 332 ? 40.516 30.470 96.061 1.00 4.40 363 LEU A CA 1
ATOM 2673 C C . LEU A 1 332 ? 39.378 30.451 95.051 1.00 5.26 363 LEU A C 1
ATOM 2674 O O . LEU A 1 332 ? 38.224 30.634 95.412 1.00 5.74 363 LEU A O 1
ATOM 2679 N N A GLN A 1 333 ? 39.748 30.316 93.779 0.50 4.23 364 GLN A N 1
ATOM 2680 N N B GLN A 1 333 ? 39.747 30.330 93.775 0.50 6.15 364 GLN A N 1
ATOM 2681 C CA A GLN A 1 333 ? 38.810 30.218 92.648 0.50 4.47 364 GLN A CA 1
ATOM 2682 C CA B GLN A 1 333 ? 38.809 30.232 92.645 0.50 7.31 364 GLN A CA 1
ATOM 2683 C C A GLN A 1 333 ? 38.735 28.805 92.075 0.50 2.22 364 GLN A C 1
ATOM 2684 C C B GLN A 1 333 ? 38.737 28.811 92.067 0.50 4.28 364 GLN A C 1
ATOM 2685 O O A GLN A 1 333 ? 37.696 28.453 91.563 0.50 5.08 364 GLN A O 1
ATOM 2686 O O B GLN A 1 333 ? 37.704 28.464 91.544 0.50 6.08 364 GLN A O 1
ATOM 2697 N N . ARG A 1 334 ? 39.845 28.040 92.107 1.00 4.39 365 ARG A N 1
ATOM 2698 C CA . ARG A 1 334 ? 39.886 26.637 91.616 1.00 3.70 365 ARG A CA 1
ATOM 2699 C C . ARG A 1 334 ? 40.613 25.797 92.652 1.00 6.18 365 ARG A C 1
ATOM 2700 O O . ARG A 1 334 ? 41.727 26.128 93.044 1.00 5.74 365 ARG A O 1
ATOM 2708 N N . LEU A 1 335 ? 39.941 24.762 93.133 1.00 6.83 366 LEU A N 1
ATOM 2709 C CA . LEU A 1 335 ? 40.435 23.840 94.129 1.00 4.17 366 LEU A CA 1
ATOM 2710 C C . LEU A 1 335 ? 40.159 22.410 93.637 1.00 5.11 366 LEU A C 1
ATOM 2711 O O . LEU A 1 335 ? 39.030 22.070 93.403 1.00 5.09 366 LEU A O 1
ATOM 2716 N N . PHE A 1 336 ? 41.194 21.572 93.635 1.00 5.05 367 PHE A N 1
ATOM 2717 C CA . PHE A 1 336 ? 41.143 20.174 93.151 1.00 5.42 367 PHE A CA 1
ATOM 2718 C C . PHE A 1 336 ? 41.718 19.254 94.233 1.00 6.89 367 PHE A C 1
ATOM 2719 O O . PHE A 1 336 ? 42.859 19.363 94.553 1.00 6.86 367 PHE A O 1
ATOM 2727 N N . PHE A 1 337 ? 40.913 18.400 94.828 1.00 4.55 368 PHE A N 1
ATOM 2728 C CA . PHE A 1 337 ? 41.363 17.448 95.848 1.00 5.47 368 PHE A CA 1
ATOM 2729 C C . PHE A 1 337 ? 40.724 16.064 95.711 1.00 6.05 368 PHE A C 1
ATOM 2730 O O . PHE A 1 337 ? 40.590 15.333 96.662 1.00 5.19 368 PHE A O 1
ATOM 2738 N N . ALA A 1 338 ? 40.440 15.670 94.467 1.00 6.26 369 ALA A N 1
ATOM 2739 C CA . ALA A 1 338 ? 39.927 14.327 94.196 1.00 5.49 369 ALA A CA 1
ATOM 2740 C C . ALA A 1 338 ? 40.963 13.265 94.666 1.00 6.53 369 ALA A C 1
ATOM 2741 O O . ALA A 1 338 ? 42.120 13.547 94.756 1.00 6.90 369 ALA A O 1
ATOM 2743 N N . ASN A 1 339 ? 40.501 12.096 95.041 1.00 5.90 370 ASN A N 1
ATOM 2744 C CA . ASN A 1 339 ? 41.367 10.980 95.498 1.00 5.51 370 ASN A CA 1
ATOM 2745 C C . ASN A 1 339 ? 42.070 11.284 96.794 1.00 6.95 370 ASN A C 1
ATOM 2746 O O . ASN A 1 339 ? 43.301 11.372 96.858 1.00 7.78 370 ASN A O 1
ATOM 2751 N N . ASN A 1 340 ? 41.264 11.635 97.781 1.00 5.77 371 ASN A N 1
ATOM 2752 C CA . ASN A 1 340 ? 41.713 11.845 99.158 1.00 5.78 371 ASN A CA 1
ATOM 2753 C C . ASN A 1 340 ? 40.660 11.104 100.081 1.00 6.20 371 ASN A C 1
ATOM 2754 O O . ASN A 1 340 ? 39.870 10.291 99.588 1.00 5.65 371 ASN A O 1
ATOM 2759 N N A LYS A 1 341 ? 40.765 11.308 101.393 0.50 7.61 372 LYS A N 1
ATOM 2760 N N B LYS A 1 341 ? 40.773 11.318 101.388 0.50 7.27 372 LYS A N 1
ATOM 2761 C CA A LYS A 1 341 ? 39.866 10.699 102.426 0.50 6.43 372 LYS A CA 1
ATOM 2762 C CA B LYS A 1 341 ? 39.891 10.722 102.424 0.50 6.44 372 LYS A CA 1
ATOM 2763 C C A LYS A 1 341 ? 38.962 11.748 103.173 0.50 5.35 372 LYS A C 1
ATOM 2764 C C B LYS A 1 341 ? 39.052 11.792 103.198 0.50 6.27 372 LYS A C 1
ATOM 2765 O O A LYS A 1 341 ? 38.524 11.529 104.325 0.50 8.76 372 LYS A O 1
ATOM 2766 O O B LYS A 1 341 ? 38.792 11.662 104.417 0.50 9.95 372 LYS A O 1
ATOM 2777 N N . VAL A 1 342 ? 38.605 12.810 102.471 1.00 5.20 373 VAL A N 1
ATOM 2778 C CA . VAL A 1 342 ? 37.810 13.906 103.036 1.00 4.28 373 VAL A CA 1
ATOM 2779 C C . VAL A 1 342 ? 36.313 13.566 103.131 1.00 5.50 373 VAL A C 1
ATOM 2780 O O . VAL A 1 342 ? 35.707 13.219 102.159 1.00 7.61 373 VAL A O 1
ATOM 2784 N N A SER A 1 343 ? 35.757 13.696 104.335 0.50 6.01 374 SER A N 1
ATOM 2785 N N B SER A 1 343 ? 35.763 13.699 104.338 0.50 7.29 374 SER A N 1
ATOM 2786 C CA A SER A 1 343 ? 34.315 13.484 104.620 0.50 5.21 374 SER A CA 1
ATOM 2787 C CA B SER A 1 343 ? 34.333 13.499 104.638 0.50 8.41 374 SER A CA 1
ATOM 2788 C C A SER A 1 343 ? 33.610 14.821 104.905 0.50 4.79 374 SER A C 1
ATOM 2789 C C B SER A 1 343 ? 33.648 14.851 104.855 0.50 7.86 374 SER A C 1
ATOM 2790 O O A SER A 1 343 ? 32.561 15.104 104.314 0.50 10.23 374 SER A O 1
ATOM 2791 O O B SER A 1 343 ? 32.651 15.172 104.182 0.50 14.88 374 SER A O 1
ATOM 2796 N N . ASP A 1 344 ? 34.196 15.637 105.776 1.00 10.93 375 ASP A N 1
ATOM 2797 C CA . ASP A 1 344 ? 33.639 16.943 106.158 1.00 9.42 375 ASP A CA 1
ATOM 2798 C C . ASP A 1 344 ? 34.133 18.078 105.248 1.00 6.79 375 ASP A C 1
ATOM 2799 O O . ASP A 1 344 ? 35.272 18.457 105.321 1.00 8.95 375 ASP A O 1
ATOM 2804 N N . VAL A 1 345 ? 33.242 18.547 104.381 1.00 9.36 376 VAL A N 1
ATOM 2805 C CA . VAL A 1 345 ? 33.515 19.681 103.482 1.00 5.89 376 VAL A CA 1
ATOM 2806 C C . VAL A 1 345 ? 32.865 20.995 103.957 1.00 7.23 376 VAL A C 1
ATOM 2807 O O . VAL A 1 345 ? 32.865 21.991 103.211 1.00 6.37 376 VAL A O 1
ATOM 2811 N N . SER A 1 346 ? 32.320 21.018 105.184 1.00 6.83 377 SER A N 1
ATOM 2812 C CA . SER A 1 346 ? 31.669 22.237 105.729 1.00 3.39 377 SER A CA 1
ATOM 2813 C C . SER A 1 346 ? 32.513 23.484 105.787 1.00 4.53 377 SER A C 1
ATOM 2814 O O . SER A 1 346 ? 32.005 24.555 105.589 1.00 6.82 377 SER A O 1
ATOM 2817 N N . SER A 1 347 ? 33.810 23.333 106.036 1.00 5.22 378 SER A N 1
ATOM 2818 C CA . SER A 1 347 ? 34.731 24.492 106.072 1.00 5.55 378 SER A CA 1
ATOM 2819 C C . SER A 1 347 ? 34.839 25.174 104.701 1.00 5.46 378 SER A C 1
ATOM 2820 O O . SER A 1 347 ? 35.129 26.324 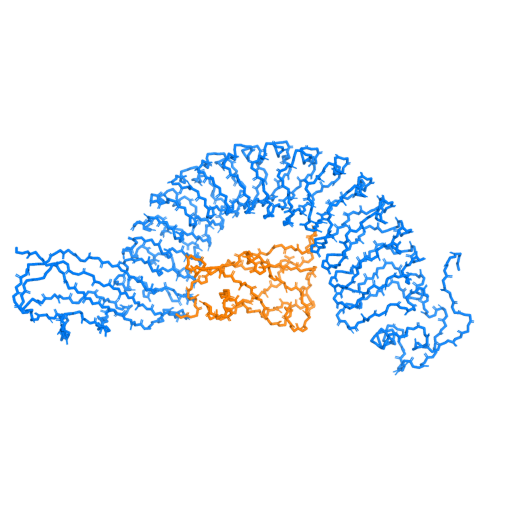104.651 1.00 9.04 378 SER A O 1
ATOM 2823 N N . LEU A 1 348 ? 34.619 24.409 103.611 1.00 7.48 379 LEU A N 1
ATOM 2824 C CA . LEU A 1 348 ? 34.621 24.937 102.203 1.00 6.81 379 LEU A CA 1
ATOM 2825 C C . LEU A 1 348 ? 33.541 25.973 101.916 1.00 6.14 379 LEU A C 1
ATOM 2826 O O . LEU A 1 348 ? 33.643 26.686 100.951 1.00 6.13 379 LEU A O 1
ATOM 2831 N N . ALA A 1 349 ? 32.506 26.056 102.766 1.00 3.68 380 ALA A N 1
ATOM 2832 C CA . ALA A 1 349 ? 31.488 27.150 102.675 1.00 3.98 380 ALA A CA 1
ATOM 2833 C C . ALA A 1 349 ? 32.118 28.592 102.747 1.00 5.06 380 ALA A C 1
ATOM 2834 O O . ALA A 1 349 ? 31.528 29.525 102.259 1.00 6.56 380 ALA A O 1
ATOM 2836 N N A ASN A 1 350 ? 33.293 28.698 103.385 0.50 5.10 381 ASN A N 1
ATOM 2837 N N B ASN A 1 350 ? 33.274 28.715 103.410 0.50 6.85 381 ASN A N 1
ATOM 2838 C CA A ASN A 1 350 ? 34.045 29.957 103.504 0.50 4.03 381 ASN A CA 1
ATOM 2839 C CA B ASN A 1 350 ? 34.011 29.988 103.519 0.50 4.91 381 ASN A CA 1
ATOM 2840 C C A ASN A 1 350 ? 34.757 30.409 102.202 0.50 7.16 381 ASN A C 1
ATOM 2841 C C B ASN A 1 350 ? 34.658 30.448 102.162 0.50 7.56 381 ASN A C 1
ATOM 2842 O O A ASN A 1 350 ? 35.261 31.524 102.156 0.50 6.71 381 ASN A O 1
ATOM 2843 O O B ASN A 1 350 ? 34.948 31.626 102.014 0.50 5.37 381 ASN A O 1
ATOM 2852 N N . LEU A 1 351 ? 34.837 29.524 101.188 1.00 5.92 382 LEU A N 1
ATOM 2853 C CA . LEU A 1 351 ? 35.467 29.835 99.846 1.00 6.69 382 LEU A CA 1
ATOM 2854 C C . LEU A 1 351 ? 34.359 30.385 98.964 1.00 5.29 382 LEU A C 1
ATOM 2855 O O . LEU A 1 351 ? 33.980 29.777 97.946 1.00 6.47 382 LEU A O 1
ATOM 2860 N N A THR A 1 352 ? 33.862 31.568 99.326 0.50 3.59 383 THR A N 1
ATOM 2861 N N B THR A 1 352 ? 33.944 31.604 99.297 0.50 5.30 383 THR A N 1
ATOM 2862 C CA A THR A 1 352 ? 32.715 32.185 98.591 0.50 2.00 383 THR A CA 1
ATOM 2863 C CA B THR A 1 352 ? 32.787 32.281 98.637 0.50 7.86 383 THR A CA 1
ATOM 2864 C C A THR A 1 352 ? 32.945 32.506 97.103 0.50 5.99 383 THR A C 1
ATOM 2865 C C B THR A 1 352 ? 32.957 32.553 97.131 0.50 8.38 383 THR A C 1
ATOM 2866 O O A THR A 1 352 ? 31.977 32.498 96.323 0.50 7.35 383 THR A O 1
ATOM 2867 O O B THR A 1 352 ? 31.968 32.585 96.385 0.50 11.09 383 THR A O 1
ATOM 2874 N N . ASN A 1 353 ? 34.210 32.719 96.708 1.00 4.88 384 ASN A N 1
ATOM 2875 C CA . ASN A 1 353 ? 34.571 32.997 95.286 1.00 3.60 384 ASN A CA 1
ATOM 2876 C C . ASN A 1 353 ? 35.001 31.789 94.497 1.00 5.90 384 ASN A C 1
ATOM 2877 O O . ASN A 1 353 ? 35.463 31.938 93.350 1.00 6.44 384 ASN A O 1
ATOM 2882 N N . ILE A 1 354 ? 34.720 30.587 95.020 1.00 3.69 385 ILE A N 1
ATOM 2883 C CA . ILE A 1 354 ? 35.152 29.369 94.367 1.00 2.00 385 ILE A CA 1
ATOM 2884 C C . ILE A 1 354 ? 34.341 29.186 93.062 1.00 4.40 385 ILE A C 1
ATOM 2885 O O . ILE A 1 354 ? 33.103 29.386 93.056 1.00 4.32 385 ILE A O 1
ATOM 2890 N N A ASN A 1 355 ? 35.054 28.884 91.957 0.50 2.00 386 ASN A N 1
ATOM 2891 N N B ASN A 1 355 ? 35.074 28.860 91.999 0.25 2.00 386 ASN A N 1
ATOM 2892 C CA A ASN A 1 355 ? 34.446 28.630 90.630 0.50 2.00 386 ASN A CA 1
ATOM 2893 C CA B ASN A 1 355 ? 34.552 28.701 90.659 0.25 2.00 386 ASN A CA 1
ATOM 2894 C C A ASN A 1 355 ? 34.570 27.153 90.248 0.50 2.00 386 ASN A C 1
ATOM 2895 C C B ASN A 1 355 ? 34.638 27.238 90.158 0.25 2.00 386 ASN A C 1
ATOM 2896 O O A ASN A 1 355 ? 33.626 26.569 89.817 0.50 2.13 386 ASN A O 1
ATOM 2897 O O B ASN A 1 355 ? 33.782 26.806 89.490 0.25 2.00 386 ASN A O 1
ATOM 2906 N N . TRP A 1 356 ? 35.757 26.559 90.408 1.00 4.40 387 TRP A N 1
ATOM 2907 C CA . TRP A 1 356 ? 36.007 25.126 90.056 1.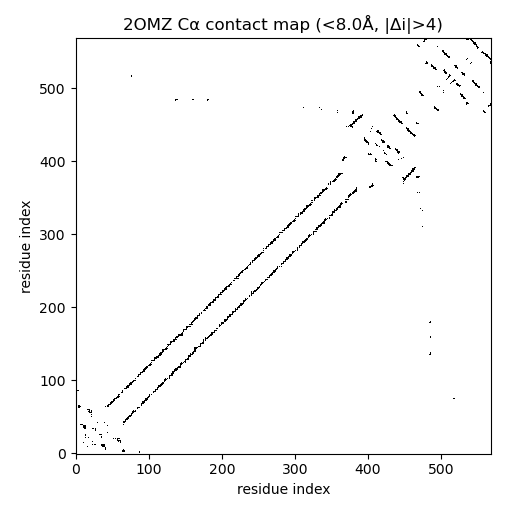00 4.14 387 TRP A CA 1
ATOM 2908 C C . TRP A 1 356 ? 36.245 24.402 91.376 1.00 6.09 387 TRP A C 1
ATOM 2909 O O . TRP A 1 356 ? 37.106 24.786 92.122 1.00 4.74 387 TRP A O 1
ATOM 2920 N N . LEU A 1 357 ? 35.451 23.365 91.665 1.00 3.81 388 LEU A N 1
ATOM 2921 C CA . LEU A 1 357 ? 35.553 22.565 92.891 1.00 4.03 388 LEU A CA 1
ATOM 2922 C C . LEU A 1 357 ? 35.507 21.105 92.438 1.00 6.82 388 LEU A C 1
ATOM 2923 O O . LEU A 1 357 ? 34.48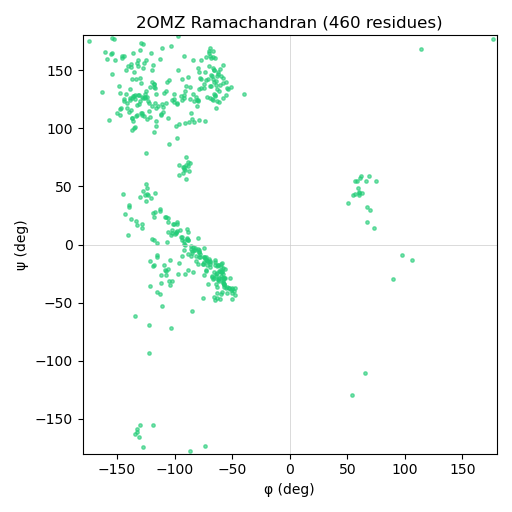6 20.648 92.001 1.00 5.81 388 LEU A O 1
ATOM 2928 N N . SER A 1 358 ? 36.620 20.398 92.576 1.00 3.83 389 SER A N 1
ATOM 2929 C CA . SER A 1 358 ? 36.777 19.003 92.120 1.00 4.48 389 SER A CA 1
ATOM 2930 C C . SER A 1 358 ? 37.156 18.155 93.340 1.00 5.25 389 SER A C 1
ATOM 2931 O O . SER A 1 358 ? 38.216 18.281 93.869 1.00 5.41 389 SER A O 1
ATOM 2934 N N . ALA A 1 359 ? 36.216 17.317 93.768 1.00 5.96 390 ALA A N 1
ATOM 2935 C CA . ALA A 1 359 ? 36.283 16.510 94.987 1.00 7.82 390 ALA A CA 1
ATOM 2936 C C . ALA A 1 359 ? 35.742 15.100 94.840 1.00 6.39 390 ALA A C 1
ATOM 2937 O O . ALA A 1 359 ? 35.312 14.512 95.807 1.00 6.91 390 ALA A O 1
ATOM 2939 N N . GLY A 1 360 ? 35.920 14.500 93.663 1.00 6.12 391 GLY A N 1
ATOM 2940 C CA . GLY A 1 360 ? 35.503 13.120 93.427 1.00 6.16 391 GLY A CA 1
ATOM 2941 C C . GLY A 1 360 ? 36.448 12.155 94.165 1.00 8.24 391 GLY A C 1
ATOM 2942 O O . GLY A 1 360 ? 37.503 12.573 94.636 1.00 5.74 391 GLY A O 1
ATOM 2943 N N . HIS A 1 361 ? 36.046 10.907 94.403 1.00 5.24 392 HIS A N 1
ATOM 2944 C CA . HIS A 1 361 ? 36.948 9.911 95.033 1.00 7.44 392 HIS A CA 1
ATOM 2945 C C . HIS A 1 361 ? 37.422 10.332 96.441 1.00 6.49 392 HIS A C 1
ATOM 2946 O O . HIS A 1 361 ? 38.587 10.272 96.763 1.00 6.65 392 HIS A O 1
ATOM 2953 N N . ASN A 1 362 ? 36.479 10.861 97.207 1.00 6.16 393 ASN A N 1
ATOM 2954 C CA . ASN A 1 362 ? 36.639 11.199 98.618 1.00 3.14 393 ASN A CA 1
ATOM 2955 C C . ASN A 1 362 ? 35.627 10.371 99.427 1.00 5.08 393 ASN A C 1
ATOM 2956 O O . ASN A 1 362 ? 35.278 9.285 98.978 1.00 4.96 393 ASN A O 1
ATOM 2961 N N . GLN A 1 363 ? 35.221 10.823 100.609 1.00 6.19 394 GLN A N 1
ATOM 2962 C CA . GLN A 1 363 ? 34.239 10.159 101.506 1.00 5.05 394 GLN A CA 1
ATOM 2963 C C . GLN A 1 363 ? 33.075 11.117 101.863 1.00 3.79 394 GLN A C 1
ATOM 2964 O O . GLN A 1 363 ? 32.512 11.085 102.971 1.00 6.24 394 GLN A O 1
ATOM 2970 N N . ILE A 1 364 ? 32.665 11.925 100.883 1.00 5.54 395 ILE A N 1
ATOM 2971 C CA . ILE A 1 364 ? 31.639 12.954 101.052 1.00 4.99 395 ILE A CA 1
ATOM 2972 C C . ILE A 1 364 ? 30.260 12.329 100.915 1.00 4.16 395 ILE A C 1
ATOM 2973 O O . ILE A 1 364 ? 29.939 11.733 99.907 1.00 4.78 395 ILE A O 1
ATOM 2978 N N . SER A 1 365 ? 29.453 12.517 101.954 1.00 4.49 396 SER A N 1
ATOM 2979 C CA . SER A 1 365 ? 28.095 12.000 102.047 1.00 5.21 396 SER A CA 1
ATOM 2980 C C . SER A 1 365 ? 26.996 13.069 102.093 1.00 4.83 396 SER A C 1
ATOM 2981 O O . SER A 1 365 ? 25.861 12.730 101.961 1.00 5.04 396 SER A O 1
ATOM 2984 N N . ASP A 1 366 ? 27.350 14.340 102.221 1.00 2.91 397 ASP A N 1
ATOM 2985 C CA . ASP A 1 366 ? 26.359 15.415 102.448 1.00 2.96 397 ASP A CA 1
ATOM 2986 C C . ASP A 1 366 ? 26.834 16.694 101.777 1.00 4.35 397 ASP A C 1
ATOM 2987 O O . ASP A 1 366 ? 27.858 17.263 102.176 1.00 4.72 397 ASP A O 1
ATOM 2992 N N . LEU A 1 367 ? 26.071 17.149 100.792 1.00 5.24 398 LEU A N 1
ATOM 2993 C CA . LEU A 1 367 ? 26.399 18.351 100.018 1.00 2.50 398 LEU A CA 1
ATOM 2994 C C . LEU A 1 367 ? 25.809 19.631 100.564 1.00 4.06 398 LEU A C 1
ATOM 2995 O O . LEU A 1 367 ? 26.080 20.668 100.001 1.00 5.39 398 LEU A O 1
ATOM 3000 N N . THR A 1 368 ? 24.973 19.565 101.622 1.00 4.49 399 THR A N 1
ATOM 3001 C CA . THR A 1 368 ? 24.347 20.786 102.167 1.00 3.78 399 THR A CA 1
ATOM 3002 C C . THR A 1 368 ? 25.301 21.921 102.520 1.00 2.78 399 THR A C 1
ATOM 3003 O O . THR A 1 368 ? 24.921 23.079 102.283 1.00 4.42 399 THR A O 1
ATOM 3007 N N . PRO A 1 369 ? 26.508 21.677 103.060 1.00 3.41 400 PRO A N 1
ATOM 3008 C CA . PRO A 1 369 ? 27.391 22.826 103.356 1.00 4.93 400 PRO A CA 1
ATOM 3009 C C . PRO A 1 369 ? 27.884 23.637 102.127 1.00 8.39 400 PRO A C 1
ATOM 3010 O O . PRO A 1 369 ? 28.326 24.748 102.294 1.00 10.42 400 PRO A O 1
ATOM 3014 N N . LEU A 1 370 ? 27.782 23.052 100.923 1.00 5.74 401 LEU A N 1
ATOM 3015 C CA . LEU A 1 370 ? 28.178 23.674 99.653 1.00 4.46 401 LEU A CA 1
ATOM 3016 C C . LEU A 1 370 ? 27.032 24.403 98.923 1.00 5.04 401 LEU A C 1
ATOM 3017 O O . LEU A 1 370 ? 27.250 24.938 97.864 1.00 5.82 401 LEU A O 1
ATOM 3022 N N . ALA A 1 371 ? 25.848 24.470 99.510 1.00 3.19 402 ALA A N 1
ATOM 3023 C CA . ALA A 1 371 ? 24.666 24.991 98.846 1.00 2.74 402 ALA A CA 1
ATOM 3024 C C . ALA A 1 371 ? 24.692 26.424 98.401 1.00 4.27 402 ALA A C 1
ATOM 3025 O O . ALA A 1 371 ? 24.021 26.767 97.423 1.00 7.28 402 ALA A O 1
ATOM 3027 N N . ASN A 1 372 ? 25.418 27.251 99.142 1.00 6.01 403 ASN A N 1
ATOM 3028 C CA . ASN A 1 372 ? 25.543 28.683 98.833 1.00 5.24 403 ASN A CA 1
ATOM 3029 C C . ASN A 1 372 ? 26.751 29.068 97.975 1.00 3.78 403 ASN A C 1
ATOM 3030 O O . ASN A 1 372 ? 26.934 30.230 97.717 1.00 6.43 403 ASN A O 1
ATOM 3035 N N . LEU A 1 373 ? 27.508 28.088 97.460 1.00 4.32 404 LEU A N 1
ATOM 3036 C CA . LEU A 1 373 ? 28.689 28.338 96.589 1.00 3.98 404 LEU A CA 1
ATOM 3037 C C . LEU A 1 373 ? 28.155 28.397 95.157 1.00 5.01 404 LEU A C 1
ATOM 3038 O O . LEU A 1 373 ? 28.523 27.590 94.297 1.00 6.51 404 LEU A O 1
ATOM 3043 N N . THR A 1 374 ? 27.380 29.445 94.896 1.00 5.46 405 THR A N 1
ATOM 3044 C CA . THR A 1 374 ? 26.667 29.629 93.631 1.00 2.94 405 THR A CA 1
ATOM 3045 C C . THR A 1 374 ? 27.475 30.229 92.479 1.00 3.13 405 THR A C 1
ATOM 3046 O O . THR A 1 374 ? 26.941 30.405 91.409 1.00 4.95 405 THR A O 1
ATOM 3050 N N . ARG A 1 375 ? 28.729 30.589 92.746 1.00 3.26 406 ARG A N 1
ATOM 3051 C CA . ARG A 1 375 ? 29.670 31.066 91.727 1.00 3.72 406 ARG A CA 1
ATOM 3052 C C . ARG A 1 375 ? 30.370 29.896 91.035 1.00 2.86 406 ARG A C 1
ATOM 3053 O O . ARG A 1 375 ? 31.167 30.112 90.130 1.00 5.42 406 ARG A O 1
ATOM 3061 N N . ILE A 1 376 ? 30.131 28.649 91.507 1.00 3.84 407 ILE A N 1
ATOM 3062 C CA . ILE A 1 376 ? 30.681 27.486 90.880 1.00 2.00 407 ILE A CA 1
ATOM 3063 C C . ILE A 1 376 ? 30.177 27.352 89.396 1.00 4.20 407 ILE A C 1
ATOM 3064 O O . ILE A 1 376 ? 29.043 27.619 89.114 1.00 4.22 407 ILE A O 1
ATOM 3069 N N . THR A 1 377 ? 31.102 27.107 88.488 1.00 4.18 408 THR A N 1
ATOM 3070 C CA . THR A 1 377 ? 30.838 26.811 87.058 1.00 3.38 408 THR A CA 1
ATOM 3071 C C . THR A 1 377 ? 31.320 25.400 86.641 1.00 2.98 408 THR A C 1
ATOM 3072 O O . THR A 1 377 ? 30.913 24.925 85.603 1.00 6.64 408 THR A O 1
ATOM 3076 N N . GLN A 1 378 ? 32.201 24.790 87.442 1.00 4.41 409 GLN A N 1
ATOM 3077 C CA . GLN A 1 378 ? 32.760 23.447 87.219 1.00 4.68 409 GLN A CA 1
ATOM 3078 C C . GLN A 1 378 ? 32.800 22.717 88.555 1.00 4.38 409 GLN A C 1
ATOM 3079 O O . GLN A 1 378 ? 33.325 23.225 89.500 1.00 3.46 409 GLN A O 1
ATOM 3085 N N . LEU A 1 379 ? 32.185 21.552 88.597 1.00 4.32 410 LEU A N 1
ATOM 3086 C CA . LEU A 1 379 ? 32.023 20.732 89.777 1.00 2.42 410 LEU A CA 1
ATOM 3087 C C . LEU A 1 379 ? 32.282 19.244 89.506 1.00 5.17 410 LEU A C 1
ATOM 3088 O O . LEU A 1 379 ? 31.919 18.734 88.464 1.00 5.89 410 LEU A O 1
ATOM 3093 N N . GLY A 1 380 ? 32.902 18.575 90.481 1.00 5.21 411 GLY A N 1
ATOM 3094 C CA . GLY A 1 380 ? 33.239 17.144 90.430 1.00 6.81 411 GLY A CA 1
ATOM 3095 C C . GLY A 1 380 ? 32.995 16.491 91.783 1.00 5.47 411 GLY A C 1
ATOM 3096 O O . GLY A 1 380 ? 33.626 16.851 92.746 1.00 5.76 411 GLY A O 1
ATOM 3097 N N . LEU A 1 381 ? 32.026 15.571 91.868 1.00 3.70 412 LEU A N 1
ATOM 3098 C CA . LEU A 1 381 ? 31.691 14.865 93.119 1.00 4.12 412 LEU A CA 1
ATOM 3099 C C . LEU A 1 381 ? 31.430 13.348 92.923 1.00 4.59 412 LEU A C 1
ATOM 3100 O O . LEU A 1 381 ? 30.866 12.683 93.812 1.00 5.93 412 LEU A O 1
ATOM 3105 N N . ASN A 1 382 ? 31.956 12.791 91.826 1.00 6.35 413 ASN A N 1
ATOM 3106 C CA . ASN A 1 382 ? 31.717 11.366 91.509 1.00 7.04 413 ASN A CA 1
ATOM 3107 C C . ASN A 1 382 ? 32.582 10.410 92.288 1.00 6.76 413 ASN A C 1
ATOM 3108 O O . ASN A 1 382 ? 33.630 10.753 92.721 1.00 6.19 413 ASN A O 1
ATOM 3113 N N . ASP A 1 383 ? 32.054 9.216 92.496 1.00 5.34 414 ASP A N 1
ATOM 3114 C CA . ASP A 1 383 ? 32.805 8.073 93.046 1.00 6.79 414 ASP A CA 1
ATOM 3115 C C . ASP A 1 383 ? 33.365 8.187 94.464 1.00 5.34 414 ASP A C 1
ATOM 3116 O O . ASP A 1 383 ? 34.499 7.828 94.748 1.00 8.87 414 ASP A O 1
ATOM 3121 N N . GLN A 1 384 ? 32.529 8.704 95.352 1.00 5.04 415 GLN A N 1
ATOM 3122 C CA . GLN A 1 384 ? 32.811 8.742 96.767 1.00 7.09 415 GLN A CA 1
ATOM 3123 C C . GLN A 1 384 ? 32.757 7.278 97.275 1.00 8.97 415 GLN A C 1
ATOM 3124 O O . GLN A 1 384 ? 32.152 6.423 96.659 1.00 7.07 415 GLN A O 1
ATOM 3130 N N . ALA A 1 385 ? 33.321 7.043 98.423 1.00 7.40 416 ALA A N 1
ATOM 3131 C CA . ALA A 1 385 ? 33.306 5.716 99.065 1.00 6.23 416 ALA A CA 1
ATOM 3132 C C . ALA A 1 385 ? 33.658 5.827 100.534 1.00 12.37 416 ALA A C 1
ATOM 3133 O O . ALA A 1 385 ? 34.561 6.564 100.906 1.00 11.92 416 ALA A O 1
ATOM 3135 N N . TRP A 1 386 ? 32.850 5.197 101.369 1.00 8.90 417 TRP A N 1
ATOM 3136 C CA . TRP A 1 386 ? 33.124 5.133 102.817 1.00 7.57 417 TRP A CA 1
ATOM 3137 C C . TRP A 1 386 ? 32.485 3.938 103.449 1.00 7.75 417 TRP A C 1
ATOM 3138 O O . TRP A 1 386 ? 31.602 3.311 102.867 1.00 9.12 417 TRP A O 1
ATOM 3149 N N . THR A 1 387 ? 32.944 3.641 104.664 1.00 8.86 418 THR A N 1
ATOM 3150 C CA . THR A 1 387 ? 32.471 2.548 105.460 1.00 8.38 418 THR A CA 1
ATOM 3151 C C . THR A 1 387 ? 31.848 3.138 106.733 1.00 9.39 418 THR A C 1
ATOM 3152 O O . THR A 1 387 ? 32.492 3.917 107.447 1.00 11.29 418 THR A O 1
ATOM 3156 N N . ASN A 1 388 ? 30.571 2.838 106.961 1.00 8.16 419 ASN A N 1
ATOM 3157 C CA . ASN A 1 388 ? 29.870 3.261 108.180 1.00 7.99 419 ASN A CA 1
ATOM 3158 C C . ASN A 1 388 ? 30.385 2.505 109.418 1.00 13.46 419 ASN A C 1
ATOM 3159 O O . ASN A 1 388 ? 31.091 1.452 109.321 1.00 9.99 419 ASN A O 1
ATOM 3164 N N . ALA A 1 389 ? 30.024 3.054 110.587 1.00 12.01 420 ALA A N 1
ATOM 3165 C CA . ALA A 1 389 ? 30.297 2.412 111.873 1.00 11.75 420 ALA A CA 1
ATOM 3166 C C . ALA A 1 389 ? 29.423 1.130 111.872 1.00 14.46 420 ALA A C 1
ATOM 3167 O O . ALA A 1 389 ? 28.285 1.164 111.311 1.00 11.84 420 ALA A O 1
ATOM 3169 N N . PRO A 1 390 ? 29.929 0.011 112.425 1.00 11.31 421 PRO A N 1
ATOM 3170 C CA . PRO A 1 390 ? 29.148 -1.211 112.475 1.00 11.50 421 PRO A CA 1
ATOM 3171 C C . PRO A 1 390 ? 27.806 -1.090 113.268 1.00 12.38 421 PRO A C 1
ATOM 3172 O O . PRO A 1 390 ? 27.688 -0.254 114.151 1.00 14.12 421 PRO A O 1
ATOM 3176 N N . VAL A 1 391 ? 26.795 -1.808 112.791 1.00 14.39 422 VAL A N 1
ATOM 3177 C CA . VAL A 1 391 ? 25.480 -1.932 113.442 1.00 13.20 422 VAL A CA 1
ATOM 3178 C C . VAL A 1 391 ? 25.306 -3.416 113.754 1.00 13.10 422 VAL A C 1
ATOM 3179 O O . VAL A 1 391 ? 25.842 -4.259 113.054 1.00 12.07 422 VAL A O 1
ATOM 3183 N N . ASN A 1 392 ? 24.505 -3.723 114.761 1.00 13.07 423 ASN A N 1
ATOM 3184 C CA . ASN A 1 392 ? 24.265 -5.094 115.172 1.00 17.43 423 ASN A CA 1
ATOM 3185 C C . ASN A 1 392 ? 23.456 -5.840 114.116 1.00 14.88 423 ASN A C 1
ATOM 3186 O O . ASN A 1 392 ? 22.504 -5.298 113.534 1.00 17.79 423 ASN A O 1
ATOM 3191 N N . TYR A 1 393 ? 23.875 -7.067 113.841 1.00 14.73 424 TYR A N 1
ATOM 3192 C CA . TYR A 1 393 ? 23.225 -7.907 112.887 1.00 14.19 424 TYR A CA 1
ATOM 3193 C C . TYR A 1 393 ? 21.931 -8.431 113.483 1.00 13.10 424 TYR A C 1
ATOM 3194 O O . TYR A 1 393 ? 21.882 -8.829 114.657 1.00 14.26 424 TYR A O 1
ATOM 3203 N N . LYS A 1 394 ? 20.896 -8.376 112.680 1.00 14.59 425 LYS A N 1
ATOM 3204 C CA . LYS A 1 394 ? 19.633 -9.053 112.959 1.00 15.22 425 LYS A CA 1
ATOM 3205 C C . LYS A 1 394 ? 19.075 -9.538 111.608 1.00 13.39 425 LYS A C 1
ATOM 3206 O O . LYS A 1 394 ? 19.476 -9.025 110.514 1.00 15.70 425 LYS A O 1
ATOM 3212 N N . ALA A 1 395 ? 18.143 -10.485 111.669 1.00 16.24 426 ALA A N 1
ATOM 3213 C CA . ALA A 1 395 ? 17.546 -11.064 110.455 1.00 23.19 426 ALA A CA 1
ATOM 3214 C C . ALA A 1 395 ? 16.769 -10.040 109.601 1.00 23.75 426 ALA A C 1
ATOM 3215 O O . ALA A 1 395 ? 16.660 -10.257 108.440 1.00 30.38 426 ALA A O 1
ATOM 3217 N N . ASN A 1 396 ? 16.269 -8.935 110.207 1.00 17.69 427 ASN A N 1
ATOM 3218 C CA . ASN A 1 396 ? 15.517 -7.864 109.513 1.00 17.78 427 ASN A CA 1
ATOM 3219 C C . ASN A 1 396 ? 16.206 -6.461 109.782 1.00 22.57 427 ASN A C 1
ATOM 3220 O O . ASN A 1 396 ? 15.543 -5.462 110.118 1.00 28.05 427 ASN A O 1
ATOM 3225 N N . VAL A 1 397 ? 17.518 -6.409 109.524 1.00 15.33 428 VAL A N 1
ATOM 3226 C CA . VAL A 1 397 ? 18.351 -5.205 109.797 1.00 14.94 428 VAL A CA 1
ATOM 3227 C C . VAL A 1 397 ? 17.989 -3.953 108.935 1.00 13.80 428 VAL A C 1
ATOM 3228 O O . VAL A 1 397 ? 17.861 -4.044 107.755 1.00 11.06 428 VAL A O 1
ATOM 3232 N N . SER A 1 398 ? 17.796 -2.812 109.601 1.00 14.19 429 SER A N 1
ATOM 3233 C CA . SER A 1 398 ? 17.455 -1.534 108.988 1.00 15.00 429 SER A CA 1
ATOM 3234 C C . SER A 1 398 ? 18.455 -0.449 109.407 1.00 12.63 429 SER A C 1
ATOM 3235 O O . SER A 1 398 ? 18.785 -0.363 110.588 1.00 16.80 429 SER A O 1
ATOM 3238 N N . ILE A 1 399 ? 19.009 0.294 108.428 1.00 9.23 430 ILE A N 1
ATOM 3239 C CA . ILE A 1 399 ? 19.872 1.467 108.693 1.00 9.90 430 ILE A CA 1
ATOM 3240 C C . ILE A 1 399 ? 19.233 2.700 108.065 1.00 11.15 430 ILE A C 1
ATOM 3241 O O . ILE A 1 399 ? 18.549 2.570 107.074 1.00 10.40 430 ILE A O 1
ATOM 3246 N N . PRO A 1 400 ? 19.444 3.889 108.625 1.00 9.94 431 PRO A N 1
ATOM 3247 C CA . PRO A 1 400 ? 18.987 5.103 107.971 1.00 9.63 431 PRO A CA 1
ATOM 3248 C C . PRO A 1 400 ? 19.932 5.472 106.823 1.00 9.65 431 PRO A C 1
ATOM 3249 O O . PRO A 1 400 ? 21.157 5.318 106.943 1.00 11.31 431 PRO A O 1
ATOM 3253 N N . ASN A 1 401 ? 19.350 5.817 105.680 1.00 10.14 432 ASN A N 1
ATOM 3254 C CA . ASN A 1 401 ? 20.093 6.374 104.554 1.00 8.29 432 ASN A CA 1
ATOM 3255 C C . ASN A 1 401 ? 20.677 7.731 105.044 1.00 11.04 432 ASN A C 1
ATOM 3256 O O . ASN A 1 401 ? 19.975 8.502 105.727 1.00 13.46 432 ASN A O 1
ATOM 3261 N N . THR A 1 402 ? 21.962 7.968 104.769 1.00 7.97 433 THR A N 1
ATOM 3262 C CA . THR A 1 402 ? 22.656 9.212 105.179 1.00 5.69 433 THR A CA 1
ATOM 3263 C C . THR A 1 402 ? 23.127 10.087 104.015 1.00 7.36 433 THR A C 1
ATOM 3264 O O . THR A 1 402 ? 23.681 11.164 104.254 1.00 10.32 433 THR A O 1
ATOM 3268 N N . VAL A 1 403 ? 22.853 9.674 102.761 1.00 6.51 434 VAL A N 1
ATOM 3269 C CA . VAL A 1 403 ? 23.342 10.392 101.579 1.00 7.03 434 VAL A CA 1
ATOM 3270 C C . VAL A 1 403 ? 22.404 11.563 101.358 1.00 8.72 434 VAL A C 1
ATOM 3271 O O . VAL A 1 403 ? 21.265 11.356 101.076 1.00 7.89 434 VAL A O 1
ATOM 3275 N N . LYS A 1 404 ? 22.944 12.771 101.418 1.00 7.25 435 LYS A N 1
ATOM 3276 C CA . LYS A 1 404 ? 22.174 14.004 101.345 1.00 5.81 435 LYS A CA 1
ATOM 3277 C C . LYS A 1 404 ? 22.604 14.937 100.237 1.00 6.74 435 LYS A C 1
ATOM 3278 O O . LYS A 1 404 ? 23.772 15.250 100.092 1.00 8.58 435 LYS A O 1
ATOM 3284 N N . ASN A 1 405 ? 21.651 15.279 99.380 1.00 6.80 436 ASN A N 1
ATOM 3285 C CA . ASN A 1 405 ? 21.853 16.270 98.307 1.00 5.03 436 ASN A CA 1
ATOM 3286 C C . ASN A 1 405 ? 22.013 17.701 98.873 1.00 5.99 436 ASN A C 1
ATOM 3287 O O . ASN A 1 405 ? 21.785 17.969 100.055 1.00 6.43 436 ASN A O 1
ATOM 3292 N N . VAL A 1 406 ? 22.427 18.621 98.005 1.00 9.11 437 VAL A N 1
ATOM 3293 C CA . VAL A 1 406 ? 22.645 20.020 98.322 1.00 8.07 437 VAL A CA 1
ATOM 3294 C C . VAL A 1 406 ? 21.375 20.732 98.934 1.00 7.64 437 VAL A C 1
ATOM 3295 O O . VAL A 1 406 ? 21.483 21.652 99.716 1.00 10.19 437 VAL A O 1
ATOM 3299 N N . THR A 1 407 ? 20.199 20.235 98.549 1.00 6.93 438 THR A N 1
ATOM 3300 C CA . THR A 1 407 ? 18.909 20.695 99.050 1.00 6.96 438 THR A CA 1
ATOM 3301 C C . THR A 1 407 ? 18.543 20.246 100.486 1.00 10.00 438 THR A C 1
ATOM 3302 O O . THR A 1 407 ? 17.544 20.722 101.037 1.00 11.51 438 THR A O 1
ATOM 3306 N N . GLY A 1 408 ? 19.268 19.250 101.012 1.00 8.03 439 GLY A N 1
ATOM 3307 C CA . GLY A 1 408 ? 18.985 18.639 102.304 1.00 9.67 439 GLY A CA 1
ATOM 3308 C C . GLY A 1 408 ? 18.167 17.338 102.174 1.00 9.27 439 GLY A C 1
ATOM 3309 O O . GLY A 1 408 ? 17.957 16.665 103.155 1.00 8.80 439 GLY A O 1
ATOM 3310 N N . ALA A 1 409 ? 17.670 17.020 100.971 1.00 7.80 440 ALA A N 1
ATOM 3311 C CA . ALA A 1 409 ? 16.896 15.820 100.732 1.00 5.66 440 ALA A CA 1
ATOM 3312 C C . ALA A 1 409 ? 17.800 14.613 100.623 1.00 7.14 440 ALA A C 1
ATOM 3313 O O . ALA A 1 409 ? 18.878 14.695 100.090 1.00 7.60 440 ALA A O 1
ATOM 3315 N N . LEU A 1 410 ? 17.343 13.482 101.142 1.00 7.78 441 LEU A N 1
ATOM 3316 C CA . LEU A 1 410 ? 18.074 12.235 101.025 1.00 7.73 441 LEU A CA 1
ATOM 3317 C C . LEU A 1 410 ? 18.001 11.764 99.552 1.00 10.75 441 LEU A C 1
ATOM 3318 O O . LEU A 1 410 ? 16.977 11.931 98.889 1.00 12.04 441 LEU A O 1
ATOM 3323 N N . ILE A 1 411 ? 19.097 11.195 99.078 1.00 8.95 442 ILE A N 1
ATOM 3324 C CA . ILE A 1 411 ? 19.236 10.672 97.727 1.00 7.34 442 ILE A CA 1
ATOM 3325 C C . ILE A 1 411 ? 18.977 9.177 97.868 1.00 6.36 442 ILE A C 1
ATOM 3326 O O . ILE A 1 411 ? 19.659 8.481 98.638 1.00 8.36 442 ILE A O 1
ATOM 3331 N N . ALA A 1 412 ? 17.977 8.682 97.157 1.00 8.96 443 ALA A N 1
ATOM 3332 C CA . ALA A 1 412 ? 17.628 7.260 97.184 1.00 9.23 443 ALA A CA 1
ATOM 3333 C C . ALA A 1 412 ? 18.742 6.395 96.630 1.00 8.72 443 ALA A C 1
ATOM 3334 O O . ALA A 1 412 ? 19.376 6.802 95.662 1.00 10.13 443 ALA A O 1
ATOM 3336 N N . PRO A 1 413 ? 19.013 5.219 97.226 1.00 8.22 444 PRO A N 1
ATOM 3337 C CA . PRO A 1 413 ? 20.023 4.336 96.655 1.00 11.09 444 PRO A CA 1
ATOM 3338 C C . PRO A 1 413 ? 19.728 3.933 95.181 1.00 6.20 444 PRO A C 1
ATOM 3339 O O . PRO A 1 413 ? 18.558 3.790 94.806 1.00 10.63 444 PRO A O 1
ATOM 3343 N N . ALA A 1 414 ? 20.778 3.914 94.355 1.00 7.44 445 ALA A N 1
ATOM 3344 C CA . ALA A 1 414 ? 20.704 3.450 92.961 1.00 9.24 445 ALA A CA 1
ATOM 3345 C C . ALA A 1 414 ? 20.616 1.909 92.962 1.00 11.35 445 ALA A C 1
ATOM 3346 O O . ALA A 1 414 ? 19.868 1.313 92.180 1.00 11.96 445 ALA A O 1
ATOM 3348 N N . THR A 1 415 ? 21.480 1.285 93.778 1.00 9.14 446 THR A N 1
ATOM 3349 C CA . THR A 1 415 ? 21.509 -0.176 93.983 1.00 9.38 446 THR A CA 1
ATOM 3350 C C . THR A 1 415 ? 21.703 -0.502 95.458 1.00 8.72 446 THR A C 1
ATOM 3351 O O . THR A 1 415 ? 22.206 0.310 96.221 1.00 8.46 446 THR A O 1
ATOM 3355 N N . ILE A 1 416 ? 21.200 -1.663 95.862 1.00 9.16 447 ILE A N 1
ATOM 3356 C CA . ILE A 1 416 ? 21.311 -2.153 97.250 1.00 7.96 447 ILE A CA 1
ATOM 3357 C C . ILE A 1 416 ? 21.706 -3.633 97.166 1.00 6.24 447 ILE A C 1
ATOM 3358 O O . ILE A 1 416 ? 21.052 -4.427 96.474 1.00 8.31 447 ILE A O 1
ATOM 3363 N N . SER A 1 417 ? 22.768 -4.000 97.872 1.00 7.78 448 SER A N 1
ATOM 3364 C CA . SER A 1 417 ? 23.264 -5.371 97.906 1.00 8.12 448 SER A CA 1
ATOM 3365 C C . SER A 1 417 ? 22.324 -6.320 98.662 1.00 8.29 448 SER A C 1
ATOM 3366 O O . SER A 1 417 ? 21.424 -5.891 99.331 1.00 8.00 448 SER A O 1
ATOM 3369 N N . ASP A 1 418 ? 22.557 -7.617 98.503 1.00 7.62 449 ASP A N 1
ATOM 3370 C CA . ASP A 1 418 ? 21.882 -8.676 99.261 1.00 8.63 449 ASP A CA 1
ATOM 3371 C C . ASP A 1 418 ? 20.329 -8.597 99.298 1.00 5.08 449 ASP A C 1
ATOM 3372 O O . ASP A 1 418 ? 19.682 -8.905 100.309 1.00 10.11 449 ASP A O 1
ATOM 3377 N N . GLY A 1 419 ? 19.757 -8.151 98.182 1.00 7.63 450 GLY A N 1
ATOM 3378 C CA . GLY A 1 419 ? 18.311 -8.032 98.012 1.00 8.81 450 GLY A CA 1
ATOM 3379 C C . GLY A 1 419 ? 17.591 -6.992 98.850 1.00 9.35 450 GLY A C 1
ATOM 3380 O O . GLY A 1 419 ? 16.383 -7.086 99.015 1.00 10.35 450 GLY A O 1
ATOM 3381 N N . GLY A 1 420 ? 18.328 -6.011 99.378 1.00 9.00 451 GLY A N 1
ATOM 3382 C CA . GLY A 1 420 ? 17.781 -4.975 100.219 1.00 9.36 451 GLY A CA 1
ATOM 3383 C C . GLY A 1 420 ? 16.858 -4.037 99.462 1.00 7.59 451 GLY A C 1
ATOM 3384 O O . GLY A 1 420 ? 16.878 -3.967 98.209 1.00 10.46 451 GLY A O 1
ATOM 3385 N N . SER A 1 421 ? 16.028 -3.340 100.222 1.00 8.65 452 SER A N 1
ATOM 3386 C CA . SER A 1 421 ? 15.038 -2.393 99.699 1.00 9.94 452 SER A CA 1
ATOM 3387 C C . SER A 1 421 ? 15.088 -1.058 100.396 1.00 10.08 452 SER A C 1
ATOM 3388 O O . SER A 1 421 ? 15.661 -0.927 101.432 1.00 10.59 452 SER A O 1
ATOM 3391 N N . TYR A 1 422 ? 14.421 -0.076 99.815 1.00 9.30 453 TYR A N 1
ATOM 3392 C CA . TYR A 1 422 ? 14.390 1.301 100.335 1.00 9.11 453 TYR A CA 1
ATOM 3393 C C . TYR A 1 422 ? 12.965 1.834 100.500 1.00 13.54 453 TYR A C 1
ATOM 3394 O O . TYR A 1 422 ? 12.134 1.682 99.608 1.00 13.98 453 TYR A O 1
ATOM 3403 N N . THR A 1 423 ? 12.668 2.295 101.706 1.00 10.51 454 THR A N 1
ATOM 3404 C CA . THR A 1 423 ? 11.435 2.999 102.022 1.00 12.60 454 THR A CA 1
ATOM 3405 C C . THR A 1 423 ? 11.940 4.158 102.853 1.00 10.48 454 THR A C 1
ATOM 3406 O O . THR A 1 423 ? 12.275 3.969 104.002 1.00 11.09 454 THR A O 1
ATOM 3410 N N . GLU A 1 424 ? 12.061 5.326 102.223 1.00 12.47 455 GLU A N 1
ATOM 3411 C CA . GLU A 1 424 ? 12.600 6.556 102.827 1.00 11.51 455 GLU A CA 1
ATOM 3412 C C . GLU A 1 424 ? 12.151 6.762 104.285 1.00 13.87 455 GLU A C 1
ATOM 3413 O O . GLU A 1 424 ? 10.962 6.685 104.526 1.00 15.15 455 GLU A O 1
ATOM 3419 N N . PRO A 1 425 ? 13.070 7.034 105.241 1.00 13.78 456 PRO A N 1
ATOM 3420 C CA . PRO A 1 425 ? 14.533 7.201 105.048 1.00 13.92 456 PRO A CA 1
ATOM 3421 C C . PRO A 1 425 ? 15.390 5.935 105.291 1.00 13.78 456 PRO A C 1
ATOM 3422 O O . PRO A 1 425 ? 16.556 6.083 105.350 1.00 12.70 456 PRO A O 1
ATOM 3426 N N . ASP A 1 426 ? 14.800 4.741 105.409 1.00 10.07 457 ASP A N 1
ATOM 3427 C CA . ASP A 1 426 ? 15.512 3.511 105.754 1.00 8.44 457 ASP A CA 1
ATOM 3428 C C . ASP A 1 426 ? 15.752 2.462 104.665 1.00 10.62 457 ASP A C 1
ATOM 3429 O O . ASP A 1 426 ? 14.891 2.179 103.869 1.00 9.41 457 ASP A O 1
ATOM 3434 N N . ILE A 1 427 ? 16.952 1.884 104.690 1.00 8.85 458 ILE A N 1
ATOM 3435 C CA . ILE A 1 427 ? 17.363 0.783 103.841 1.00 7.88 458 ILE A CA 1
ATOM 3436 C C . ILE A 1 427 ? 17.230 -0.466 104.739 1.00 9.89 458 ILE A C 1
ATOM 3437 O O . ILE A 1 427 ? 17.802 -0.493 105.795 1.00 11.48 458 ILE A O 1
ATOM 3442 N N . THR A 1 428 ? 16.471 -1.483 104.297 1.00 9.71 459 THR A N 1
ATOM 3443 C CA . THR A 1 428 ? 16.232 -2.704 105.025 1.00 9.78 459 THR A CA 1
ATOM 3444 C C . THR A 1 428 ? 16.690 -3.939 104.232 1.00 10.99 459 THR A C 1
ATOM 3445 O O . THR A 1 428 ? 16.444 -4.043 103.061 1.00 10.59 459 THR A O 1
ATOM 3449 N N . TRP A 1 429 ? 17.359 -4.837 104.916 1.00 9.85 460 TRP A N 1
ATOM 3450 C CA . TRP A 1 429 ? 17.756 -6.136 104.413 1.00 9.73 460 TRP A CA 1
ATOM 3451 C C . TRP A 1 429 ? 17.054 -7.224 105.287 1.00 12.27 460 TRP A C 1
ATOM 3452 O O . TRP A 1 429 ? 16.847 -7.028 106.503 1.00 12.36 460 TRP A O 1
ATOM 3463 N N . ASN A 1 430 ? 16.561 -8.271 104.630 1.00 12.78 461 ASN A N 1
ATOM 3464 C CA . ASN A 1 430 ? 16.012 -9.485 105.290 1.00 13.43 461 ASN A CA 1
ATOM 3465 C C . ASN A 1 430 ? 16.950 -10.571 104.782 1.00 14.37 461 ASN A C 1
ATOM 3466 O O . ASN A 1 430 ? 16.809 -11.056 103.657 1.00 17.28 461 ASN A O 1
ATOM 3471 N N . LEU A 1 431 ? 17.943 -10.891 105.606 1.00 11.81 462 LEU A N 1
ATOM 3472 C CA . LEU A 1 431 ? 19.014 -11.807 105.255 1.00 14.76 462 LEU A CA 1
ATOM 3473 C C . LEU A 1 431 ? 18.710 -13.293 105.611 1.00 22.75 462 LEU A C 1
ATOM 3474 O O . LEU A 1 431 ? 18.203 -13.553 106.715 1.00 17.80 462 LEU A O 1
ATOM 3479 N N . PRO A 1 432 ? 19.019 -14.257 104.690 1.00 21.64 463 PRO A N 1
ATOM 3480 C CA . PRO A 1 432 ? 18.792 -15.701 104.968 1.00 23.45 463 PRO A CA 1
ATOM 3481 C C . PRO A 1 432 ? 19.740 -16.249 106.084 1.00 21.95 463 PRO A C 1
ATOM 3482 O O . PRO A 1 432 ? 19.408 -17.258 106.707 1.00 25.73 463 PRO A O 1
ATOM 3486 N N . SER A 1 433 ? 20.922 -15.632 106.239 1.00 18.70 464 SER A N 1
ATOM 3487 C CA . SER A 1 433 ? 21.899 -15.948 107.307 1.00 12.70 464 SER A CA 1
ATOM 3488 C C . SER A 1 433 ? 22.774 -14.686 107.652 1.00 11.34 464 SER A C 1
ATOM 3489 O O . SER A 1 433 ? 22.720 -13.666 106.936 1.00 12.37 464 SER A O 1
ATOM 3492 N N . TYR A 1 434 ? 23.652 -14.826 108.654 1.00 10.23 465 TYR A N 1
ATOM 3493 C CA . TYR A 1 434 ? 24.556 -13.747 109.070 1.00 10.88 465 TYR A CA 1
ATOM 3494 C C . TYR A 1 434 ? 25.568 -13.520 107.947 1.00 8.54 465 TYR A C 1
ATOM 3495 O O . TYR A 1 434 ? 26.037 -14.481 107.309 1.00 11.49 465 TYR A O 1
ATOM 3504 N N . THR A 1 435 ? 25.803 -12.255 107.658 1.00 9.41 466 THR A N 1
ATOM 3505 C CA . THR A 1 435 ? 26.816 -11.830 106.724 1.00 9.49 466 THR A CA 1
ATOM 3506 C C . THR A 1 435 ? 27.612 -10.657 107.360 1.00 13.29 466 THR A C 1
ATOM 3507 O O . THR A 1 435 ? 27.025 -9.814 108.076 1.00 13.27 466 THR A O 1
ATOM 3511 N N A ASN A 1 436 ? 28.907 -10.585 107.036 0.70 12.71 467 ASN A N 1
ATOM 3512 N N B ASN A 1 436 ? 28.912 -10.609 107.033 0.30 14.06 467 ASN A N 1
ATOM 3513 C CA A ASN A 1 436 ? 29.849 -9.583 107.593 0.70 15.72 467 ASN A CA 1
ATOM 3514 C CA B ASN A 1 436 ? 29.880 -9.623 107.569 0.30 15.97 467 ASN A CA 1
ATOM 3515 C C A ASN A 1 436 ? 29.541 -8.142 107.208 0.70 10.24 467 ASN A C 1
ATOM 3516 C C B ASN A 1 436 ? 29.595 -8.166 107.190 0.30 13.52 467 ASN A C 1
ATOM 3517 O O A ASN A 1 436 ? 29.885 -7.235 107.935 0.70 5.89 467 ASN A O 1
ATOM 3518 O O B ASN A 1 436 ? 30.027 -7.274 107.893 0.30 14.00 467 ASN A O 1
ATOM 3527 N N . GLU A 1 437 ? 28.965 -7.954 106.030 1.00 10.51 468 GLU A N 1
ATOM 3528 C CA . GLU A 1 437 ? 28.585 -6.627 105.554 1.00 13.24 468 GLU A CA 1
ATOM 3529 C C . GLU A 1 437 ? 27.572 -6.661 104.449 1.00 12.59 468 GLU A C 1
ATOM 3530 O O . GLU A 1 437 ? 27.347 -7.691 103.813 1.00 9.41 468 GLU A O 1
ATOM 3536 N N . VAL A 1 438 ? 26.923 -5.525 104.293 1.00 8.88 469 VAL A N 1
ATOM 3537 C CA . VAL A 1 438 ? 26.012 -5.219 103.207 1.00 8.94 469 VAL A CA 1
ATOM 3538 C C . VAL A 1 438 ? 26.479 -3.866 102.645 1.00 8.42 469 VAL A C 1
ATOM 3539 O O . VAL A 1 438 ? 27.352 -3.238 103.191 1.00 8.95 469 VAL A O 1
ATOM 3543 N N . SER A 1 439 ? 25.892 -3.441 101.572 1.00 8.78 470 SER A N 1
ATOM 3544 C CA . SER A 1 439 ? 26.283 -2.182 100.903 1.00 9.60 470 SER A CA 1
ATOM 3545 C C . SER A 1 439 ? 25.216 -1.635 99.981 1.00 7.31 470 SER A C 1
ATOM 3546 O O . SER A 1 439 ? 24.231 -2.253 99.736 1.00 8.52 470 SER A O 1
ATOM 3549 N N . TYR A 1 440 ? 25.392 -0.396 99.596 1.00 8.02 471 TYR A N 1
ATOM 3550 C CA . TYR A 1 440 ? 24.527 0.257 98.630 1.00 6.84 471 TYR A CA 1
ATOM 3551 C C . TYR A 1 440 ? 25.286 1.329 97.874 1.00 9.99 471 TYR A C 1
ATOM 3552 O O . TYR A 1 440 ? 26.345 1.704 98.255 1.00 8.21 471 TYR A O 1
ATOM 3561 N N . THR A 1 441 ? 24.790 1.695 96.718 1.00 8.45 472 THR A N 1
ATOM 3562 C CA . THR A 1 441 ? 25.360 2.759 95.927 1.00 8.96 472 THR A CA 1
ATOM 3563 C C . THR A 1 441 ? 24.309 3.841 95.729 1.00 6.69 472 THR A C 1
ATOM 3564 O O . THR A 1 441 ? 23.142 3.639 96.022 1.00 8.16 472 THR A O 1
ATOM 3568 N N . PHE A 1 442 ? 24.789 4.998 95.296 1.00 7.90 473 PHE A N 1
ATOM 3569 C CA . PHE A 1 442 ? 23.963 6.140 94.890 1.00 8.53 473 PHE A CA 1
ATOM 3570 C C . PHE A 1 442 ? 24.582 6.806 93.655 1.00 8.06 473 PHE A C 1
ATOM 3571 O O . PHE A 1 442 ? 25.764 6.683 93.403 1.00 7.97 473 PHE A O 1
ATOM 3579 N N . SER A 1 443 ? 23.752 7.450 92.858 1.00 7.87 474 SER A N 1
ATOM 3580 C CA . SER A 1 443 ? 24.194 8.170 91.640 1.00 8.83 474 SER A CA 1
ATOM 3581 C C . SER A 1 443 ? 23.123 9.202 91.341 1.00 8.89 474 SER A C 1
ATOM 3582 O O . SER A 1 443 ? 22.041 8.870 90.802 1.00 10.27 474 SER A O 1
ATOM 3585 N N . GLN A 1 444 ? 23.467 10.458 91.598 1.00 7.55 475 GLN A N 1
ATOM 3586 C CA . GLN A 1 444 ? 22.544 11.576 91.491 1.00 7.28 475 GLN A CA 1
ATOM 3587 C C . GLN A 1 444 ? 23.169 12.797 90.817 1.00 8.04 475 GLN A C 1
ATOM 3588 O O . GLN A 1 444 ? 23.990 13.435 91.420 1.00 8.91 475 GLN A O 1
ATOM 3594 N N . PRO A 1 445 ? 22.763 13.115 89.578 1.00 5.73 476 PRO A N 1
ATOM 3595 C CA . PRO A 1 445 ? 23.199 14.361 88.947 1.00 5.55 476 PRO A CA 1
ATOM 3596 C C . PRO A 1 445 ? 22.777 15.555 89.812 1.00 7.66 476 PRO A C 1
ATOM 3597 O O . PRO A 1 445 ? 21.720 15.528 90.461 1.00 7.64 476 PRO A O 1
ATOM 3601 N N . VAL A 1 446 ? 23.634 16.551 89.861 1.00 4.46 477 VAL A N 1
ATOM 3602 C CA . VAL A 1 446 ? 23.427 17.722 90.614 1.00 4.49 477 VAL A CA 1
ATOM 3603 C C . VAL A 1 446 ? 24.194 18.915 90.040 1.00 7.49 477 VAL A C 1
ATOM 3604 O O . VAL A 1 446 ? 25.272 18.762 89.547 1.00 6.57 477 VAL A O 1
ATOM 3608 N N . THR A 1 447 ? 23.600 20.096 90.171 1.00 7.42 478 THR A N 1
ATOM 3609 C CA . THR A 1 447 ? 24.163 21.365 89.780 1.00 8.79 478 THR A CA 1
ATOM 3610 C C . THR A 1 447 ? 24.160 22.310 90.974 1.00 5.96 478 THR A C 1
ATOM 3611 O O . THR A 1 447 ? 23.165 22.402 91.689 1.00 8.13 478 THR A O 1
ATOM 3615 N N . ILE A 1 448 ? 25.306 22.955 91.214 1.00 6.56 479 ILE A N 1
ATOM 3616 C CA . ILE A 1 448 ? 25.462 24.021 92.212 1.00 8.08 479 ILE A CA 1
ATOM 3617 C C . ILE A 1 448 ? 25.960 25.215 91.384 1.00 7.75 479 ILE A C 1
ATOM 3618 O O . ILE A 1 448 ? 27.027 25.149 90.818 1.00 8.38 479 ILE A O 1
ATOM 3623 N N . GLY A 1 449 ? 25.211 26.333 91.410 1.00 7.70 480 GLY A N 1
ATOM 3624 C CA . GLY A 1 449 ? 25.468 27.500 90.575 1.00 6.89 480 GLY A CA 1
ATOM 3625 C C . GLY A 1 449 ? 25.240 27.072 89.112 1.00 7.99 480 GLY A C 1
ATOM 3626 O O . GLY A 1 449 ? 24.140 26.798 88.715 1.00 8.35 480 GLY A O 1
ATOM 3627 N N . LYS A 1 450 ? 26.322 27.001 88.344 1.00 6.82 481 LYS A N 1
ATOM 3628 C CA . LYS A 1 450 ? 26.326 26.544 86.944 1.00 7.87 481 LYS A CA 1
ATOM 3629 C C . LYS A 1 450 ? 27.208 25.261 86.747 1.00 8.53 481 LYS A C 1
ATOM 3630 O O . LYS A 1 450 ? 27.410 24.835 85.605 1.00 13.16 481 LYS A O 1
ATOM 3636 N N . GLY A 1 451 ? 27.764 24.711 87.839 1.00 7.49 482 GLY A N 1
ATOM 3637 C CA . GLY A 1 451 ? 28.607 23.533 87.815 1.00 8.28 482 GLY A CA 1
ATOM 3638 C C . GLY A 1 451 ? 27.794 22.291 88.020 1.00 8.06 482 GLY A C 1
ATOM 3639 O O . GLY A 1 451 ? 27.175 22.151 89.041 1.00 8.14 482 GLY A O 1
ATOM 3640 N N . THR A 1 452 ? 27.938 21.354 87.103 1.00 6.36 483 THR A N 1
ATOM 3641 C CA . THR A 1 452 ? 27.201 20.108 87.050 1.00 4.94 483 THR A CA 1
ATOM 3642 C C . THR A 1 452 ? 28.124 18.886 87.172 1.00 8.31 483 THR A C 1
ATOM 3643 O O . THR A 1 452 ? 29.195 18.824 86.591 1.00 7.37 483 THR A O 1
ATOM 3647 N N . THR A 1 453 ? 27.657 17.916 87.944 1.00 7.53 484 THR A N 1
ATOM 3648 C CA . THR A 1 453 ? 28.333 16.654 88.168 1.00 6.38 484 THR A CA 1
ATOM 3649 C C . THR A 1 453 ? 27.369 15.543 88.534 1.00 7.86 484 THR A C 1
ATOM 3650 O O . THR A 1 453 ? 26.185 15.759 88.601 1.00 8.72 484 THR A O 1
ATOM 3654 N N . THR A 1 454 ? 27.891 14.344 88.707 1.00 6.94 485 THR A N 1
ATOM 3655 C CA . THR A 1 454 ? 27.143 13.225 89.256 1.00 6.66 485 THR A CA 1
ATOM 3656 C C . THR A 1 454 ? 27.748 12.971 90.638 1.00 10.20 485 THR A C 1
ATOM 3657 O O . THR A 1 454 ? 28.934 12.743 90.757 1.00 9.52 485 THR A O 1
ATOM 3661 N N . PHE A 1 455 ? 26.942 13.202 91.675 1.00 7.24 486 PHE A N 1
ATOM 3662 C CA . PHE A 1 455 ? 27.293 12.888 93.056 1.00 7.10 486 PHE A CA 1
ATOM 3663 C C . PHE A 1 455 ? 26.960 11.397 93.209 1.00 8.82 486 PHE A C 1
ATOM 3664 O O . PHE A 1 455 ? 25.828 11.022 93.198 1.00 7.02 486 PHE A O 1
ATOM 3672 N N . SER A 1 456 ? 27.986 10.565 93.234 1.00 6.67 487 SER A N 1
ATOM 3673 C CA . SER A 1 456 ? 27.810 9.113 93.329 1.00 7.05 487 SER A CA 1
ATOM 3674 C C . SER A 1 456 ? 28.771 8.511 94.305 1.00 6.79 487 SER A C 1
ATOM 3675 O O . SER A 1 456 ? 29.720 9.148 94.710 1.00 6.86 487 SER A O 1
ATOM 3678 N N . GLY A 1 457 ? 28.494 7.283 94.695 1.00 6.05 488 GLY A N 1
ATOM 3679 C CA . GLY A 1 457 ? 29.331 6.560 95.600 1.00 3.93 488 GLY A CA 1
ATOM 3680 C C . GLY A 1 457 ? 28.876 5.201 96.044 1.00 7.34 488 GLY A C 1
ATOM 3681 O O . GLY A 1 457 ? 27.849 4.742 95.650 1.00 8.10 488 GLY A O 1
ATOM 3682 N N . THR A 1 458 ? 29.724 4.556 96.834 1.00 7.99 489 THR A N 1
ATOM 3683 C CA . THR A 1 458 ? 29.495 3.203 97.387 1.00 8.27 489 THR A CA 1
ATOM 3684 C C . THR A 1 458 ? 29.655 3.289 98.893 1.00 6.94 489 THR A C 1
ATOM 3685 O O . THR A 1 458 ? 30.660 3.717 99.367 1.00 7.06 489 THR A O 1
ATOM 3689 N N . VAL A 1 459 ? 28.659 2.820 99.632 1.00 7.18 490 VAL A N 1
ATOM 3690 C CA . VAL A 1 459 ? 28.618 2.844 101.094 1.00 9.77 490 VAL A CA 1
ATOM 3691 C C . VAL A 1 459 ? 28.656 1.393 101.583 1.00 7.81 490 VAL A C 1
ATOM 3692 O O . VAL A 1 459 ? 27.786 0.625 101.254 1.00 9.01 490 VAL A O 1
ATOM 3696 N N . THR A 1 460 ? 29.671 1.040 102.352 1.00 9.56 491 THR A N 1
ATOM 3697 C CA . THR A 1 460 ? 29.846 -0.305 102.917 1.00 9.48 491 THR A CA 1
ATOM 3698 C C . THR A 1 460 ? 29.388 -0.236 104.368 1.00 7.23 491 THR A C 1
ATOM 3699 O O . THR A 1 460 ? 29.849 0.593 105.109 1.00 10.43 491 THR A O 1
ATOM 3703 N N . GLN A 1 461 ? 28.519 -1.149 104.763 1.00 8.35 492 GLN A N 1
ATOM 3704 C CA . GLN A 1 461 ? 27.940 -1.232 106.097 1.00 9.21 492 GLN A CA 1
ATOM 3705 C C . GLN A 1 461 ? 28.345 -2.540 106.822 1.00 7.85 492 GLN A C 1
ATOM 3706 O O . GLN A 1 461 ? 27.753 -3.601 106.563 1.00 6.87 492 GLN A O 1
ATOM 3712 N N . PRO A 1 462 ? 29.313 -2.496 107.753 1.00 6.72 493 PRO A N 1
ATOM 3713 C CA . PRO A 1 462 ? 29.636 -3.694 108.535 1.00 9.49 493 PRO A CA 1
ATOM 3714 C C . PRO A 1 462 ? 28.446 -4.089 109.498 1.00 8.78 493 PRO A C 1
ATOM 3715 O O . PRO A 1 462 ? 27.769 -3.221 110.004 1.00 8.17 493 PRO A O 1
ATOM 3719 N N . LEU A 1 463 ? 28.257 -5.387 109.700 1.00 8.57 494 LEU A N 1
ATOM 3720 C CA . LEU A 1 463 ? 27.257 -5.987 110.576 1.00 10.28 494 LEU A CA 1
ATOM 3721 C C . LEU A 1 463 ? 28.005 -6.877 111.615 1.00 8.78 494 LEU A C 1
ATOM 3722 O O . LEU A 1 463 ? 28.699 -7.825 111.229 1.00 10.42 494 LEU A O 1
ATOM 3727 N N . LYS A 1 464 ? 27.927 -6.499 112.901 1.00 11.97 495 LYS A N 1
ATOM 3728 C CA . LYS A 1 464 ? 28.582 -7.235 114.018 1.00 18.17 495 LYS A CA 1
ATOM 3729 C C . LYS A 1 464 ? 27.758 -8.452 114.396 1.00 18.28 495 LYS A C 1
ATOM 3730 O O . LYS A 1 464 ? 26.570 -8.335 114.550 1.00 15.91 495 LYS A O 1
ATOM 3736 N N . GLY A 1 465 ? 28.416 -9.604 114.563 1.00 14.12 496 GLY A N 1
ATOM 3737 C CA . GLY A 1 465 ? 27.763 -10.872 114.933 1.00 21.71 496 GLY A CA 1
ATOM 3738 C C . GLY A 1 465 ? 27.122 -10.934 116.322 1.00 26.00 496 GLY A C 1
ATOM 3739 N N . GLY A 1 466 ? 27.577 -10.097 117.252 1.00 30.10 497 GLY A N 1
ATOM 3740 N N . GLY B 2 1 ? 29.871 14.946 85.253 1.00 31.22 -3 GLY B N 1
ATOM 3741 C CA . GLY B 2 1 ? 29.471 16.124 84.392 1.00 31.83 -3 GLY B CA 1
ATOM 3742 C C . GLY B 2 1 ? 30.615 16.619 83.539 1.00 25.85 -3 GLY B C 1
ATOM 3743 O O . GLY B 2 1 ? 31.619 15.883 83.419 1.00 36.61 -3 GLY B O 1
ATOM 3744 N N . PRO B 2 2 ? 30.498 17.830 82.927 1.00 23.67 -2 PRO B N 1
ATOM 3745 C CA . PRO B 2 2 ? 31.568 18.366 82.068 1.00 24.58 -2 PRO B CA 1
ATOM 3746 C C . PRO B 2 2 ? 32.941 18.456 82.683 1.00 17.93 -2 PRO B C 1
ATOM 3747 O O . PRO B 2 2 ? 33.884 18.123 81.953 1.00 23.15 -2 PRO B O 1
ATOM 3751 N N . LEU B 2 3 ? 33.078 18.797 83.998 1.00 13.86 -1 LEU B N 1
ATOM 3752 C CA . LEU B 2 3 ? 34.430 18.895 84.583 1.00 9.91 -1 LEU B CA 1
ATOM 3753 C C . LEU B 2 3 ? 35.087 17.531 84.581 1.00 10.38 -1 LEU B C 1
ATOM 3754 O O . LEU B 2 3 ? 36.195 17.420 84.127 1.00 10.84 -1 LEU B O 1
ATOM 3759 N N . GLY B 2 4 ? 34.381 16.495 85.044 1.00 12.30 0 GLY B N 1
ATOM 3760 C CA . GLY B 2 4 ? 34.931 15.146 85.116 1.00 12.25 0 GLY B CA 1
ATOM 3761 C C . GLY B 2 4 ? 36.244 15.140 85.895 1.00 12.34 0 GLY B C 1
ATOM 3762 O O . GLY B 2 4 ? 36.314 15.719 86.979 1.00 11.03 0 GLY B O 1
ATOM 3763 N N . SER B 2 5 ? 37.278 14.542 85.303 1.00 12.59 1 SER B N 1
ATOM 3764 C CA . SER B 2 5 ? 38.619 14.475 85.895 1.00 11.21 1 SER B CA 1
ATOM 3765 C C . SER B 2 5 ? 39.630 15.511 85.318 1.00 13.12 1 SER B C 1
ATOM 3766 O O . SER B 2 5 ? 40.810 15.400 85.532 1.00 10.09 1 SER B O 1
ATOM 3769 N N . TRP B 2 6 ? 39.130 16.554 84.654 1.00 10.94 2 TRP B N 1
ATOM 3770 C CA . TRP B 2 6 ? 39.980 17.623 84.122 1.00 9.10 2 TRP B CA 1
ATOM 3771 C C . TRP B 2 6 ? 40.587 18.443 85.271 1.00 10.60 2 TRP B C 1
ATOM 3772 O O . TRP B 2 6 ? 39.938 18.708 86.278 1.00 10.19 2 TRP B O 1
ATOM 3783 N N . VAL B 2 7 ? 41.808 18.894 85.034 1.00 10.35 3 VAL B N 1
ATOM 3784 C CA . VAL B 2 7 ? 42.570 19.778 85.938 1.00 11.55 3 VAL B CA 1
ATOM 3785 C C . VAL B 2 7 ? 43.186 20.814 84.986 1.00 12.33 3 VAL B C 1
ATOM 3786 O O . VAL B 2 7 ? 44.109 20.495 84.223 1.00 12.16 3 VAL B O 1
ATOM 3790 N N . ILE B 2 8 ? 42.638 22.026 85.003 1.00 9.55 4 ILE B N 1
ATOM 3791 C CA . ILE B 2 8 ? 43.068 23.111 84.094 1.00 10.15 4 ILE B CA 1
ATOM 3792 C C . ILE B 2 8 ? 43.308 24.385 84.886 1.00 12.89 4 ILE B C 1
ATOM 3793 O O . ILE B 2 8 ? 42.411 24.780 85.614 1.00 10.43 4 ILE B O 1
ATOM 3798 N N . PRO B 2 9 ? 44.533 24.966 84.857 1.00 12.64 5 PRO B N 1
ATOM 3799 C CA . PRO B 2 9 ? 44.743 26.280 85.488 1.00 13.85 5 PRO B CA 1
ATOM 3800 C C . PRO B 2 9 ? 44.184 27.424 84.616 1.00 16.84 5 PRO B C 1
ATOM 3801 O O . PRO B 2 9 ? 44.035 27.204 83.414 1.00 14.32 5 PRO B O 1
ATOM 3805 N N . PRO B 2 10 ? 43.898 28.617 85.189 1.00 16.86 6 PRO B N 1
ATOM 3806 C CA . PRO B 2 10 ? 43.433 29.771 84.388 1.00 18.58 6 PRO B CA 1
ATOM 3807 C C . PRO B 2 10 ? 44.574 30.229 83.430 1.00 13.76 6 PRO B C 1
ATOM 3808 O O . PRO B 2 10 ? 45.752 30.166 83.837 1.00 18.62 6 PRO B O 1
ATOM 3812 N N . ILE B 2 11 ? 44.214 30.583 82.193 1.00 19.61 7 ILE B N 1
ATOM 3813 C CA . ILE B 2 11 ? 45.183 30.956 81.160 1.00 21.14 7 ILE B CA 1
ATOM 3814 C C . ILE B 2 11 ? 45.322 32.482 81.034 1.00 30.29 7 ILE B C 1
ATOM 3815 O O . ILE B 2 11 ? 44.333 33.173 80.810 1.00 31.62 7 ILE B O 1
ATOM 3820 N N . SER B 2 12 ? 46.566 32.970 81.225 1.00 32.65 8 SER B N 1
ATOM 3821 C CA . SER B 2 12 ? 46.941 34.393 81.088 1.00 36.01 8 SER B CA 1
ATOM 3822 C C . SER B 2 12 ? 47.751 34.450 79.777 1.00 32.88 8 SER B C 1
ATOM 3823 O O . SER B 2 12 ? 48.796 33.771 79.674 1.00 32.90 8 SER B O 1
ATOM 3826 N N . CYS B 2 13 ? 47.297 35.277 78.806 1.00 29.16 9 CYS B N 1
ATOM 3827 C CA . CYS B 2 13 ? 47.966 35.426 77.496 1.00 28.41 9 CYS B CA 1
ATOM 3828 C C . CYS B 2 13 ? 48.299 36.895 77.202 1.00 27.50 9 CYS B C 1
ATOM 3829 O O . CYS B 2 13 ? 47.553 37.555 76.463 1.00 23.64 9 CYS B O 1
ATOM 3832 N N . PRO B 2 14 ? 49.389 37.440 77.803 1.00 23.70 10 PRO B N 1
ATOM 3833 C CA . PRO B 2 14 ? 49.803 38.822 77.497 1.00 26.61 10 PRO B CA 1
ATOM 3834 C C . PRO B 2 14 ? 50.197 38.980 76.004 1.00 24.83 10 PRO B C 1
ATOM 3835 O O . PRO B 2 14 ? 50.658 38.020 75.395 1.00 25.97 10 PRO B O 1
ATOM 3839 N N . GLU B 2 15 ? 49.971 40.161 75.455 1.00 27.38 11 GLU B N 1
ATOM 3840 C CA . GLU B 2 15 ? 50.311 40.472 74.057 1.00 25.86 11 GLU B CA 1
ATOM 3841 C C . GLU B 2 15 ? 51.792 40.879 74.007 1.00 25.53 11 GLU B C 1
ATOM 3842 O O . GLU B 2 15 ? 52.369 41.254 75.049 1.00 25.21 11 GLU B O 1
ATOM 3848 N N . ASN B 2 16 ? 52.397 40.769 72.807 1.00 29.29 12 ASN B N 1
ATOM 3849 C CA . ASN B 2 16 ? 53.805 41.176 72.527 1.00 31.10 12 ASN B CA 1
ATOM 3850 C C . ASN B 2 16 ? 54.847 40.471 73.444 1.00 31.30 12 ASN B C 1
ATOM 3851 O O . ASN B 2 16 ? 55.796 41.101 73.933 1.00 32.93 12 ASN B O 1
ATOM 3856 N N . GLU B 2 17 ? 54.664 39.168 73.631 1.00 30.18 13 GLU B N 1
ATOM 3857 C CA . GLU B 2 17 ? 55.539 38.379 74.487 1.00 30.26 13 GLU B CA 1
ATOM 3858 C C . GLU B 2 17 ? 56.954 38.256 73.925 1.00 31.16 13 GLU B C 1
ATOM 3859 O O . GLU B 2 17 ? 57.190 38.477 72.738 1.00 31.00 13 GLU B O 1
ATOM 3865 N N . LYS B 2 18 ? 57.885 37.899 74.802 1.00 28.97 14 LYS B N 1
ATOM 3866 C CA . LYS B 2 18 ? 59.277 37.614 74.429 1.00 32.81 14 LYS B CA 1
ATOM 3867 C C . LYS B 2 18 ? 59.415 36.101 74.180 1.00 27.55 14 LYS B C 1
ATOM 3868 O O . LYS B 2 18 ? 58.835 35.272 74.916 1.00 22.46 14 LYS B O 1
ATOM 3874 N N . GLY B 2 19 ? 60.227 35.753 73.174 1.00 24.45 15 GLY B N 1
ATOM 3875 C CA . GLY B 2 19 ? 60.524 34.363 72.837 1.00 25.73 15 GLY B CA 1
ATOM 3876 C C . GLY B 2 19 ? 61.491 33.691 73.874 1.00 23.65 15 GLY B C 1
ATOM 3877 O O . GLY B 2 19 ? 61.849 34.329 74.853 1.00 21.02 15 GLY B O 1
ATOM 3878 N N . PRO B 2 20 ? 61.977 32.452 73.638 1.00 13.04 16 PRO B N 1
ATOM 3879 C CA . PRO B 2 20 ? 61.679 31.670 72.442 1.00 13.14 16 PRO B CA 1
ATOM 3880 C C . PRO B 2 20 ? 60.256 31.107 72.407 1.00 12.64 16 PRO B C 1
ATOM 3881 O O . PRO B 2 20 ? 59.702 30.724 73.434 1.00 16.91 16 PRO B O 1
ATOM 3885 N N . PHE B 2 21 ? 59.678 31.114 71.207 1.00 8.97 17 PHE B N 1
ATOM 3886 C CA . PHE B 2 21 ? 58.372 30.554 70.929 1.00 9.23 17 PHE B CA 1
ATOM 3887 C C . PHE B 2 21 ? 58.605 29.122 70.366 1.00 8.62 17 PHE B C 1
ATOM 3888 O O . PHE B 2 21 ? 59.653 28.894 69.778 1.00 9.88 17 PHE B O 1
ATOM 3896 N N . PRO B 2 22 ? 57.681 28.151 70.572 1.00 9.13 18 PRO B N 1
ATOM 3897 C CA . PRO B 2 22 ? 56.452 28.310 71.344 1.00 13.36 18 PRO B CA 1
ATOM 3898 C C . PRO B 2 22 ? 56.715 28.454 72.873 1.00 12.76 18 PRO B C 1
ATOM 3899 O O . PRO B 2 22 ? 57.701 27.902 73.377 1.00 14.61 18 PRO B O 1
ATOM 3903 N N A LYS B 2 23 ? 55.886 29.267 73.540 0.50 14.06 19 LYS B N 1
ATOM 3904 N N B LYS B 2 23 ? 55.874 29.255 73.532 0.50 14.22 19 LYS B N 1
ATOM 3905 C CA A LYS B 2 23 ? 55.960 29.527 74.976 0.50 11.80 19 LYS B CA 1
ATOM 3906 C CA B LYS B 2 23 ? 55.927 29.544 74.961 0.50 12.86 19 LYS B CA 1
ATOM 3907 C C A LYS B 2 23 ? 54.816 28.808 75.681 0.50 13.56 19 LYS B C 1
ATOM 3908 C C B LYS B 2 23 ? 54.808 28.781 75.666 0.50 14.08 19 LYS B C 1
ATOM 3909 O O A LYS B 2 23 ? 53.686 28.941 75.279 0.50 14.04 19 LYS B O 1
ATOM 3910 O O B LYS B 2 23 ? 53.684 28.860 75.247 0.50 13.68 19 LYS B O 1
ATOM 3921 N N . ASN B 2 24 ? 55.125 28.116 76.776 1.00 11.90 20 ASN B N 1
ATOM 3922 C CA . ASN B 2 24 ? 54.146 27.380 77.577 1.00 10.86 20 ASN B CA 1
ATOM 3923 C C . ASN B 2 24 ? 53.192 28.395 78.269 1.00 12.51 20 ASN B C 1
ATOM 3924 O O . ASN B 2 24 ? 53.634 29.448 78.733 1.00 13.83 20 ASN B O 1
ATOM 3929 N N . LEU B 2 25 ? 51.911 28.063 78.267 1.00 14.48 21 LEU B N 1
ATOM 3930 C CA . LEU B 2 25 ? 50.851 28.840 78.899 1.00 13.08 21 LEU B CA 1
ATOM 3931 C C . LEU B 2 25 ? 50.554 28.068 80.185 1.00 12.16 21 LEU B C 1
ATOM 3932 O O . LEU B 2 25 ? 50.934 28.517 81.273 1.00 15.10 21 LEU B O 1
ATOM 3937 N N . VAL B 2 26 ? 49.918 26.892 80.051 1.00 11.63 22 VAL B N 1
ATOM 3938 C CA . VAL B 2 26 ? 49.596 26.005 81.176 1.00 12.90 22 VAL B CA 1
ATOM 3939 C C . VAL B 2 26 ? 49.677 24.554 80.768 1.00 13.61 22 VAL B C 1
ATOM 3940 O O . VAL B 2 26 ? 49.524 24.232 79.595 1.00 14.83 22 VAL B O 1
ATOM 3944 N N . GLN B 2 27 ? 49.810 23.679 81.769 1.00 12.53 23 GLN B N 1
ATOM 3945 C CA . GLN B 2 27 ? 49.856 22.273 81.579 1.00 12.74 23 GLN B CA 1
ATOM 3946 C C . GLN B 2 27 ? 48.503 21.703 82.058 1.00 14.27 23 GLN B C 1
ATOM 3947 O O . GLN B 2 27 ? 48.169 21.799 83.255 1.00 18.02 23 GLN B O 1
ATOM 3953 N N A ILE B 2 28 ? 47.718 21.239 81.093 0.50 14.75 24 ILE B N 1
ATOM 3954 N N B ILE B 2 28 ? 47.687 21.249 81.120 0.50 13.85 24 ILE B N 1
ATOM 3955 C CA A ILE B 2 28 ? 46.413 20.599 81.285 0.50 17.70 24 ILE B CA 1
ATOM 3956 C CA B ILE B 2 28 ? 46.414 20.593 81.455 0.50 14.28 24 ILE B CA 1
ATOM 3957 C C A ILE B 2 28 ? 46.628 19.083 81.600 0.50 18.53 24 ILE B C 1
ATOM 3958 C C B ILE B 2 28 ? 46.645 19.098 81.684 0.50 16.90 24 ILE B C 1
ATOM 3959 O O A ILE B 2 28 ? 47.617 18.480 81.158 0.50 16.24 24 ILE B O 1
ATOM 3960 O O B ILE B 2 28 ? 47.652 18.514 81.238 0.50 15.16 24 ILE B O 1
ATOM 3969 N N . LYS B 2 29 ? 45.680 18.497 82.339 1.00 12.18 25 LYS B N 1
ATOM 3970 C CA . LYS B 2 29 ? 45.706 17.085 82.712 1.00 14.78 25 LYS B CA 1
ATOM 3971 C C . LYS B 2 29 ? 44.312 16.524 82.957 1.00 12.56 25 LYS B C 1
ATOM 3972 O O . LYS B 2 29 ? 43.411 17.245 83.261 1.00 13.85 25 LYS B O 1
ATOM 3978 N N . SER B 2 30 ? 44.167 15.236 82.704 1.00 14.77 26 SER B N 1
ATOM 3979 C CA . SER B 2 30 ? 43.009 14.452 83.029 1.00 11.39 26 SER B CA 1
ATOM 3980 C C . SER B 2 30 ? 43.517 13.421 84.043 1.00 12.20 26 SER B C 1
ATOM 3981 O O . SER B 2 30 ? 44.492 12.718 83.765 1.00 13.14 26 SER B O 1
ATOM 3984 N N . ASN B 2 31 ? 42.836 13.298 85.172 1.00 11.46 27 ASN B N 1
ATOM 3985 C CA . ASN B 2 31 ? 43.147 12.304 86.198 1.00 11.99 27 ASN B CA 1
ATOM 3986 C C . ASN B 2 31 ? 42.746 10.887 85.842 1.00 12.40 27 ASN B C 1
ATOM 3987 O O . ASN B 2 31 ? 43.062 9.973 86.568 1.00 16.65 27 ASN B O 1
ATOM 3992 N N . LYS B 2 32 ? 42.102 10.708 84.683 1.00 14.48 28 LYS B N 1
ATOM 3993 C CA . LYS B 2 32 ? 41.872 9.383 84.102 1.00 17.60 28 LYS B CA 1
ATOM 3994 C C . LYS B 2 32 ? 43.294 8.748 83.714 1.00 16.03 28 LYS B C 1
ATOM 3995 O O . LYS B 2 32 ? 43.348 7.605 83.391 1.00 17.17 28 LYS B O 1
ATOM 4001 N N . ASP B 2 33 ? 44.395 9.562 83.692 1.00 16.42 29 ASP B N 1
ATOM 4002 C CA . ASP B 2 33 ? 45.785 9.077 83.456 1.00 18.80 29 ASP B CA 1
ATOM 4003 C C . ASP B 2 33 ? 46.335 8.024 84.484 1.00 24.04 29 ASP B C 1
ATOM 4004 O O . ASP B 2 33 ? 47.337 7.368 84.211 1.00 26.63 29 ASP B O 1
ATOM 4009 N N . LYS B 2 34 ? 45.705 7.944 85.663 1.00 24.75 30 LYS B N 1
ATOM 4010 C CA . LYS B 2 34 ? 46.052 6.938 86.703 1.00 30.45 30 LYS B CA 1
ATOM 4011 C C . LYS B 2 34 ? 45.551 5.493 86.337 1.00 32.74 30 LYS B C 1
ATOM 4012 O O . LYS B 2 34 ? 46.109 4.521 86.842 1.00 35.07 30 LYS B O 1
ATOM 4018 N N . GLU B 2 35 ? 44.482 5.386 85.513 1.00 32.36 31 GLU B N 1
ATOM 4019 C CA . GLU B 2 35 ? 43.958 4.068 84.989 1.00 32.74 31 GLU B CA 1
ATOM 4020 C C . GLU B 2 35 ? 44.450 3.718 83.512 1.00 28.68 31 GLU B C 1
ATOM 4021 O O . GLU B 2 35 ? 44.022 2.708 82.945 1.00 30.07 31 GLU B O 1
ATOM 4027 N N . GLY B 2 36 ? 45.431 4.490 82.986 1.00 26.04 32 GLY B N 1
ATOM 4028 C CA . GLY B 2 36 ? 45.998 4.310 81.622 1.00 26.07 32 GLY B CA 1
ATOM 4029 C C . GLY B 2 36 ? 46.550 5.605 81.004 1.00 23.45 32 GLY B C 1
ATOM 4030 O O . GLY B 2 36 ? 46.209 6.678 81.468 1.00 23.30 32 GLY B O 1
ATOM 4031 N N A LYS B 2 37 ? 47.395 5.488 79.966 0.50 21.22 33 LYS B N 1
ATOM 4032 N N B LYS B 2 37 ? 47.376 5.472 79.951 0.50 21.62 33 LYS B N 1
ATOM 4033 C CA A LYS B 2 37 ? 47.994 6.683 79.299 0.50 19.30 33 LYS B CA 1
ATOM 4034 C CA B LYS B 2 37 ? 47.985 6.639 79.223 0.50 20.01 33 LYS B CA 1
ATOM 4035 C C A LYS B 2 37 ? 46.900 7.543 78.607 0.50 15.43 33 LYS B C 1
ATOM 4036 C C B LYS B 2 37 ? 46.897 7.535 78.576 0.50 17.01 33 LYS B C 1
ATOM 4037 O O A LYS B 2 37 ? 45.936 7.005 78.062 0.50 14.42 33 LYS B O 1
ATOM 4038 O O B LYS B 2 37 ? 45.943 7.014 78.003 0.50 16.41 33 LYS B O 1
ATOM 4049 N N . VAL B 2 38 ? 47.052 8.869 78.717 1.00 14.67 34 VAL B N 1
ATOM 4050 C CA . VAL B 2 38 ? 46.126 9.882 78.152 1.00 13.85 34 VAL B CA 1
ATOM 4051 C C . VAL B 2 38 ? 46.903 10.727 77.129 1.00 14.41 34 VAL B C 1
ATOM 4052 O O . VAL B 2 38 ? 48.014 11.151 77.389 1.00 15.33 34 VAL B O 1
ATOM 4056 N N . PHE B 2 39 ? 46.208 11.080 76.055 1.00 12.50 35 PHE B N 1
ATOM 4057 C CA . PHE B 2 39 ? 46.719 11.841 74.919 1.00 13.22 35 PHE B CA 1
ATOM 4058 C C . PHE B 2 39 ? 45.815 13.079 74.758 1.00 13.84 35 PHE B C 1
ATOM 4059 O O . PHE B 2 39 ? 44.616 12.964 74.610 1.00 16.13 35 PHE B O 1
ATOM 4067 N N . TYR B 2 40 ? 46.432 14.246 74.716 1.00 11.14 36 TYR B N 1
ATOM 4068 C CA . TYR B 2 40 ? 45.779 15.536 74.700 1.00 12.87 36 TYR B CA 1
ATOM 4069 C C . TYR B 2 40 ? 45.806 16.197 73.321 1.00 13.37 36 TYR B C 1
ATOM 4070 O O . TYR B 2 40 ? 46.748 16.031 72.555 1.00 11.43 36 TYR B O 1
ATOM 4079 N N . SER B 2 41 ? 44.722 16.849 72.975 1.00 13.63 37 SER B N 1
ATOM 4080 C CA . SER B 2 41 ? 44.598 17.607 71.715 1.00 11.90 37 SER B CA 1
ATOM 4081 C C . SER B 2 41 ? 43.723 18.834 71.931 1.00 13.58 37 SER B C 1
ATOM 4082 O O . SER B 2 41 ? 43.064 18.963 72.929 1.00 12.96 37 SER B O 1
ATOM 4085 N N . ILE B 2 42 ? 43.817 19.770 71.017 1.00 12.34 38 ILE B N 1
ATOM 4086 C CA . ILE B 2 42 ? 43.016 20.988 71.040 1.00 13.63 38 ILE B CA 1
ATOM 4087 C C . ILE B 2 42 ? 42.410 21.270 69.662 1.00 17.45 38 ILE B C 1
ATOM 4088 O O . ILE B 2 42 ? 43.006 20.956 68.639 1.00 16.91 38 ILE B O 1
ATOM 4093 N N . THR B 2 43 ? 41.182 21.773 69.679 1.00 15.40 39 THR B N 1
ATOM 4094 C CA . THR B 2 43 ? 40.436 22.178 68.495 1.00 11.94 39 THR B CA 1
ATOM 4095 C C . THR B 2 43 ? 39.921 23.638 68.700 1.00 13.88 39 THR B C 1
ATOM 4096 O O . THR B 2 43 ? 39.970 24.175 69.790 1.00 12.44 39 THR B O 1
ATOM 4100 N N . GLY B 2 44 ? 39.358 24.202 67.655 1.00 13.50 40 GLY B N 1
ATOM 4101 C CA . GLY B 2 44 ? 38.841 25.561 67.622 1.00 17.27 40 GLY B CA 1
ATOM 4102 C C . GLY B 2 44 ? 39.656 26.422 66.667 1.00 20.55 40 GLY B C 1
ATOM 4103 O O . GLY B 2 44 ? 40.697 26.002 66.159 1.00 14.53 40 GLY B O 1
ATOM 4104 N N . GLN B 2 45 ? 39.133 27.610 66.379 1.00 16.05 41 GLN B N 1
ATOM 4105 C CA . GLN B 2 45 ? 39.807 28.620 65.530 1.00 14.55 41 GLN B CA 1
ATOM 4106 C C . GLN B 2 45 ? 40.973 29.155 66.385 1.00 17.45 41 GLN B C 1
ATOM 4107 O O . GLN B 2 45 ? 40.771 29.564 67.510 1.00 15.96 41 GLN B O 1
ATOM 4113 N N . GLY B 2 46 ? 42.188 29.127 65.822 1.00 17.19 42 GLY B N 1
ATOM 4114 C CA . GLY B 2 46 ? 43.415 29.438 66.553 1.00 13.03 42 GLY B CA 1
ATOM 4115 C C . GLY B 2 46 ? 44.204 28.117 66.832 1.00 15.79 42 GLY B C 1
ATOM 4116 O O . GLY B 2 46 ? 45.348 28.195 67.179 1.00 13.84 42 GLY B O 1
ATOM 4117 N N . ALA B 2 47 ? 43.567 26.930 66.645 1.00 11.94 43 ALA B N 1
ATOM 4118 C CA . ALA B 2 47 ? 44.146 25.586 66.868 1.00 14.69 43 ALA B CA 1
ATOM 4119 C C . ALA B 2 47 ? 44.069 24.727 65.551 1.00 14.24 43 ALA B C 1
ATOM 4120 O O . ALA B 2 47 ? 44.966 24.836 64.743 1.00 13.93 43 ALA B O 1
ATOM 4122 N N . ASP B 2 48 ? 43.020 23.912 65.338 1.00 17.03 44 ASP B N 1
ATOM 4123 C CA . ASP B 2 48 ? 42.902 23.032 64.097 1.00 17.52 44 ASP B CA 1
ATOM 4124 C C . ASP B 2 48 ? 42.315 23.700 62.831 1.00 18.30 44 ASP B C 1
ATOM 4125 O O . ASP B 2 48 ? 42.510 23.184 61.728 1.00 19.63 44 ASP B O 1
ATOM 4130 N N . THR B 2 49 ? 41.533 24.773 63.026 1.00 14.95 45 THR B N 1
ATOM 4131 C CA . THR B 2 49 ? 40.939 25.573 61.942 1.00 14.89 45 THR B CA 1
ATOM 4132 C C . THR B 2 49 ? 41.596 26.997 61.964 1.00 15.83 45 THR B C 1
ATOM 4133 O O . THR B 2 49 ? 42.169 27.384 62.997 1.00 15.58 45 THR B O 1
ATOM 4137 N N . PRO B 2 50 ? 41.526 27.762 60.842 1.00 12.54 46 PRO B N 1
ATOM 4138 C CA . PRO B 2 50 ? 42.196 29.087 60.741 1.00 15.32 46 PRO B CA 1
ATOM 4139 C C . PRO B 2 50 ? 41.939 30.128 61.880 1.00 12.61 46 PRO B C 1
ATOM 4140 O O . PRO B 2 50 ? 40.781 30.185 62.258 1.00 13.88 46 PRO B O 1
ATOM 4144 N N . PRO B 2 51 ? 42.946 30.854 62.436 1.00 14.98 47 PRO B N 1
ATOM 4145 C CA . PRO B 2 51 ? 44.388 30.743 62.092 1.00 12.40 47 PRO B CA 1
ATOM 4146 C C . PRO B 2 51 ? 44.972 29.458 62.744 1.00 14.39 47 PRO B C 1
ATOM 4147 O O . PRO B 2 51 ? 45.078 29.398 63.966 1.00 16.78 47 PRO B O 1
ATOM 4151 N N A VAL B 2 52 ? 45.378 28.492 61.916 0.30 16.38 48 VAL B N 1
ATOM 4152 N N B VAL B 2 52 ? 45.412 28.504 61.913 0.70 16.91 48 VAL B N 1
ATOM 4153 C CA A VAL B 2 52 ? 45.890 27.196 62.382 0.30 14.65 48 VAL B CA 1
ATOM 4154 C CA B VAL B 2 52 ? 45.923 27.202 62.364 0.70 12.91 48 VAL B CA 1
ATOM 4155 C C A VAL B 2 52 ? 47.224 27.284 63.139 0.30 14.54 48 VAL B C 1
ATOM 4156 C C B VAL B 2 52 ? 47.215 27.334 63.171 0.70 11.82 48 VAL B C 1
ATOM 4157 O O A VAL B 2 52 ? 48.159 27.953 62.688 0.30 18.65 48 VAL B O 1
ATOM 4158 O O B VAL B 2 52 ? 48.095 28.060 62.787 0.70 15.04 48 VAL B O 1
ATOM 4165 N N . GLY B 2 53 ? 47.255 26.687 64.337 1.00 12.54 49 GLY B N 1
ATOM 4166 C CA . GLY B 2 53 ? 48.446 26.624 65.150 1.00 12.08 49 GLY B CA 1
ATOM 4167 C C . GLY B 2 53 ? 48.943 27.815 65.892 1.00 15.90 49 GLY B C 1
ATOM 4168 O O . GLY B 2 53 ? 50.136 27.885 66.140 1.00 14.41 49 GLY B O 1
ATOM 4169 N N . VAL B 2 54 ? 48.081 28.805 66.153 1.00 11.81 50 VAL B N 1
ATOM 4170 C CA . VAL B 2 54 ? 48.440 29.920 67.079 1.00 10.32 50 VAL B CA 1
ATOM 4171 C C . VAL B 2 54 ? 48.645 29.256 68.459 1.00 11.56 50 VAL B C 1
ATOM 4172 O O . VAL B 2 54 ? 49.536 29.606 69.159 1.00 12.45 50 VAL B O 1
ATOM 4176 N N . PHE B 2 55 ? 47.761 28.305 68.805 1.00 11.03 51 PHE B N 1
ATOM 4177 C CA . PHE B 2 55 ? 47.829 27.485 70.001 1.00 13.83 51 PHE B CA 1
ATOM 4178 C C . PHE B 2 55 ? 48.000 26.028 69.572 1.00 13.49 51 PHE B C 1
ATOM 4179 O O . PHE B 2 55 ? 47.385 25.572 68.580 1.00 13.58 51 PHE B O 1
ATOM 4187 N N . ILE B 2 56 ? 48.924 25.348 70.250 1.00 13.48 52 ILE B N 1
ATOM 4188 C CA . ILE B 2 56 ? 49.212 23.924 70.095 1.00 12.41 52 ILE B CA 1
ATOM 4189 C C . ILE B 2 56 ? 49.271 23.262 71.485 1.00 12.03 52 ILE B C 1
ATOM 4190 O O . ILE B 2 56 ? 49.381 23.936 72.486 1.00 12.08 52 ILE B O 1
ATOM 4195 N N . ILE B 2 57 ? 49.087 21.953 71.536 1.00 12.99 53 ILE B N 1
ATOM 4196 C CA . ILE B 2 57 ? 49.229 21.189 72.781 1.00 12.00 53 ILE B CA 1
ATOM 4197 C C . ILE B 2 57 ? 50.160 19.995 72.525 1.00 15.08 53 ILE B C 1
ATOM 4198 O O . ILE B 2 57 ? 50.059 19.326 71.478 1.00 15.24 53 ILE B O 1
ATOM 4203 N N . GLU B 2 58 ? 51.043 19.721 73.485 1.00 12.78 54 GLU B N 1
ATOM 4204 C CA . GLU B 2 58 ? 52.005 18.617 73.410 1.00 13.57 54 GLU B CA 1
ATOM 4205 C C . GLU B 2 58 ? 51.108 17.430 73.836 1.00 13.57 54 GLU B C 1
ATOM 4206 O O . GLU B 2 58 ? 50.558 17.438 74.921 1.00 12.65 54 GLU B O 1
ATOM 4212 N N A ARG B 2 59 ? 50.942 16.455 72.936 0.20 13.88 55 ARG B N 1
ATOM 4213 N N B ARG B 2 59 ? 50.980 16.455 72.940 0.80 14.78 55 ARG B N 1
ATOM 4214 C CA A ARG B 2 59 ? 50.042 15.303 73.157 0.20 14.21 55 ARG B CA 1
ATOM 4215 C CA B ARG B 2 59 ? 50.095 15.292 73.094 0.80 16.55 55 ARG B CA 1
ATOM 4216 C C A ARG B 2 59 ? 50.293 14.416 74.382 0.20 15.41 55 ARG B C 1
ATOM 4217 C C B ARG B 2 59 ? 50.295 14.421 74.340 0.80 16.76 55 ARG B C 1
ATOM 4218 O O A ARG B 2 59 ? 49.357 14.004 75.011 0.20 15.34 55 ARG B O 1
ATOM 4219 O O B ARG B 2 59 ? 49.339 14.007 74.923 0.80 13.63 55 ARG B O 1
ATOM 4234 N N . GLU B 2 60 ? 51.544 14.186 74.754 1.00 15.47 56 GLU B N 1
ATOM 4235 C CA . GLU B 2 60 ? 51.843 13.322 75.942 1.00 15.60 56 GLU B CA 1
ATOM 4236 C C . GLU B 2 60 ? 51.831 14.039 77.282 1.00 15.33 56 GLU B C 1
ATOM 4237 O O . GLU B 2 60 ? 51.411 13.455 78.286 1.00 17.77 56 GLU B O 1
ATOM 4243 N N . THR B 2 61 ? 52.284 15.291 77.288 1.00 15.27 57 THR B N 1
ATOM 4244 C CA . THR B 2 61 ? 52.418 16.090 78.540 1.00 13.98 57 THR B CA 1
ATOM 4245 C C . THR B 2 61 ? 51.287 17.042 78.897 1.00 13.36 57 THR B C 1
ATOM 4246 O O . THR B 2 61 ? 51.215 17.474 80.036 1.00 16.89 57 THR B O 1
ATOM 4250 N N . GLY B 2 62 ? 50.422 17.345 77.933 1.00 12.95 58 GLY B N 1
ATOM 4251 C CA . GLY B 2 62 ? 49.359 18.308 78.092 1.00 14.59 58 GLY B CA 1
ATOM 4252 C C . GLY B 2 62 ? 49.798 19.781 78.123 1.00 15.83 58 GLY B C 1
ATOM 4253 O O . GLY B 2 62 ? 49.023 20.604 78.479 1.00 11.80 58 GLY B O 1
ATOM 4254 N N . TRP B 2 63 ? 51.023 20.102 77.719 1.00 13.54 59 TRP B N 1
ATOM 4255 C CA . TRP B 2 63 ? 51.490 21.505 77.696 1.00 10.83 59 TRP B CA 1
ATOM 4256 C C . TRP B 2 63 ? 50.858 22.313 76.524 1.00 10.85 59 TRP B C 1
ATOM 4257 O O . TRP B 2 63 ? 51.139 22.064 75.378 1.00 13.38 59 TRP B O 1
ATOM 4268 N N . LEU B 2 64 ? 49.921 23.177 76.862 1.00 9.96 60 LEU B N 1
ATOM 4269 C CA . LEU B 2 64 ? 49.266 24.124 75.934 1.00 13.35 60 LEU B CA 1
ATOM 4270 C C . LEU B 2 64 ? 50.251 25.289 75.763 1.00 15.21 60 LEU B C 1
ATOM 4271 O O . LEU B 2 64 ? 50.652 25.864 76.719 1.00 14.72 60 LEU B O 1
ATOM 4276 N N . LYS B 2 65 ? 50.615 25.581 74.526 1.00 12.44 61 LYS B N 1
ATOM 4277 C CA . LYS B 2 65 ? 51.581 26.624 74.151 1.00 12.02 61 LYS B CA 1
ATOM 4278 C C . LYS B 2 65 ? 51.004 27.592 73.118 1.00 13.69 61 LYS B C 1
ATOM 4279 O O . LYS B 2 65 ? 50.108 27.253 72.430 1.00 13.92 61 LYS B O 1
ATOM 4285 N N . VAL B 2 66 ? 51.554 28.805 73.065 1.00 13.55 62 VAL B N 1
ATOM 4286 C CA . VAL B 2 66 ? 51.233 29.870 72.083 1.00 10.84 62 VAL B CA 1
ATOM 4287 C C . VAL B 2 66 ? 52.479 29.890 71.160 1.00 11.69 62 VAL B C 1
ATOM 4288 O O . VAL B 2 66 ? 53.570 29.886 71.635 1.00 12.56 62 VAL B O 1
ATOM 4292 N N . THR B 2 67 ? 52.298 29.891 69.871 1.00 10.84 63 THR B N 1
ATOM 4293 C CA . THR B 2 67 ? 53.446 29.796 68.889 1.00 9.94 63 THR B CA 1
ATOM 4294 C C . THR B 2 67 ? 54.000 31.125 68.367 1.00 9.57 63 THR B C 1
ATOM 4295 O O . THR B 2 67 ? 55.002 31.138 67.664 1.00 11.49 63 THR B O 1
ATOM 4299 N N . GLU B 2 68 ? 53.311 32.215 68.660 1.00 10.51 64 GLU B N 1
ATOM 4300 C CA . GLU B 2 68 ? 53.711 33.561 68.209 1.00 13.76 64 GLU B CA 1
ATOM 4301 C C . GLU B 2 68 ? 53.175 34.669 69.107 1.00 14.89 64 GLU B C 1
ATOM 4302 O O . GLU B 2 68 ? 52.277 34.417 69.953 1.00 15.07 64 GLU B O 1
ATOM 4308 N N . PRO B 2 69 ? 53.733 35.886 68.997 1.00 15.94 65 PRO B N 1
ATOM 4309 C CA . PRO B 2 69 ? 53.192 37.005 69.765 1.00 16.44 65 PRO B CA 1
ATOM 4310 C C . PRO B 2 69 ? 51.736 37.320 69.319 1.00 16.03 65 PRO B C 1
ATOM 4311 O O . PRO B 2 69 ? 51.430 37.197 68.119 1.00 16.58 65 PRO B O 1
ATOM 4315 N N . LEU B 2 70 ? 50.872 37.562 70.287 1.00 15.71 66 LEU B N 1
ATOM 4316 C CA . LEU B 2 70 ? 49.470 37.922 70.065 1.00 20.05 66 LEU B CA 1
ATOM 4317 C C . LEU B 2 70 ? 49.362 39.444 70.005 1.00 16.23 66 LEU B C 1
ATOM 4318 O O . LEU B 2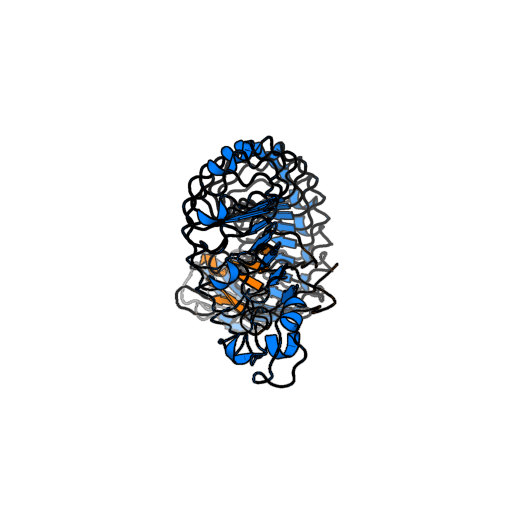 70 ? 50.290 40.173 70.352 1.00 21.77 66 LEU B O 1
ATOM 4323 N N . ASP B 2 71 ? 48.258 39.899 69.452 1.00 17.01 67 ASP B N 1
ATOM 4324 C CA . ASP B 2 71 ? 47.940 41.309 69.279 1.00 16.58 67 ASP B CA 1
ATOM 4325 C C . ASP B 2 71 ? 46.440 41.501 69.669 1.00 20.66 67 ASP B C 1
ATOM 4326 O O . ASP B 2 71 ? 45.580 41.051 68.945 1.00 18.93 67 ASP B O 1
ATOM 4331 N N A ARG B 2 72 ? 46.226 41.937 70.902 0.70 16.79 68 ARG B N 1
ATOM 4332 N N B ARG B 2 72 ? 46.199 42.116 70.822 0.30 18.07 68 ARG B N 1
ATOM 4333 C CA A ARG B 2 72 ? 44.942 42.405 71.331 0.70 15.34 68 ARG B CA 1
ATOM 4334 C CA B ARG B 2 72 ? 44.846 42.406 71.262 0.30 16.12 68 ARG B CA 1
ATOM 4335 C C A ARG B 2 72 ? 44.091 43.085 70.199 0.70 9.04 68 ARG B C 1
ATOM 4336 C C B ARG B 2 72 ? 44.093 43.062 70.119 0.30 14.94 68 ARG B C 1
ATOM 4337 O O A ARG B 2 72 ? 42.880 42.858 70.246 0.70 16.41 68 ARG B O 1
ATOM 4338 O O B ARG B 2 72 ? 43.065 42.555 69.668 0.30 3.54 68 ARG B O 1
ATOM 4353 N N A GLU B 2 73 ? 44.604 44.187 69.650 0.50 12.09 69 GLU B N 1
ATOM 4354 N N B GLU B 2 73 ? 44.640 44.171 69.616 0.50 12.94 69 GLU B N 1
ATOM 4355 C CA A GLU B 2 73 ? 43.802 45.029 68.779 0.50 11.71 69 GLU B CA 1
ATOM 4356 C CA B GLU B 2 73 ? 43.929 45.080 68.722 0.50 18.56 69 GLU B CA 1
ATOM 4357 C C A GLU B 2 73 ? 43.489 44.356 67.440 0.50 11.61 69 GLU B C 1
ATOM 4358 C C B GLU B 2 73 ? 43.613 44.401 67.398 0.50 17.18 69 GLU B C 1
ATOM 4359 O O A GLU B 2 73 ? 42.550 44.735 66.757 0.50 17.58 69 GLU B O 1
ATOM 4360 O O B GLU B 2 73 ? 42.912 44.967 66.559 0.50 7.02 69 GLU B O 1
ATOM 4371 N N A ARG B 2 74 ? 44.098 43.184 67.246 0.50 13.36 70 ARG B N 1
ATOM 4372 N N B ARG B 2 74 ? 44.343 43.321 67.099 0.50 19.21 70 ARG B N 1
ATOM 4373 C CA A ARG B 2 74 ? 43.852 42.401 66.027 0.50 14.06 70 ARG B CA 1
ATOM 4374 C CA B ARG B 2 74 ? 43.936 42.400 66.016 0.50 18.92 70 ARG B CA 1
ATOM 4375 C C A ARG B 2 74 ? 42.787 41.340 66.333 0.50 12.70 70 ARG B C 1
ATOM 4376 C C B ARG B 2 74 ? 42.808 41.370 66.360 0.50 16.18 70 ARG B C 1
ATOM 4377 O O A ARG B 2 74 ? 41.746 41.323 65.696 0.50 10.87 70 ARG B O 1
ATOM 4378 O O B ARG B 2 74 ? 41.746 41.405 65.752 0.50 14.92 70 ARG B O 1
ATOM 4393 N N . ILE B 2 75 ? 43.098 40.430 67.262 1.00 13.69 71 ILE B N 1
ATOM 4394 C CA . ILE B 2 75 ? 42.139 39.388 67.752 1.00 13.23 71 ILE B CA 1
ATOM 4395 C C . ILE B 2 75 ? 42.253 39.449 69.276 1.00 13.27 71 ILE B C 1
ATOM 4396 O O . ILE B 2 75 ? 43.324 39.191 69.817 1.00 13.91 71 ILE B O 1
ATOM 4401 N N . ALA B 2 76 ? 41.157 39.814 69.941 1.00 15.60 72 ALA B N 1
ATOM 4402 C CA . ALA B 2 76 ? 41.110 39.908 71.400 1.00 18.87 72 ALA B CA 1
ATOM 4403 C C . ALA B 2 76 ? 40.786 38.600 72.119 1.00 18.47 72 ALA B C 1
ATOM 4404 O O . ALA B 2 76 ? 41.205 38.441 73.250 1.00 17.12 72 ALA B O 1
ATOM 4406 N N A THR B 2 77 ? 40.018 37.698 71.475 0.50 17.03 73 THR B N 1
ATOM 4407 N N B THR B 2 77 ? 40.034 37.697 71.459 0.50 17.92 73 THR B N 1
ATOM 4408 C CA A THR B 2 77 ? 39.587 36.407 72.084 0.50 17.12 73 THR B CA 1
ATOM 4409 C CA B THR B 2 77 ? 39.566 36.431 72.063 0.50 19.50 73 THR B CA 1
ATOM 4410 C C A THR B 2 77 ? 39.709 35.177 71.170 0.50 17.73 73 THR B C 1
ATOM 4411 C C B THR B 2 77 ? 39.698 35.178 71.163 0.50 18.94 73 THR B C 1
ATOM 4412 O O A THR B 2 77 ? 39.654 35.287 69.960 0.50 19.84 73 THR B O 1
ATOM 4413 O O B THR B 2 77 ? 39.650 35.279 69.951 0.50 21.19 73 THR B O 1
ATOM 4420 N N . TYR B 2 78 ? 39.844 34.005 71.809 1.00 17.72 74 TYR B N 1
ATOM 4421 C CA . TYR B 2 78 ? 39.931 32.674 71.134 1.00 14.69 74 TYR B CA 1
ATOM 4422 C C . TYR B 2 78 ? 39.158 31.637 71.955 1.00 18.05 74 TYR B C 1
ATOM 4423 O O . TYR B 2 78 ? 39.311 31.589 73.150 1.00 19.07 74 TYR B O 1
ATOM 4432 N N . THR B 2 79 ? 38.284 30.876 71.307 1.00 16.53 75 THR B N 1
ATOM 4433 C CA . THR B 2 79 ? 37.533 29.793 71.933 1.00 17.22 75 THR B CA 1
ATOM 4434 C C . THR B 2 79 ? 38.153 28.472 71.449 1.00 14.84 75 THR B C 1
ATOM 4435 O O . THR B 2 79 ? 38.050 28.132 70.264 1.00 16.38 75 THR B O 1
ATOM 4439 N N . LEU B 2 80 ? 38.841 27.777 72.359 1.00 14.99 76 LEU B N 1
ATOM 4440 C CA . LEU B 2 80 ? 39.460 26.474 72.136 1.00 12.78 76 LEU B CA 1
ATOM 4441 C C . LEU B 2 80 ? 38.711 25.412 72.932 1.00 13.65 76 LEU B C 1
ATOM 4442 O O . LEU B 2 80 ? 37.842 25.717 73.717 1.00 12.25 76 LEU B O 1
ATOM 4447 N N . PHE B 2 81 ? 39.017 24.160 72.651 1.00 12.77 77 PHE B N 1
ATOM 4448 C CA . PHE B 2 81 ? 38.420 22.978 73.318 1.00 13.07 77 PHE B CA 1
ATOM 4449 C C . PHE B 2 81 ? 39.498 21.944 73.515 1.00 12.65 77 PHE B C 1
ATOM 4450 O O . PHE B 2 81 ? 40.156 21.575 72.555 1.00 11.92 77 PHE B O 1
ATOM 4458 N N . SER B 2 82 ? 39.744 21.549 74.750 1.00 13.16 78 SER B N 1
ATOM 4459 C CA . SER B 2 82 ? 40.727 20.517 75.075 1.00 15.01 78 SER B CA 1
ATOM 4460 C C . SER B 2 82 ? 40.022 19.164 75.019 1.00 13.83 78 SER B C 1
ATOM 4461 O O . SER B 2 82 ? 38.851 19.047 75.358 1.00 14.38 78 SER B O 1
ATOM 4464 N N . HIS B 2 83 ? 40.746 18.170 74.566 1.00 12.54 79 HIS B N 1
ATOM 4465 C CA . HIS B 2 83 ? 40.281 16.765 74.411 1.00 11.15 79 HIS B CA 1
ATOM 4466 C C . HIS B 2 83 ? 41.303 15.826 75.067 1.00 14.95 79 HIS B C 1
ATOM 4467 O O . HIS B 2 83 ? 42.463 16.100 75.069 1.00 13.88 79 HIS B O 1
ATOM 4474 N N . ALA B 2 84 ? 40.816 14.765 75.680 1.00 11.99 80 ALA B N 1
ATOM 4475 C CA . ALA B 2 84 ? 41.636 13.737 76.339 1.00 13.80 80 ALA B CA 1
ATOM 4476 C C . ALA B 2 84 ? 41.134 12.375 75.885 1.00 14.21 80 ALA B C 1
ATOM 4477 O O . ALA B 2 84 ? 39.953 12.095 76.029 1.00 13.83 80 ALA B O 1
ATOM 4479 N N . VAL B 2 85 ? 42.012 11.574 75.243 1.00 13.13 81 VAL B N 1
ATOM 4480 C CA . VAL B 2 85 ? 41.709 10.217 74.775 1.00 13.65 81 VAL B CA 1
ATOM 4481 C C . VAL B 2 85 ? 42.704 9.187 75.329 1.00 14.72 81 VAL B C 1
ATOM 4482 O O . VAL B 2 85 ? 43.835 9.498 75.589 1.00 13.47 81 VAL B O 1
ATOM 4486 N N . SER B 2 86 ? 42.304 7.927 75.353 1.00 13.55 82 SER B N 1
ATOM 4487 C CA . SER B 2 86 ? 43.155 6.838 75.824 1.00 13.68 82 SER B CA 1
ATOM 4488 C C . SER B 2 86 ? 44.001 6.355 74.617 1.00 15.95 82 SER B C 1
ATOM 4489 O O . SER B 2 86 ? 43.902 6.914 73.498 1.00 15.04 82 SER B O 1
ATOM 4492 N N . SER B 2 87 ? 44.820 5.312 74.851 1.00 17.64 83 SER B N 1
ATOM 4493 C CA . SER B 2 87 ? 45.643 4.649 73.781 1.00 23.22 83 SER B CA 1
ATOM 4494 C C . SER B 2 87 ? 44.747 4.069 72.658 1.00 19.09 83 SER B C 1
ATOM 4495 O O . SER B 2 87 ? 45.189 3.981 71.507 1.00 19.25 83 SER B O 1
ATOM 4498 N N . ASN B 2 88 ? 43.486 3.712 73.014 1.00 20.63 84 ASN B N 1
ATOM 4499 C CA . ASN B 2 88 ? 42.458 3.169 72.079 1.00 17.92 84 ASN B CA 1
ATOM 4500 C C . ASN B 2 88 ? 41.564 4.257 71.382 1.00 18.84 84 ASN B C 1
ATOM 4501 O O . ASN B 2 88 ? 40.554 3.929 70.781 1.00 19.23 84 ASN B O 1
ATOM 4506 N N . GLY B 2 89 ? 41.950 5.532 71.444 1.00 16.11 85 GLY B N 1
ATOM 4507 C CA . GLY B 2 89 ? 41.182 6.627 70.848 1.00 15.23 85 GLY B CA 1
ATOM 4508 C C . GLY B 2 89 ? 39.820 7.019 71.429 1.00 14.87 85 GLY B C 1
ATOM 4509 O O . GLY B 2 89 ? 39.147 7.866 70.808 1.00 22.33 85 GLY B O 1
ATOM 4510 N N A ASN B 2 90 ? 39.470 6.484 72.618 0.50 13.94 86 ASN B N 1
ATOM 4511 N N B ASN B 2 90 ? 39.409 6.434 72.575 0.50 15.23 86 ASN B N 1
ATOM 4512 C CA A ASN B 2 90 ? 38.186 6.769 73.311 0.50 17.99 86 ASN B CA 1
ATOM 4513 C CA B ASN B 2 90 ? 38.100 6.757 73.212 0.50 19.30 86 ASN B CA 1
ATOM 4514 C C A ASN B 2 90 ? 38.295 8.013 74.138 0.50 15.71 86 ASN B C 1
ATOM 4515 C C B ASN B 2 90 ? 38.236 7.949 74.161 0.50 17.21 86 ASN B C 1
ATOM 4516 O O A ASN B 2 90 ? 39.226 8.115 74.909 0.50 16.45 86 ASN B O 1
ATOM 4517 O O B ASN B 2 90 ? 39.166 7.989 74.953 0.50 18.86 86 ASN B O 1
ATOM 4526 N N . ALA B 2 91 ? 37.300 8.916 74.061 1.00 16.64 87 ALA B N 1
ATOM 4527 C CA . ALA B 2 91 ? 37.303 10.154 74.891 1.00 18.32 87 ALA B CA 1
ATOM 4528 C C . ALA B 2 91 ? 37.091 9.791 76.388 1.00 17.97 87 ALA B C 1
ATOM 4529 O O . ALA B 2 91 ? 36.135 9.087 76.715 1.00 21.18 87 ALA B O 1
ATOM 4531 N N . VAL B 2 92 ? 38.128 10.043 77.188 1.00 16.18 88 VAL B N 1
ATOM 4532 C CA . VAL B 2 92 ? 38.099 9.853 78.660 1.00 13.58 88 VAL B CA 1
ATOM 4533 C C . VAL B 2 92 ? 37.525 11.089 79.412 1.00 13.42 88 VAL B C 1
ATOM 4534 O O . VAL B 2 92 ? 37.331 11.032 80.628 1.00 14.52 88 VAL B O 1
ATOM 4538 N N . GLU B 2 93 ? 37.340 12.209 78.685 1.00 12.34 89 GLU B N 1
ATOM 4539 C CA . GLU B 2 93 ? 36.695 13.419 79.196 1.00 12.57 89 GLU B CA 1
ATOM 4540 C C . GLU B 2 93 ? 35.747 14.007 78.143 1.00 12.63 89 GLU B C 1
ATOM 4541 O O . GLU B 2 93 ? 35.883 13.759 76.940 1.00 17.34 89 GLU B O 1
ATOM 4547 N N . ASP B 2 94 ? 34.761 14.762 78.617 1.00 13.44 90 ASP B N 1
ATOM 4548 C CA . ASP B 2 94 ? 33.904 15.571 77.722 1.00 15.54 90 ASP B CA 1
ATOM 4549 C C . ASP B 2 94 ? 34.827 16.750 77.309 1.00 14.99 90 ASP B C 1
ATOM 4550 O O . ASP B 2 94 ? 35.507 17.279 78.174 1.00 13.05 90 ASP B O 1
ATOM 4555 N N . PRO B 2 95 ? 34.857 17.186 76.045 1.00 13.85 91 PRO B N 1
ATOM 4556 C CA . PRO B 2 95 ? 35.712 18.331 75.669 1.00 15.26 91 PRO B CA 1
ATOM 4557 C C . PRO B 2 95 ? 35.461 19.614 76.527 1.00 14.62 91 PRO B C 1
ATOM 4558 O O . PRO B 2 95 ? 34.298 19.861 76.846 1.00 15.24 91 PRO B O 1
ATOM 4562 N N . MET B 2 96 ? 36.523 20.287 77.003 1.00 12.10 92 MET B N 1
ATOM 4563 C CA . MET B 2 96 ? 36.400 21.496 77.842 1.00 15.87 92 MET B CA 1
ATOM 4564 C C . MET B 2 96 ? 36.623 22.772 77.065 1.00 14.29 92 MET B C 1
ATOM 4565 O O . MET B 2 96 ? 37.708 22.987 76.536 1.00 13.30 92 MET B O 1
ATOM 4570 N N . GLU B 2 97 ? 35.626 23.669 77.089 1.00 12.70 93 GLU B N 1
ATOM 4571 C CA . GLU B 2 97 ? 35.740 24.986 76.479 1.00 14.82 93 GLU B CA 1
ATOM 4572 C C . GLU B 2 97 ? 36.736 25.819 77.360 1.00 14.31 93 GLU B C 1
ATOM 4573 O O . GLU B 2 97 ? 36.638 25.818 78.572 1.00 17.44 93 GLU B O 1
ATOM 4579 N N A ILE B 2 98 ? 37.661 26.477 76.666 0.70 12.33 94 ILE B N 1
ATOM 4580 N N B ILE B 2 98 ? 37.684 26.505 76.712 0.30 17.07 94 ILE B N 1
ATOM 4581 C CA A ILE B 2 98 ? 38.702 27.315 77.221 0.70 14.46 94 ILE B CA 1
ATOM 4582 C CA B ILE B 2 98 ? 38.746 27.333 77.375 0.30 20.09 94 ILE B CA 1
ATOM 4583 C C A ILE B 2 98 ? 38.633 28.673 76.491 0.70 13.93 94 ILE B C 1
ATOM 4584 C C B ILE B 2 98 ? 38.876 28.694 76.633 0.30 19.54 94 ILE B C 1
ATOM 4585 O O A ILE B 2 98 ? 38.882 28.735 75.282 0.70 9.87 94 ILE B O 1
ATOM 4586 O O B ILE B 2 98 ? 39.546 28.790 75.593 0.30 23.21 94 ILE B O 1
ATOM 4595 N N . LEU B 2 99 ? 38.240 29.721 77.207 1.00 16.33 95 LEU B N 1
ATOM 4596 C CA . LEU B 2 99 ? 38.180 31.098 76.661 1.00 19.66 95 LEU B CA 1
ATOM 4597 C C . LEU B 2 99 ? 39.480 31.839 77.042 1.00 23.18 95 LEU B C 1
ATOM 4598 O O . LEU B 2 99 ? 39.733 32.075 78.219 1.00 25.04 95 LEU B O 1
ATOM 4603 N N . ILE B 2 100 ? 40.341 32.074 76.040 1.00 22.29 96 ILE B N 1
ATOM 4604 C CA . ILE B 2 100 ? 41.616 32.802 76.188 1.00 22.29 96 ILE B CA 1
ATOM 4605 C C . ILE B 2 100 ? 41.364 34.266 75.849 1.00 24.13 96 ILE B C 1
ATOM 4606 O O . ILE B 2 100 ? 40.855 34.550 74.789 1.00 24.35 96 ILE B O 1
ATOM 4611 N N . THR B 2 101 ? 41.696 35.175 76.779 1.00 24.89 97 THR B N 1
ATOM 4612 C CA . THR B 2 101 ? 41.571 36.644 76.586 1.00 21.96 97 THR B CA 1
ATOM 4613 C C . THR B 2 101 ? 43.010 37.179 76.483 1.00 18.28 97 THR B C 1
ATOM 4614 O O . THR B 2 101 ? 43.863 36.861 77.332 1.00 25.10 97 THR B O 1
ATOM 4618 N N . VAL B 2 102 ? 43.264 37.977 75.450 1.00 23.08 98 VAL B N 1
ATOM 4619 C CA . VAL B 2 102 ? 44.558 38.577 75.185 1.00 14.24 98 VAL B CA 1
ATOM 4620 C C . VAL B 2 102 ? 44.567 39.875 76.028 1.00 20.47 98 VAL B C 1
ATOM 4621 O O . VAL B 2 102 ? 43.724 40.748 75.821 1.00 19.68 98 VAL B O 1
ATOM 4625 N N . THR B 2 103 ? 45.447 39.906 77.039 1.00 27.75 99 THR B N 1
ATOM 4626 C CA . THR B 2 103 ? 45.623 41.039 77.982 1.00 32.73 99 THR B CA 1
ATOM 4627 C C . THR B 2 103 ? 46.798 41.946 77.553 1.00 34.14 99 THR B C 1
ATOM 4628 O O . THR B 2 103 ? 47.447 41.688 76.527 1.00 31.19 99 THR B O 1
ATOM 4632 N N . ASP B 2 104 ? 47.045 43.013 78.332 1.00 32.86 100 ASP B N 1
ATOM 4633 C CA . ASP B 2 104 ? 48.166 43.969 78.060 1.00 34.05 100 ASP B CA 1
ATOM 4634 C C . ASP B 2 104 ? 49.564 43.331 78.249 1.00 35.44 100 ASP B C 1
ATOM 4635 O O . ASP B 2 104 ? 50.541 43.749 77.602 1.00 33.73 100 ASP B O 1
ATOM 4640 N N . GLN B 2 105 ? 49.655 42.321 79.120 1.00 34.31 101 GLN B N 1
#

Nearest PDB structures (foldseek):
  2omz-assembly1_A  TM=1.002E+00  e=1.108E-75  Listeria monocytogenes EGD-e
  2omy-assembly1_A  TM=9.999E-01  e=1.893E-70  Listeria monocytogenes EGD-e
  2omv-assembly1_A  TM=9.997E-01  e=3.545E-70  Listeria monocytogenes EGD-e
  2omu-assembly1_A  TM=9.994E-01  e=1.359E-69  Listeria monocytogenes EGD-e
  8h64-assembly2_C  TM=9.922E-01  e=3.328E-69  Listeria monocytogenes EGD-e

GO terms:
  GO:0005576 extracellular region (C, EXP)
  GO:0009274 peptidoglycan-based cell wall (C, TAS)
  GO:0005515 protein binding (F, IPI)

Solvent-accessible surface area: 23304 Å² total

InterPro domains:
  IPR001611 Leucine-rich repeat [PS51450] (99-120)
  IPR001611 Leucine-rich repeat [PS51450] (121-142)
  IPR001611 Leucine-rich repeat [PS51450] (143-164)
  IPR001611 Leucine-rich repeat [PS51450] (165-186)
  IPR001611 Leucine-rich repeat [PS51450] (208-229)
  IPR001611 Leucine-rich repeat [PS51450] (230-251)
  IPR001611 Leucine-rich repeat [PS51450] (252-273)
  IPR001611 Leucine-rich repeat [PS51450] (274-295)
  IPR001611 Leucine-rich repeat [PS51450] (296-317)
  IPR001611 Leucine-rich repeat [PS51450] (318-339)
  IPR001611 Leucine-rich repeat [PS51450] (340-361)
  IPR001611 Leucine-rich repeat [PS51450] (362-383)
  IPR001611 Leucine-rich repeat [PS51450] (384-405)
  IPR003591 Leucine-rich repeat, typical subtype [SM00369] (97-118)
  IPR003591 Leucine-rich repeat, typical subtype [SM00369] (119-140)
  IPR003591 Leucine-rich repeat, typical subtype [SM00369] (141-162)
  IPR003591 Leucine-rich repeat, typical subtype [SM00369] (163-184)
  IPR003591 Leucine-rich repeat, typical subtype [SM00369] (206-227)
  IPR003591 Leucine-rich repeat, typical subtype [SM00369] (228-248)
  IPR003591 Leucine-rich repeat, typical subtype [SM00369] (250-271)

Radius of gyration: 29.21 Å; Cα contacts (8 Å, |Δi|>4): 1651; chains: 2; bounding box: 69×65×84 Å

Foldseek 3Di:
DVPADFDPDWFQLCVLAVFPQVLVQVCVVLVHPDSRDTDHLVSLCPDAEEEQDPRQTADPRNCSSNLNHAEYAHAHYAYADPLSLQRNLNHQEYHHANYAYADPLSCQNNLNHQYDHHAHYAYADPLSQLNNLNHQYDEAHNYDHQDPLSCQNNQNHQYYEHDAAHADPQSCQNNLNHAEYADAHYAYADPLSCLNNLNHQEYHHEQYAHADPQSCQNNQNHQYYAHAHYAYADPLSLLSNLNHQYYHPHQYAYADPLSVLNNQNHQEYAHAQYAYADPLSVLNNQNHQYYEHHNYAYADPLSLLNNLNHQYYEQAQYAYADPLSCLNNQNHAAYAHAQYAYADPLSVLSNLNHAAEAHANYAHQEQQSVQNNQNHQAYHAYAHEDEDDADADDQWDKDFQRRYDNVRDGFDFPFWPQPWDDDPGIIIHRHPDDDQKIKTKGWDWDDRNNHIYINIYIYIYGHDD/DQCQQKDWDAFAAEAPDDDDPQDFGDAIDGPCCVVAFKFKFKDFDCDVHDVHQCWTADGRGRGITGGDGDDCVVPFKTWMWMFIAGPVRDTPHDIDIHIYGHHD

B-factor: mean 14.82, std 9.87, range [2.0, 58.55]

Secondary structure (P-SEA, 3-state):
cccbbbbccbbbcccccccaaaaaaaaaaaccccccccccaaaaaaccccccccccccccccccccccccbbbbccccccccccccccccccbbbbccccccccccccccccccbbbbccccccccccccccccccbbbbcccccccccccccccccccccccccccccccccccccccbbbbccccccccccccccccccbbbbccccccccccccccccccbbbbccccccccccccccccccbbbbccccccccccccccccccbbbbccccccccccccccccccbbbbccccccccccccccccccbbbbccccccccccccccccccbbbbccccccccccccccccccbbbbccccccccccccccccccccccccccccccccccccccccccccccccccccccccccccccccccbbbbbcccccccccbbbbbbbbcccbbbbbcbbbbbbbcc/cccccccccbbbbbcccccccccccbbbbbcccccbbbbbbccccccccccccccccccccbbbbbcbbbbcccccbbbbbbbbbcccccccccbbbbbbbbcc

CATH classification: 3.80.10.10 (+1 more: 2.60.40.1220)